Protein AF-M5S8U4-F1 (afdb_monomer)

Foldseek 3Di:
DDDCVDPVNVVVVVVVVCVVVVVVVVVCCVPCVVVVVVVVVLLVLQQQCVQLCVCCVPPVDRSVPDDPVRSVVQCVQKDKFKAFLQQLDTDPPDDPVPDDQVVLFPPPVQKDADDPAPFAQVDGIGGRIFMKMFGDPVPDPATQKIKGWWWGDFPAWIWTWIWIDGLVNFFTQWIATSDDDDDPLFLVCSHPPVQRVQRGGATQADPVQQGQAFEDDACDPPPHSRYTGHGVVRVRSRSSVRRRSRCCSDSNHNVSSSVVSNVVNVVVVCVPDDDDDDDDDDDDDDDDDDDDDDDDDDDDDDDDDDDDDDDDDDDDDDDDDDDDDDDDDDDDDDDDDDDDDDDDDDDDDDDDDDDDDDDYDDDDDDDDDDDDDDDDDDDDDDDDDDDDDDDDDDDDDDDDDDDDDDDDDDDDDDDDDDDDDDDDDDDDDDDDDDD

pLDDT: mean 72.04, std 30.38, range [26.7, 98.88]

Organism: NCBI:txid1265738

Structure (mmCIF, N/CA/C/O backbone):
data_AF-M5S8U4-F1
#
_entry.id   AF-M5S8U4-F1
#
loop_
_atom_site.group_PDB
_atom_site.id
_atom_site.type_symbol
_atom_site.label_atom_id
_atom_site.label_alt_id
_atom_site.label_comp_id
_atom_site.label_asym_id
_atom_site.label_entity_id
_atom_site.label_seq_id
_atom_site.pdbx_PDB_ins_code
_atom_site.Cartn_x
_atom_site.Cartn_y
_atom_site.Cartn_z
_atom_site.occupancy
_atom_site.B_iso_or_equiv
_atom_site.auth_seq_id
_atom_site.auth_comp_id
_atom_site.auth_asym_id
_atom_site.auth_atom_id
_atom_site.pdbx_PDB_model_num
ATOM 1 N N . MET A 1 1 ? 40.043 -2.368 -50.484 1.00 49.97 1 MET A N 1
ATOM 2 C CA . MET A 1 1 ? 38.933 -2.109 -49.537 1.00 49.97 1 MET A CA 1
ATOM 3 C C . MET A 1 1 ? 39.203 -2.935 -48.288 1.00 49.97 1 MET A C 1
ATOM 5 O O . MET A 1 1 ? 39.755 -4.017 -48.445 1.00 49.97 1 MET A O 1
ATOM 9 N N . GLN A 1 2 ? 38.879 -2.462 -47.081 1.00 60.78 2 GLN A N 1
ATOM 10 C CA . GLN A 1 2 ? 38.886 -3.342 -45.900 1.00 60.78 2 GLN A CA 1
ATOM 11 C C . GLN A 1 2 ? 37.719 -4.333 -46.014 1.00 60.78 2 GLN A C 1
ATOM 13 O O . GLN A 1 2 ? 36.612 -3.918 -46.359 1.00 60.78 2 GLN A O 1
ATOM 18 N N . GLN A 1 3 ? 37.951 -5.618 -45.731 1.00 67.06 3 GLN A N 1
ATOM 19 C CA . GLN A 1 3 ? 36.868 -6.597 -45.611 1.00 67.06 3 GLN A CA 1
ATOM 20 C C . GLN A 1 3 ? 36.122 -6.347 -44.298 1.00 67.06 3 GLN A C 1
ATOM 22 O O . GLN A 1 3 ? 36.605 -6.705 -43.221 1.00 67.06 3 GLN A O 1
ATOM 27 N N . ARG A 1 4 ? 34.948 -5.715 -44.404 1.00 68.19 4 ARG A N 1
ATOM 28 C CA . ARG A 1 4 ? 34.024 -5.491 -43.281 1.00 68.19 4 ARG A CA 1
ATOM 29 C C . ARG A 1 4 ? 33.519 -6.807 -42.684 1.00 68.19 4 ARG A C 1
ATOM 31 O O . ARG A 1 4 ? 33.246 -6.870 -41.495 1.00 68.19 4 ARG A O 1
ATOM 38 N N . ASP A 1 5 ? 33.507 -7.864 -43.484 1.00 75.69 5 ASP A N 1
ATOM 39 C CA . ASP A 1 5 ? 33.019 -9.201 -43.128 1.00 75.69 5 ASP A CA 1
ATOM 40 C C . ASP A 1 5 ? 34.119 -10.083 -42.495 1.00 75.69 5 ASP A C 1
ATOM 42 O O . ASP A 1 5 ? 34.003 -11.304 -42.431 1.00 75.69 5 ASP A O 1
ATOM 46 N N . SER A 1 6 ? 35.235 -9.479 -42.063 1.00 86.75 6 SER A N 1
ATOM 47 C CA . SER A 1 6 ? 36.329 -10.192 -41.397 1.00 86.75 6 SER A CA 1
ATOM 48 C C . SER A 1 6 ? 36.105 -10.273 -39.885 1.00 86.75 6 SER A C 1
ATOM 50 O O . SER A 1 6 ? 35.777 -9.276 -39.246 1.00 86.75 6 SER A O 1
ATOM 52 N N . VAL A 1 7 ? 36.362 -11.445 -39.291 1.00 87.19 7 VAL A N 1
ATOM 53 C CA . VAL A 1 7 ? 36.132 -11.719 -37.856 1.00 87.19 7 VAL A CA 1
ATOM 54 C C . VAL A 1 7 ? 36.780 -10.666 -36.946 1.00 87.19 7 VAL A C 1
ATOM 56 O O . VAL A 1 7 ? 36.160 -10.211 -35.990 1.00 87.19 7 VAL A O 1
ATOM 59 N N . PHE A 1 8 ? 37.995 -10.209 -37.268 1.00 86.69 8 PHE A N 1
ATOM 60 C CA . PHE A 1 8 ? 38.674 -9.145 -36.517 1.00 86.69 8 PHE A CA 1
ATOM 61 C C . PHE A 1 8 ? 37.960 -7.786 -36.596 1.00 86.69 8 PHE A C 1
ATOM 63 O O . PHE A 1 8 ? 37.974 -7.043 -35.617 1.00 86.69 8 PHE A O 1
ATOM 70 N N . TYR A 1 9 ? 37.320 -7.455 -37.723 1.00 87.50 9 TYR A N 1
ATOM 71 C CA . TYR A 1 9 ? 36.506 -6.244 -37.842 1.00 87.50 9 TYR A CA 1
ATOM 72 C C . TYR A 1 9 ? 35.208 -6.380 -37.039 1.00 87.50 9 TYR A C 1
ATOM 74 O O . TYR A 1 9 ? 34.876 -5.471 -36.286 1.00 87.50 9 TYR A O 1
ATOM 82 N N . THR A 1 10 ? 34.528 -7.529 -37.112 1.00 89.38 10 THR A N 1
ATOM 83 C CA . THR A 1 10 ? 33.324 -7.815 -36.312 1.00 89.38 10 THR A CA 1
ATOM 84 C C . THR A 1 10 ? 33.608 -7.722 -34.810 1.00 89.38 10 THR A C 1
ATOM 86 O O . THR A 1 10 ? 32.901 -7.014 -34.099 1.00 89.38 10 THR A O 1
ATOM 89 N N . VAL A 1 11 ? 34.684 -8.359 -34.330 1.00 92.62 11 VAL A N 1
ATOM 90 C CA . VAL A 1 11 ? 35.118 -8.293 -32.922 1.00 92.62 11 VAL A CA 1
ATOM 91 C C . VAL A 1 11 ? 35.525 -6.870 -32.527 1.00 92.62 11 VAL A C 1
ATOM 93 O O . VAL A 1 11 ? 35.175 -6.420 -31.440 1.00 92.62 11 VAL A O 1
ATOM 96 N N . GLY A 1 12 ? 36.210 -6.129 -33.405 1.00 93.50 12 GLY A N 1
ATOM 97 C CA . GLY A 1 12 ? 36.572 -4.730 -33.159 1.00 93.50 12 GLY A CA 1
ATOM 98 C C . GLY A 1 12 ? 35.358 -3.801 -33.042 1.00 93.50 12 GLY A C 1
ATOM 99 O O . GLY A 1 12 ? 35.295 -2.989 -32.122 1.00 93.50 12 GLY A O 1
ATOM 100 N N . VAL A 1 13 ? 34.370 -3.948 -33.930 1.00 94.38 13 VAL A N 1
ATOM 101 C CA . VAL A 1 13 ? 33.107 -3.190 -33.882 1.00 94.38 13 VAL A CA 1
ATOM 102 C C . VAL A 1 13 ? 32.302 -3.552 -32.635 1.00 94.38 13 VAL A C 1
ATOM 104 O O . VAL A 1 13 ? 31.840 -2.648 -31.945 1.00 94.38 13 VAL A O 1
ATOM 107 N N . ALA A 1 14 ? 32.194 -4.841 -32.295 1.00 95.12 14 ALA A N 1
ATOM 108 C CA . ALA A 1 14 ? 31.523 -5.289 -31.076 1.00 95.12 14 ALA A CA 1
ATOM 109 C C . ALA A 1 14 ? 32.201 -4.731 -29.812 1.00 95.12 14 ALA A C 1
ATOM 111 O O . ALA A 1 14 ? 31.521 -4.201 -28.940 1.00 95.12 14 ALA A O 1
ATOM 112 N N . ALA A 1 15 ? 33.536 -4.761 -29.731 1.00 96.12 15 ALA A N 1
ATOM 113 C CA . ALA A 1 15 ? 34.275 -4.199 -28.600 1.00 96.12 15 ALA A CA 1
ATOM 114 C C . ALA A 1 15 ? 34.054 -2.681 -28.450 1.00 96.12 15 ALA A C 1
ATOM 116 O O . ALA A 1 15 ? 33.815 -2.205 -27.341 1.00 96.12 15 ALA A O 1
ATOM 117 N N . VAL A 1 16 ? 34.079 -1.923 -29.555 1.00 96.75 16 VAL A N 1
ATOM 118 C CA . VAL A 1 16 ? 33.779 -0.479 -29.538 1.00 96.75 16 VAL A CA 1
ATOM 119 C C . VAL A 1 16 ? 32.330 -0.220 -29.124 1.00 96.75 16 VAL A C 1
ATOM 121 O O . VAL A 1 16 ? 32.095 0.656 -28.293 1.00 96.75 16 VAL A O 1
ATOM 124 N N . LEU A 1 17 ? 31.368 -0.991 -29.640 1.00 96.88 17 LEU A N 1
ATOM 125 C CA . LEU A 1 17 ? 29.956 -0.867 -29.274 1.00 96.88 17 LEU A CA 1
ATOM 126 C C . LEU A 1 17 ? 29.742 -1.146 -27.780 1.00 96.88 17 LEU A C 1
ATOM 128 O O . LEU A 1 17 ? 29.134 -0.329 -27.097 1.00 96.88 17 LEU A O 1
ATOM 132 N N . CYS A 1 18 ? 30.314 -2.227 -27.243 1.00 97.25 18 CYS A N 1
ATOM 133 C CA . CYS A 1 18 ? 30.249 -2.546 -25.816 1.00 97.25 18 CYS A CA 1
ATOM 134 C C . CYS A 1 18 ? 30.839 -1.430 -24.938 1.00 97.25 18 CYS A C 1
ATOM 136 O O . CYS A 1 18 ? 30.247 -1.084 -23.916 1.00 97.25 18 CYS A O 1
ATOM 138 N N . VAL A 1 19 ? 31.967 -0.826 -25.332 1.00 97.44 19 VAL A N 1
ATOM 139 C CA . VAL A 1 19 ? 32.557 0.318 -24.610 1.00 97.44 19 VAL A CA 1
ATOM 140 C C . VAL A 1 19 ? 31.647 1.550 -24.677 1.00 97.44 19 VAL A C 1
ATOM 142 O O . VAL A 1 19 ? 31.388 2.166 -23.647 1.00 97.44 19 VAL A O 1
ATOM 145 N N . VAL A 1 20 ? 31.110 1.899 -25.850 1.00 97.44 20 VAL A N 1
ATOM 146 C CA . VAL A 1 20 ? 30.217 3.062 -26.006 1.00 97.44 20 VAL A CA 1
ATOM 147 C C . VAL A 1 20 ? 28.912 2.876 -25.225 1.00 97.44 20 VAL A C 1
ATOM 149 O O . VAL A 1 20 ? 28.519 3.771 -24.480 1.00 97.44 20 VAL A O 1
ATOM 152 N N . CYS A 1 21 ? 28.265 1.713 -25.334 1.00 96.62 21 CYS A N 1
ATOM 153 C CA . CYS A 1 21 ? 27.017 1.417 -24.632 1.00 96.62 21 CYS A CA 1
ATOM 154 C C . CYS A 1 21 ? 27.208 1.353 -23.111 1.00 96.62 21 CYS A C 1
ATOM 156 O O . CYS A 1 21 ? 26.424 1.959 -22.385 1.00 96.62 21 CYS A O 1
ATOM 158 N N . SER A 1 22 ? 28.256 0.686 -22.612 1.00 96.50 22 SER A N 1
ATOM 159 C CA . SER A 1 22 ? 28.514 0.615 -21.163 1.00 96.50 22 SER A CA 1
ATOM 160 C C . SER A 1 22 ? 28.847 1.982 -20.559 1.00 96.50 22 SER A C 1
ATOM 162 O O . SER A 1 22 ? 28.342 2.302 -19.483 1.00 96.50 22 SER A O 1
ATOM 164 N N . LEU A 1 23 ? 29.611 2.831 -21.259 1.00 96.12 23 LEU A N 1
ATOM 165 C CA . LEU A 1 23 ? 29.862 4.210 -20.829 1.00 96.12 23 LEU A CA 1
ATOM 166 C C . LEU A 1 23 ? 28.584 5.061 -20.842 1.00 96.12 23 LEU A C 1
ATOM 168 O O . LEU A 1 23 ? 28.341 5.787 -19.881 1.00 96.12 23 LEU A O 1
ATOM 172 N N . ALA A 1 24 ? 27.752 4.956 -21.883 1.00 95.38 24 ALA A N 1
ATOM 173 C CA . ALA A 1 24 ? 26.502 5.711 -21.988 1.00 95.38 24 ALA A CA 1
ATOM 174 C C . ALA A 1 24 ? 25.487 5.319 -20.898 1.00 95.38 24 ALA A C 1
ATOM 176 O O . ALA A 1 24 ? 24.953 6.194 -20.214 1.00 95.38 24 ALA A O 1
ATOM 177 N N . VAL A 1 25 ? 25.266 4.015 -20.691 1.00 94.94 25 VAL A N 1
ATOM 178 C CA . VAL A 1 25 ? 24.362 3.491 -19.652 1.00 94.94 25 VAL A CA 1
ATOM 179 C C . VAL A 1 25 ? 24.881 3.835 -18.256 1.00 94.94 25 VAL A C 1
ATOM 181 O O . VAL A 1 25 ? 24.111 4.320 -17.432 1.00 94.94 25 VAL A O 1
ATOM 184 N N . SER A 1 26 ? 26.182 3.663 -17.996 1.00 95.06 26 SER A N 1
ATOM 185 C CA . SER A 1 26 ? 26.789 4.017 -16.706 1.00 95.06 26 SER A CA 1
ATOM 186 C C . SER A 1 26 ? 26.669 5.516 -16.410 1.00 95.06 26 SER A C 1
ATOM 188 O O . SER A 1 26 ? 26.222 5.895 -15.329 1.00 95.06 26 SER A O 1
ATOM 190 N N . PHE A 1 27 ? 26.974 6.385 -17.381 1.00 95.00 27 PHE A N 1
ATOM 191 C CA . PHE A 1 27 ? 26.834 7.833 -17.219 1.00 95.00 27 PHE A CA 1
ATOM 192 C C . PHE A 1 27 ? 25.384 8.245 -16.932 1.00 95.00 27 PHE A C 1
ATOM 194 O O . PHE A 1 27 ? 25.141 8.996 -15.987 1.00 95.00 27 PHE A O 1
ATOM 201 N N . ALA A 1 28 ? 24.415 7.715 -17.686 1.00 93.38 28 ALA A N 1
ATOM 202 C CA . ALA A 1 28 ? 22.998 7.973 -17.442 1.00 93.38 28 ALA A CA 1
ATOM 203 C C . ALA A 1 28 ? 22.566 7.490 -16.045 1.00 93.38 28 ALA A C 1
ATOM 205 O O . ALA A 1 28 ? 21.971 8.254 -15.287 1.00 93.38 28 ALA A O 1
ATOM 206 N N . ALA A 1 29 ? 22.928 6.262 -15.661 1.00 92.12 29 ALA A N 1
ATOM 207 C CA . ALA A 1 29 ? 22.582 5.683 -14.363 1.00 92.12 29 ALA A CA 1
ATOM 208 C C . ALA A 1 29 ? 23.261 6.386 -13.172 1.00 92.12 29 ALA A C 1
ATOM 210 O O . ALA A 1 29 ? 22.718 6.382 -12.070 1.00 92.12 29 ALA A O 1
ATOM 211 N N . VAL A 1 30 ? 24.441 6.990 -13.345 1.00 93.12 30 VAL A N 1
ATOM 212 C CA . VAL A 1 30 ? 25.075 7.834 -12.314 1.00 93.12 30 VAL A CA 1
ATOM 213 C C . VAL A 1 30 ? 24.371 9.188 -12.209 1.00 93.12 30 VAL A C 1
ATOM 215 O O . VAL A 1 30 ? 24.032 9.604 -11.107 1.00 93.12 30 VAL A O 1
ATOM 218 N N . GLN A 1 31 ? 24.118 9.861 -13.334 1.00 93.44 31 GLN A N 1
ATOM 219 C CA . GLN A 1 31 ? 23.605 11.235 -13.332 1.00 93.44 31 GLN A CA 1
ATOM 220 C C . GLN A 1 31 ? 22.108 11.342 -13.006 1.00 93.44 31 GLN A C 1
ATOM 222 O O . GLN A 1 31 ? 21.696 12.339 -12.418 1.00 93.44 31 GLN A O 1
ATOM 227 N N . LEU A 1 32 ? 21.285 10.356 -13.384 1.00 93.75 32 LEU A N 1
ATOM 228 C CA . LEU A 1 32 ? 19.835 10.402 -13.153 1.00 93.75 32 LEU A CA 1
ATOM 229 C C . LEU A 1 32 ? 19.416 9.841 -11.787 1.00 93.75 32 LEU A C 1
ATOM 231 O O . LEU A 1 32 ? 18.319 10.167 -11.337 1.00 93.75 32 LEU A O 1
ATOM 235 N N . ARG A 1 33 ? 20.256 9.038 -11.117 1.00 89.94 33 ARG A N 1
ATOM 236 C CA . ARG A 1 33 ? 19.905 8.361 -9.852 1.00 89.94 33 ARG A CA 1
ATOM 237 C C . ARG A 1 33 ? 19.334 9.300 -8.778 1.00 89.94 33 ARG A C 1
ATOM 239 O O . ARG A 1 33 ? 18.206 9.051 -8.362 1.00 89.94 33 ARG A O 1
ATOM 246 N N . PRO A 1 34 ? 19.977 10.436 -8.434 1.00 93.06 34 PRO A N 1
ATOM 247 C CA . PRO A 1 34 ? 19.440 11.347 -7.417 1.00 93.06 34 PRO A CA 1
ATOM 248 C C . PRO A 1 34 ? 18.064 11.932 -7.775 1.00 93.06 34 PRO A C 1
ATOM 250 O O . PRO A 1 34 ? 17.236 12.156 -6.898 1.00 93.06 34 PRO A O 1
ATOM 253 N N . LEU A 1 35 ? 17.788 12.148 -9.068 1.00 93.00 35 LEU A N 1
ATOM 254 C CA . LEU A 1 35 ? 16.482 12.625 -9.544 1.00 93.00 35 LEU A CA 1
ATOM 255 C C . LEU A 1 35 ? 15.429 11.507 -9.535 1.00 93.00 35 LEU A C 1
ATOM 257 O O . LEU A 1 35 ? 14.253 11.767 -9.294 1.00 93.00 35 LEU A O 1
ATOM 261 N N . GLN A 1 36 ? 15.829 10.259 -9.789 1.00 90.31 36 GLN A N 1
ATOM 262 C CA . GLN A 1 36 ? 14.954 9.091 -9.657 1.00 90.31 36 GLN A CA 1
ATOM 263 C C . GLN A 1 36 ? 14.614 8.821 -8.185 1.00 90.31 36 GLN A C 1
ATOM 265 O O . GLN A 1 36 ? 13.460 8.548 -7.874 1.00 90.31 36 GLN A O 1
ATOM 270 N N . GLU A 1 37 ? 15.585 8.947 -7.283 1.00 90.19 37 GLU A N 1
ATOM 271 C CA . GLU A 1 37 ? 15.419 8.821 -5.830 1.00 90.19 37 GLU A CA 1
ATOM 272 C C . GLU A 1 37 ? 14.505 9.926 -5.268 1.00 90.19 37 GLU A C 1
ATOM 274 O O . GLU A 1 37 ? 13.555 9.624 -4.543 1.00 90.19 37 GLU A O 1
ATOM 279 N N . GLU A 1 38 ? 14.706 11.189 -5.670 1.00 91.75 38 GLU A N 1
ATOM 280 C CA . GLU A 1 38 ? 13.819 12.302 -5.300 1.00 91.75 38 GLU A CA 1
ATOM 281 C C . GLU A 1 38 ? 12.384 12.081 -5.808 1.00 91.75 38 GLU A C 1
ATOM 283 O O . GLU A 1 38 ? 11.429 12.219 -5.043 1.00 91.75 38 GLU A O 1
ATOM 288 N N . ASN A 1 39 ? 12.215 11.686 -7.076 1.00 93.00 39 ASN A N 1
ATOM 289 C CA . ASN A 1 39 ? 10.889 11.439 -7.644 1.00 93.00 39 ASN A CA 1
ATOM 290 C C . ASN A 1 39 ? 10.199 10.221 -7.005 1.00 93.00 39 ASN A C 1
ATOM 292 O O . ASN A 1 39 ? 9.009 10.306 -6.721 1.00 93.00 39 ASN A O 1
ATOM 296 N N . LYS A 1 40 ? 10.926 9.137 -6.689 1.00 91.31 40 LYS A N 1
ATOM 297 C CA . LYS A 1 40 ? 10.401 7.999 -5.907 1.00 91.31 40 LYS A CA 1
ATOM 298 C C . LYS A 1 40 ? 9.953 8.423 -4.504 1.00 91.31 40 LYS A C 1
ATOM 300 O O . LYS A 1 40 ? 8.919 7.955 -4.031 1.00 91.31 40 LYS A O 1
ATOM 305 N N . LYS A 1 41 ? 10.700 9.309 -3.826 1.00 92.38 41 LYS A N 1
ATOM 306 C CA . LYS A 1 41 ? 10.302 9.849 -2.511 1.00 92.38 41 LYS A CA 1
ATOM 307 C C . LYS A 1 41 ? 9.041 10.709 -2.632 1.00 92.38 41 LYS A C 1
ATOM 309 O O . LYS A 1 41 ? 8.105 10.496 -1.868 1.00 92.38 41 LYS A O 1
ATOM 314 N N . LEU A 1 42 ? 8.980 11.609 -3.616 1.00 95.38 42 LEU A N 1
ATOM 315 C CA . LEU A 1 42 ? 7.820 12.473 -3.860 1.00 95.38 42 LEU A CA 1
ATOM 316 C C . LEU A 1 42 ? 6.560 11.677 -4.241 1.00 95.38 42 LEU A C 1
ATOM 318 O O . LEU A 1 42 ? 5.472 11.986 -3.760 1.00 95.38 42 LEU A O 1
ATOM 322 N N . ASP A 1 43 ? 6.697 10.651 -5.080 1.00 94.75 43 ASP A N 1
ATOM 323 C CA . ASP A 1 43 ? 5.587 9.787 -5.487 1.00 94.75 43 ASP A CA 1
ATOM 324 C C . ASP A 1 43 ? 5.055 8.938 -4.321 1.00 94.75 43 ASP A C 1
ATOM 326 O O . ASP A 1 43 ? 3.848 8.910 -4.071 1.00 94.75 43 ASP A O 1
ATOM 330 N N . ARG A 1 44 ? 5.956 8.357 -3.514 1.00 94.50 44 ARG A N 1
ATOM 331 C CA . ARG A 1 44 ? 5.591 7.693 -2.255 1.00 94.50 44 ARG A CA 1
ATOM 332 C C . ARG A 1 44 ? 4.801 8.627 -1.340 1.00 94.50 44 ARG A C 1
ATOM 334 O O . ARG A 1 44 ? 3.741 8.242 -0.853 1.00 94.50 44 ARG A O 1
ATOM 341 N N . GLN A 1 45 ? 5.297 9.847 -1.119 1.00 97.19 45 GLN A N 1
ATOM 342 C CA . GLN A 1 45 ? 4.613 10.838 -0.284 1.00 97.19 45 GLN A CA 1
ATOM 343 C C . GLN A 1 45 ? 3.209 11.135 -0.818 1.00 97.19 45 GLN A C 1
ATOM 345 O O . GLN A 1 45 ? 2.252 11.098 -0.052 1.00 97.19 45 GLN A O 1
ATOM 350 N N . ARG A 1 46 ? 3.062 11.357 -2.130 1.00 97.50 46 ARG A N 1
ATOM 351 C CA . ARG A 1 46 ? 1.761 11.586 -2.777 1.00 97.50 46 ARG A CA 1
ATOM 352 C C . ARG A 1 46 ? 0.785 10.433 -2.553 1.00 97.50 46 ARG A C 1
ATOM 354 O O . ARG A 1 46 ? -0.314 10.671 -2.065 1.00 97.50 46 ARG A O 1
ATOM 361 N N . ASN A 1 47 ? 1.205 9.199 -2.815 1.00 97.38 47 ASN A N 1
ATOM 362 C CA . ASN A 1 47 ? 0.349 8.025 -2.650 1.00 97.38 47 ASN A CA 1
ATOM 363 C C . ASN A 1 47 ? -0.059 7.772 -1.185 1.00 97.38 47 ASN A C 1
ATOM 365 O O . ASN A 1 47 ? -1.193 7.367 -0.930 1.00 97.38 47 ASN A O 1
ATOM 369 N N . ILE A 1 48 ? 0.803 8.083 -0.209 1.00 97.94 48 ILE A N 1
ATOM 370 C CA . ILE A 1 48 ? 0.440 8.056 1.221 1.00 97.94 48 ILE A CA 1
ATOM 371 C C . ILE A 1 48 ? -0.611 9.133 1.543 1.00 97.94 48 ILE A C 1
ATOM 373 O O . ILE A 1 48 ? -1.578 8.849 2.248 1.00 97.94 48 ILE A O 1
ATOM 377 N N . LEU A 1 49 ? -0.455 10.354 1.015 1.00 97.88 49 LEU A N 1
ATOM 378 C CA . LEU A 1 49 ? -1.413 11.449 1.219 1.00 97.88 49 LEU A CA 1
ATOM 379 C C . LEU A 1 49 ? -2.776 11.184 0.561 1.00 97.88 49 LEU A C 1
ATOM 381 O O . LEU A 1 49 ? -3.799 11.557 1.138 1.00 97.88 49 LEU A O 1
ATOM 385 N N . ASP A 1 50 ? -2.793 10.535 -0.606 1.00 97.00 50 ASP A N 1
ATOM 386 C CA . ASP A 1 50 ? -4.016 10.127 -1.304 1.00 97.00 50 ASP A CA 1
ATOM 387 C C . ASP A 1 50 ? -4.735 8.983 -0.574 1.00 97.00 50 ASP A C 1
ATOM 389 O O . ASP A 1 50 ? -5.937 9.088 -0.333 1.00 97.00 50 ASP A O 1
ATOM 393 N N . ALA A 1 51 ? -4.019 7.945 -0.120 1.00 97.44 51 ALA A N 1
ATOM 394 C CA . ALA A 1 51 ? -4.607 6.886 0.709 1.00 97.44 51 ALA A CA 1
ATOM 395 C C . ALA A 1 51 ? -5.190 7.440 2.023 1.00 97.44 51 ALA A C 1
ATOM 397 O O . ALA A 1 51 ? -6.295 7.076 2.422 1.00 97.44 51 ALA A O 1
ATOM 398 N N . ALA A 1 52 ? -4.481 8.376 2.663 1.00 97.56 52 ALA A N 1
ATOM 399 C CA . ALA A 1 52 ? -4.934 9.083 3.860 1.00 97.56 52 ALA A CA 1
ATOM 400 C C . ALA A 1 52 ? -6.098 10.071 3.612 1.00 97.56 52 ALA A C 1
ATOM 402 O O . ALA A 1 52 ? -6.681 10.602 4.564 1.00 97.56 52 ALA A O 1
ATOM 403 N N . GLY A 1 53 ? -6.428 10.365 2.349 1.00 95.94 53 GLY A N 1
ATOM 404 C CA . GLY A 1 53 ? -7.425 11.365 1.961 1.00 95.94 53 GLY A CA 1
ATOM 405 C C . GLY A 1 53 ? -7.043 12.814 2.296 1.00 95.94 53 GLY A C 1
ATOM 406 O O . GLY A 1 53 ? -7.908 13.687 2.274 1.00 95.94 53 GLY A O 1
ATOM 407 N N . LEU A 1 54 ? -5.775 13.094 2.619 1.00 95.75 54 LEU A N 1
ATOM 408 C CA . LEU A 1 54 ? -5.300 14.420 3.046 1.00 95.75 54 LEU A CA 1
ATOM 409 C C . LEU A 1 54 ? -5.278 15.429 1.891 1.00 95.75 54 LEU A C 1
ATOM 411 O O . LEU A 1 54 ? -5.649 16.586 2.066 1.00 95.75 54 LEU A O 1
ATOM 415 N N . SER A 1 55 ? -4.881 14.978 0.704 1.00 95.19 55 SER A N 1
ATOM 416 C CA . SER A 1 55 ? -4.880 15.747 -0.546 1.00 95.19 55 SER A CA 1
ATOM 417 C C . SER A 1 55 ? -6.289 16.232 -0.918 1.00 95.19 55 SER A C 1
ATOM 419 O O . SER A 1 55 ? -6.541 17.434 -1.042 1.00 95.19 55 SER A O 1
ATOM 421 N N . MET A 1 56 ? -7.233 15.292 -0.994 1.00 94.12 56 MET A N 1
ATOM 422 C CA . MET A 1 56 ? -8.648 15.545 -1.259 1.00 94.12 56 MET A CA 1
ATOM 423 C C . MET A 1 56 ? -9.318 16.340 -0.131 1.00 94.12 56 MET A C 1
ATOM 425 O O . MET A 1 56 ? -10.136 17.209 -0.414 1.00 94.12 56 MET A O 1
ATOM 429 N N . GLY A 1 57 ? -8.966 16.079 1.132 1.00 93.19 57 GLY A N 1
ATOM 430 C CA . GLY A 1 57 ? -9.549 16.752 2.294 1.00 93.19 57 GLY A CA 1
ATOM 431 C C . GLY A 1 57 ? -9.137 18.218 2.447 1.00 93.19 57 GLY A C 1
ATOM 432 O O . GLY A 1 57 ? -9.973 19.040 2.811 1.00 93.19 57 GLY A O 1
ATOM 433 N N . GLU A 1 58 ? -7.876 18.558 2.157 1.00 94.44 58 GLU A N 1
ATOM 434 C CA . GLU A 1 58 ? -7.358 19.926 2.312 1.00 94.44 58 GLU A CA 1
ATOM 435 C C . GLU A 1 58 ? -7.521 20.773 1.035 1.00 94.44 58 GLU A C 1
ATOM 437 O O . GLU A 1 58 ? -7.822 21.964 1.112 1.00 94.44 58 GLU A O 1
ATOM 442 N N . PHE A 1 59 ? -7.326 20.172 -0.147 1.00 94.56 59 PHE A N 1
ATOM 443 C CA . PHE A 1 59 ? -7.274 20.895 -1.427 1.00 94.56 59 PHE A CA 1
ATOM 444 C C . PHE A 1 59 ? -8.356 20.493 -2.439 1.00 94.56 59 PHE A C 1
ATOM 446 O O . PHE A 1 59 ? -8.519 21.193 -3.440 1.00 94.56 59 PHE A O 1
ATOM 453 N N . GLY A 1 60 ? -9.090 19.397 -2.215 1.00 94.19 60 GLY A N 1
ATOM 454 C CA . GLY A 1 60 ? -10.103 18.896 -3.154 1.00 94.19 60 GLY A CA 1
ATOM 455 C C . GLY A 1 60 ? -9.534 18.257 -4.427 1.00 94.19 60 GLY A C 1
ATOM 456 O O . GLY A 1 60 ? -10.224 18.240 -5.444 1.00 94.19 60 GLY A O 1
ATOM 457 N N . LYS A 1 61 ? -8.278 17.783 -4.395 1.00 94.19 61 LYS A N 1
ATOM 458 C CA . LYS A 1 61 ? -7.545 17.227 -5.550 1.00 94.19 61 LYS A CA 1
ATOM 459 C C . LYS A 1 61 ? -6.681 16.026 -5.149 1.00 94.19 61 LYS A C 1
ATOM 461 O O . LYS A 1 61 ? -6.251 15.995 -3.995 1.00 94.19 61 LYS A O 1
ATOM 466 N N . PRO A 1 62 ? -6.337 15.109 -6.072 1.00 94.31 62 PRO A N 1
ATOM 467 C CA . PRO A 1 62 ? -5.313 14.095 -5.823 1.00 94.31 62 PRO A CA 1
ATOM 468 C C . PRO A 1 62 ? -3.924 14.723 -5.621 1.00 94.31 62 PRO A C 1
ATOM 470 O O . PRO A 1 62 ? -3.620 15.805 -6.132 1.00 94.31 62 PRO A O 1
ATOM 473 N N . ALA A 1 63 ? -3.041 14.031 -4.902 1.00 95.25 63 ALA A N 1
ATOM 474 C CA . ALA A 1 63 ? -1.716 14.526 -4.538 1.00 95.25 63 ALA A CA 1
ATOM 475 C C . ALA A 1 63 ? -0.778 14.680 -5.751 1.00 95.25 63 ALA A C 1
ATOM 477 O O . ALA A 1 63 ? 0.175 15.466 -5.708 1.00 95.25 63 ALA A O 1
ATOM 478 N N . SER A 1 64 ? -1.072 13.988 -6.855 1.00 94.06 64 SER A N 1
ATOM 479 C CA . SER A 1 64 ? -0.429 14.164 -8.163 1.00 94.06 64 SER A CA 1
ATOM 480 C C . SER A 1 64 ? -0.547 15.595 -8.716 1.00 94.06 64 SER A C 1
ATOM 482 O O . SER A 1 64 ? 0.407 16.082 -9.326 1.00 94.06 64 SER A O 1
ATOM 484 N N . GLU A 1 65 ? -1.652 16.300 -8.442 1.00 95.88 65 GLU A N 1
ATOM 485 C CA . GLU A 1 65 ? -1.880 17.701 -8.840 1.00 95.88 65 GLU A CA 1
ATOM 486 C C . GLU A 1 65 ? -1.258 18.734 -7.883 1.00 95.88 65 GLU A C 1
ATOM 488 O O . GLU A 1 65 ? -1.224 19.927 -8.196 1.00 95.88 65 GLU A O 1
ATOM 493 N N . LEU A 1 66 ? -0.776 18.312 -6.710 1.00 96.75 66 LEU A N 1
ATOM 494 C CA . LEU A 1 66 ? -0.228 19.217 -5.698 1.00 96.75 66 LEU A CA 1
ATOM 495 C C . LEU A 1 66 ? 1.224 19.607 -5.998 1.00 96.75 66 LEU A C 1
ATOM 497 O O . LEU A 1 66 ? 2.022 18.797 -6.488 1.00 96.75 66 LEU A O 1
ATOM 501 N N . SER A 1 67 ? 1.586 20.848 -5.653 1.00 96.81 67 SER A N 1
ATOM 502 C CA . SER A 1 67 ? 2.976 21.311 -5.705 1.00 96.81 67 SER A CA 1
ATOM 503 C C . SER A 1 67 ? 3.856 20.560 -4.696 1.00 96.81 67 SER A C 1
ATOM 505 O O . SER A 1 67 ? 3.364 19.999 -3.715 1.00 96.81 67 SER A O 1
ATOM 507 N N . ARG A 1 68 ? 5.180 20.584 -4.902 1.00 96.00 68 ARG A N 1
ATOM 508 C CA . ARG A 1 68 ? 6.143 19.998 -3.949 1.00 96.00 68 ARG A CA 1
ATOM 509 C C . ARG A 1 68 ? 5.986 20.584 -2.538 1.00 96.00 68 ARG A C 1
ATOM 511 O O . ARG A 1 68 ? 6.045 19.833 -1.571 1.00 96.00 68 ARG A O 1
ATOM 518 N N . ASP A 1 69 ? 5.702 21.881 -2.430 1.00 96.62 69 ASP A N 1
ATOM 519 C CA . ASP A 1 69 ? 5.506 22.565 -1.146 1.00 96.62 69 ASP A CA 1
ATOM 520 C C . ASP A 1 69 ? 4.191 22.149 -0.462 1.00 96.62 69 ASP A C 1
ATOM 522 O O . ASP A 1 69 ? 4.160 21.953 0.749 1.00 96.62 69 ASP A O 1
ATOM 526 N N . GLN A 1 70 ? 3.112 21.946 -1.231 1.00 97.12 70 GLN A N 1
ATOM 527 C CA . GLN A 1 70 ? 1.835 21.438 -0.705 1.00 97.12 70 GLN A CA 1
ATOM 528 C C . GLN A 1 70 ? 1.945 19.981 -0.235 1.00 97.12 70 GLN A C 1
ATOM 530 O O . GLN A 1 70 ? 1.386 19.627 0.802 1.00 97.12 70 GLN A O 1
ATOM 535 N N . VAL A 1 71 ? 2.683 19.140 -0.970 1.00 97.62 71 VAL A N 1
ATOM 536 C CA . VAL A 1 71 ? 2.992 17.768 -0.536 1.00 97.62 71 VAL A CA 1
ATOM 537 C C . VAL A 1 71 ? 3.836 17.793 0.741 1.00 97.62 71 VAL A C 1
ATOM 539 O O . VAL A 1 71 ? 3.557 17.026 1.656 1.00 97.62 71 VAL A O 1
ATOM 542 N N . ALA A 1 72 ? 4.814 18.699 0.852 1.00 96.19 72 ALA A N 1
ATOM 543 C CA . ALA A 1 72 ? 5.635 18.844 2.053 1.00 96.19 72 ALA A CA 1
ATOM 544 C C . ALA A 1 72 ? 4.836 19.325 3.284 1.00 96.19 72 ALA A C 1
ATOM 546 O O . ALA A 1 72 ? 5.032 18.775 4.368 1.00 96.19 72 ALA A O 1
ATOM 547 N N . ASP A 1 73 ? 3.913 20.286 3.135 1.00 95.81 73 ASP A N 1
ATOM 548 C CA . ASP A 1 73 ? 3.026 20.720 4.230 1.00 95.81 73 ASP A CA 1
ATOM 549 C C . ASP A 1 73 ? 2.154 19.566 4.736 1.00 95.81 73 ASP A C 1
ATOM 551 O O . ASP A 1 73 ? 2.153 19.262 5.931 1.00 95.81 73 ASP A O 1
ATOM 555 N N . LEU A 1 74 ? 1.467 18.863 3.831 1.00 96.69 74 LEU A N 1
ATOM 556 C CA . LEU A 1 74 ? 0.626 17.731 4.212 1.00 96.69 74 LEU A CA 1
ATOM 557 C C . LEU A 1 74 ? 1.447 16.579 4.807 1.00 96.69 74 LEU A C 1
ATOM 559 O O . LEU A 1 74 ? 1.022 15.980 5.793 1.00 96.69 74 LEU A O 1
ATOM 563 N N . TYR A 1 75 ? 2.637 16.288 4.271 1.00 96.56 75 TYR A N 1
ATOM 564 C CA . TYR A 1 75 ? 3.498 15.222 4.794 1.00 96.56 75 TYR A CA 1
ATOM 565 C C . TYR A 1 75 ? 4.165 15.586 6.130 1.00 96.56 75 TYR A C 1
ATOM 567 O O . TYR A 1 75 ? 4.553 14.689 6.869 1.00 96.56 75 TYR A O 1
ATOM 575 N N . SER A 1 76 ? 4.220 16.866 6.525 1.00 95.81 76 SER A N 1
ATOM 576 C CA . SER A 1 76 ? 4.631 17.256 7.891 1.00 95.81 76 SER A CA 1
ATOM 577 C C . SER A 1 76 ? 3.696 16.707 8.984 1.00 95.81 76 SER A C 1
ATOM 579 O O . SER A 1 76 ? 4.073 16.623 10.152 1.00 95.81 76 SER A O 1
ATOM 581 N N . ARG A 1 77 ? 2.482 16.294 8.595 1.00 95.31 77 ARG A N 1
ATOM 582 C CA . ARG A 1 77 ? 1.447 15.678 9.440 1.00 95.31 77 ARG A CA 1
ATOM 583 C C . ARG A 1 77 ? 1.609 14.152 9.551 1.00 95.31 77 ARG A C 1
ATOM 585 O O . ARG A 1 77 ? 0.811 13.502 10.229 1.00 95.31 77 ARG A O 1
ATOM 592 N N . VAL A 1 78 ? 2.616 13.588 8.873 1.00 97.25 78 VAL A N 1
ATOM 593 C CA . VAL A 1 78 ? 2.893 12.151 8.753 1.00 97.25 78 VAL A CA 1
ATOM 594 C C . VAL A 1 78 ? 4.201 11.806 9.473 1.00 97.25 78 VAL A C 1
ATOM 596 O O . VAL A 1 78 ? 5.229 12.436 9.243 1.00 97.25 78 VAL A O 1
ATOM 599 N N . SER A 1 79 ? 4.189 10.777 10.326 1.00 96.25 79 SER A N 1
ATOM 600 C CA . SER A 1 79 ? 5.402 10.242 10.968 1.00 96.25 79 SER A CA 1
ATOM 601 C C . SER A 1 79 ? 5.635 8.780 10.593 1.00 96.25 79 SER A C 1
ATOM 603 O O . SER A 1 79 ? 4.728 7.964 10.768 1.00 96.25 79 SER A O 1
ATOM 605 N N . GLU A 1 80 ? 6.844 8.435 10.154 1.00 96.38 80 GLU A N 1
ATOM 606 C CA . GLU A 1 80 ? 7.224 7.062 9.791 1.00 96.38 80 GLU A CA 1
ATOM 607 C C . GLU A 1 80 ? 7.695 6.256 11.025 1.00 96.38 80 GLU A C 1
ATOM 609 O O . GLU A 1 80 ? 8.302 6.809 11.948 1.00 96.38 80 GLU A O 1
ATOM 614 N N . LYS A 1 81 ? 7.441 4.941 11.042 1.00 97.69 81 LYS A N 1
ATOM 615 C CA . LYS A 1 81 ? 7.998 3.974 12.007 1.00 97.69 81 LYS A CA 1
ATOM 616 C C . LYS A 1 81 ? 8.357 2.664 11.312 1.00 97.69 81 LYS A C 1
ATOM 618 O O . LYS A 1 81 ? 7.732 2.292 10.323 1.00 97.69 81 LYS A O 1
ATOM 623 N N . LEU A 1 82 ? 9.325 1.947 11.878 1.00 98.44 82 LEU A N 1
ATOM 624 C CA . LEU A 1 82 ? 9.584 0.547 11.553 1.00 98.44 82 LEU A CA 1
ATOM 625 C C . LEU A 1 82 ? 8.862 -0.354 12.566 1.00 98.44 82 LEU A C 1
ATOM 627 O O . LEU A 1 82 ? 8.831 -0.036 13.756 1.00 98.44 82 LEU A O 1
ATOM 631 N N . VAL A 1 83 ? 8.268 -1.447 12.093 1.00 98.44 83 VAL A N 1
ATOM 632 C CA . VAL A 1 83 ? 7.430 -2.375 12.870 1.00 98.44 83 VAL A CA 1
ATOM 633 C C . VAL A 1 83 ? 7.807 -3.808 12.527 1.00 98.44 83 VAL A C 1
ATOM 635 O O . VAL A 1 83 ? 7.788 -4.184 11.360 1.00 98.44 83 VAL A O 1
ATOM 638 N N . ASP A 1 84 ? 8.127 -4.605 13.539 1.00 98.31 84 ASP A N 1
ATOM 639 C CA . ASP A 1 84 ? 8.344 -6.042 13.412 1.00 98.31 84 ASP A CA 1
ATOM 640 C C . ASP A 1 84 ? 6.999 -6.780 13.248 1.00 98.31 84 ASP A C 1
ATOM 642 O O . ASP A 1 84 ? 6.097 -6.655 14.076 1.00 98.31 84 ASP A O 1
ATOM 646 N N . LEU A 1 85 ? 6.860 -7.539 12.160 1.00 98.25 85 LEU A N 1
ATOM 647 C CA . LEU A 1 85 ? 5.620 -8.211 11.752 1.00 98.25 85 LEU A CA 1
ATOM 648 C C . LEU A 1 85 ? 5.381 -9.568 12.439 1.00 98.25 85 LEU A C 1
ATOM 650 O O . LEU A 1 85 ? 4.359 -10.197 12.185 1.00 98.25 85 LEU A O 1
ATOM 654 N N . GLU A 1 86 ? 6.312 -10.073 13.253 1.00 96.56 86 GLU A N 1
ATOM 655 C CA . GLU A 1 86 ? 6.083 -11.280 14.070 1.00 96.56 86 GLU A CA 1
ATOM 656 C C . GLU A 1 86 ? 5.554 -10.903 15.464 1.00 96.56 86 GLU A C 1
ATOM 658 O O . GLU A 1 86 ? 4.717 -11.598 16.037 1.00 96.56 86 GLU A O 1
ATOM 663 N N . THR A 1 87 ? 6.019 -9.774 16.004 1.00 97.31 87 THR A N 1
ATOM 664 C CA . THR A 1 87 ? 5.766 -9.340 17.387 1.00 97.31 87 THR A CA 1
ATOM 665 C C . THR A 1 87 ? 4.862 -8.112 17.518 1.00 97.31 87 THR A C 1
ATOM 667 O O . THR A 1 87 ? 4.451 -7.781 18.633 1.00 97.31 87 THR A O 1
ATOM 670 N N . GLY A 1 88 ? 4.596 -7.408 16.413 1.00 97.62 88 GLY A N 1
ATOM 671 C CA . GLY A 1 88 ? 3.870 -6.135 16.369 1.00 97.62 88 GLY A CA 1
ATOM 672 C C . GLY A 1 88 ? 4.673 -4.916 16.844 1.00 97.62 88 GLY A C 1
ATOM 673 O O . GLY A 1 88 ? 4.210 -3.784 16.703 1.00 97.62 88 GLY A O 1
ATOM 674 N N . GLN A 1 89 ? 5.872 -5.122 17.401 1.00 98.12 89 GLN A N 1
ATOM 675 C CA . GLN A 1 89 ? 6.617 -4.087 18.117 1.00 98.12 89 GLN A CA 1
ATOM 676 C C . GLN A 1 89 ? 7.299 -3.084 17.183 1.00 98.12 89 GLN A C 1
ATOM 678 O O . GLN A 1 89 ? 7.789 -3.429 16.107 1.00 98.12 89 GLN A O 1
ATOM 683 N N . TYR A 1 90 ? 7.436 -1.838 17.643 1.00 98.00 90 TYR A N 1
ATOM 684 C CA . TYR A 1 90 ? 8.277 -0.849 16.969 1.00 98.00 90 TYR A CA 1
ATOM 685 C C . TYR A 1 90 ? 9.750 -1.282 16.977 1.00 98.00 90 TYR A C 1
ATOM 687 O O . TYR A 1 90 ? 10.357 -1.415 18.041 1.00 98.00 90 TYR A O 1
ATOM 695 N N . ASN A 1 91 ? 10.347 -1.436 15.796 1.00 97.12 91 ASN A N 1
ATOM 696 C CA . ASN A 1 91 ? 11.776 -1.696 15.666 1.00 97.12 91 ASN A CA 1
ATOM 697 C C . ASN A 1 91 ? 12.561 -0.383 15.852 1.00 97.12 91 ASN A C 1
ATOM 699 O O . ASN A 1 91 ? 12.274 0.625 15.203 1.00 97.12 91 ASN A O 1
ATOM 703 N N . THR A 1 92 ? 13.555 -0.399 16.745 1.00 94.69 92 THR A N 1
ATOM 704 C CA . THR A 1 92 ? 14.455 0.738 17.020 1.00 94.69 92 THR A CA 1
ATOM 705 C C . THR A 1 92 ? 15.933 0.403 16.795 1.00 94.6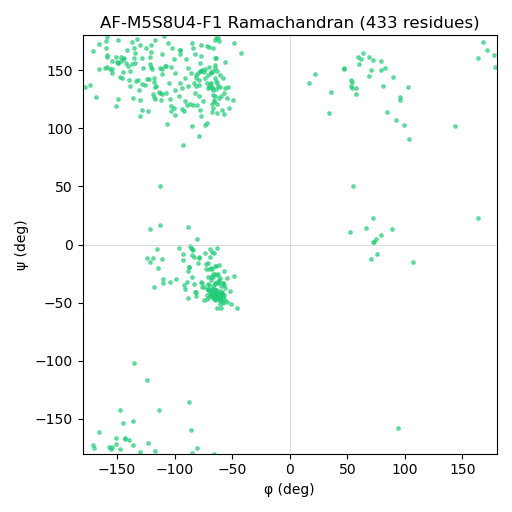9 92 THR A C 1
ATOM 707 O O . THR A 1 92 ? 16.802 1.132 17.267 1.00 94.69 92 THR A O 1
ATOM 710 N N . GLU A 1 93 ? 16.224 -0.720 16.137 1.00 94.50 93 GLU A N 1
ATOM 711 C CA . GLU A 1 93 ? 17.584 -1.187 15.837 1.00 94.50 93 GLU A CA 1
ATOM 712 C C . GLU A 1 93 ? 18.002 -0.837 14.399 1.00 94.50 93 GLU A C 1
ATOM 714 O O . GLU A 1 93 ? 19.181 -0.600 14.137 1.00 94.50 93 GLU A O 1
ATOM 719 N N . LEU A 1 94 ? 17.033 -0.763 13.480 1.00 94.88 94 LEU A N 1
ATOM 720 C CA . LEU A 1 94 ? 17.225 -0.395 12.077 1.00 94.88 94 LEU A CA 1
ATOM 721 C C . LEU A 1 94 ? 17.078 1.121 11.845 1.00 94.88 94 LEU A C 1
ATOM 723 O O . LEU A 1 94 ? 16.219 1.781 12.430 1.00 94.88 94 LEU A O 1
ATOM 727 N N . ASP A 1 95 ? 17.892 1.667 10.937 1.00 94.31 95 ASP A N 1
ATOM 728 C CA . ASP A 1 95 ? 17.825 3.070 10.510 1.00 94.31 95 ASP A CA 1
ATOM 729 C C . ASP A 1 95 ? 16.763 3.257 9.410 1.00 94.31 95 ASP A C 1
ATOM 731 O O . ASP A 1 95 ? 16.852 2.688 8.320 1.00 94.31 95 ASP A O 1
ATOM 735 N N . ILE A 1 96 ? 15.760 4.093 9.687 1.00 92.94 96 ILE A N 1
ATOM 736 C CA . ILE A 1 96 ? 14.611 4.339 8.806 1.00 92.94 96 ILE A CA 1
ATOM 737 C C . ILE A 1 96 ? 14.945 5.135 7.530 1.00 92.94 96 ILE A C 1
ATOM 739 O O . ILE A 1 96 ? 14.160 5.116 6.585 1.00 92.94 96 ILE A O 1
ATOM 743 N N . GLU A 1 97 ? 16.093 5.805 7.436 1.00 90.62 97 GLU A N 1
ATOM 744 C CA . GLU A 1 97 ? 16.551 6.429 6.182 1.00 90.62 97 GLU A CA 1
ATOM 745 C C . GLU A 1 97 ? 17.466 5.491 5.371 1.00 90.62 97 GLU A C 1
ATOM 747 O O . GLU A 1 97 ? 17.805 5.819 4.236 1.00 90.62 97 GLU A O 1
ATOM 752 N N . GLN A 1 98 ? 17.875 4.333 5.912 1.00 91.38 98 GLN A N 1
ATOM 753 C CA . GLN A 1 98 ? 18.748 3.357 5.230 1.00 91.38 98 GLN A CA 1
ATOM 754 C C . GLN A 1 98 ? 18.075 2.005 4.935 1.00 91.38 98 GLN A C 1
ATOM 756 O O . GLN A 1 98 ? 18.540 1.276 4.065 1.00 91.38 98 GLN A O 1
ATOM 761 N N . TYR A 1 99 ? 16.994 1.659 5.638 1.00 94.31 99 TYR A N 1
ATOM 762 C CA . TYR A 1 99 ? 16.295 0.381 5.492 1.00 94.31 99 TYR A CA 1
ATOM 763 C C . TYR A 1 99 ? 15.123 0.452 4.496 1.00 94.31 99 TYR A C 1
ATOM 765 O O . TYR A 1 99 ? 14.134 1.147 4.748 1.00 94.31 99 TYR A O 1
ATOM 773 N N . ASP A 1 100 ? 15.191 -0.296 3.390 1.00 94.25 100 ASP A N 1
ATOM 774 C CA . ASP A 1 100 ? 14.054 -0.519 2.483 1.00 94.25 100 ASP A CA 1
ATOM 775 C C . ASP A 1 100 ? 13.449 -1.925 2.706 1.00 94.25 100 ASP A C 1
ATOM 777 O O . ASP A 1 100 ? 14.115 -2.922 2.408 1.00 94.25 100 ASP A O 1
ATOM 781 N N . PRO A 1 101 ? 12.189 -2.033 3.182 1.00 94.88 101 PRO A N 1
ATOM 782 C CA . PRO A 1 101 ? 11.483 -3.309 3.299 1.00 94.88 101 PRO A CA 1
ATOM 783 C C . PRO A 1 101 ? 11.423 -4.115 1.993 1.00 94.88 101 PRO A C 1
ATOM 785 O O . PRO A 1 101 ? 11.410 -5.340 2.045 1.00 94.88 101 PRO A O 1
ATOM 788 N N . ARG A 1 102 ? 11.439 -3.471 0.814 1.00 93.62 102 ARG A N 1
ATOM 789 C CA . ARG A 1 102 ? 11.451 -4.189 -0.472 1.00 93.62 102 ARG A CA 1
ATOM 790 C C . ARG A 1 102 ? 12.761 -4.937 -0.702 1.00 93.62 102 ARG A C 1
ATOM 792 O O . ARG A 1 102 ? 12.729 -6.090 -1.116 1.00 93.62 102 ARG A O 1
ATOM 799 N N . GLU A 1 103 ? 13.901 -4.315 -0.399 1.00 94.88 103 GLU A N 1
ATOM 800 C CA . GLU A 1 103 ? 15.214 -4.971 -0.507 1.00 94.88 103 GLU A CA 1
ATOM 801 C C . GLU A 1 103 ? 15.413 -6.052 0.570 1.00 94.88 103 GLU A C 1
ATOM 803 O O . GLU A 1 103 ? 16.231 -6.954 0.398 1.00 94.88 103 GLU A O 1
ATOM 808 N N . ALA A 1 104 ? 14.665 -5.991 1.676 1.00 96.25 104 ALA A N 1
ATOM 809 C CA . ALA A 1 104 ? 14.694 -7.009 2.723 1.00 96.25 104 ALA A CA 1
ATOM 810 C C . ALA A 1 104 ? 14.102 -8.360 2.278 1.00 96.25 104 ALA A C 1
ATOM 812 O O . ALA A 1 104 ? 14.556 -9.401 2.753 1.00 96.25 104 ALA A O 1
ATOM 813 N N . ILE A 1 105 ? 13.127 -8.366 1.356 1.00 96.19 105 ILE A N 1
ATOM 814 C CA . ILE A 1 105 ? 12.424 -9.577 0.881 1.00 96.19 105 ILE A CA 1
ATOM 815 C C . ILE A 1 105 ? 13.393 -10.598 0.253 1.00 96.19 105 ILE A C 1
ATOM 817 O O . ILE A 1 105 ? 13.226 -11.804 0.452 1.00 96.19 105 ILE A O 1
ATOM 821 N N . ASP A 1 106 ? 14.430 -10.126 -0.446 1.00 94.50 106 ASP A N 1
ATOM 822 C CA . ASP A 1 106 ? 15.436 -10.964 -1.117 1.00 94.50 106 ASP A CA 1
ATOM 823 C C . ASP A 1 106 ? 16.513 -11.537 -0.169 1.00 94.50 106 ASP A C 1
ATOM 825 O O . ASP A 1 106 ? 17.291 -12.412 -0.563 1.00 94.50 106 ASP A O 1
ATOM 829 N N . LYS A 1 107 ? 16.578 -11.074 1.087 1.00 96.25 107 LYS A N 1
ATOM 830 C CA . LYS A 1 107 ? 17.602 -11.466 2.072 1.00 96.25 107 LYS A CA 1
ATOM 831 C C . LYS A 1 107 ? 17.020 -12.448 3.084 1.00 96.25 107 LYS A C 1
ATOM 833 O O . LYS A 1 107 ? 16.023 -12.147 3.740 1.00 96.25 107 LYS A O 1
ATOM 838 N N . ASP A 1 108 ? 17.631 -13.620 3.253 1.00 94.56 108 ASP A N 1
ATOM 839 C CA . ASP A 1 108 ? 17.049 -14.692 4.081 1.00 94.56 108 ASP A CA 1
ATOM 840 C C . ASP A 1 108 ? 16.972 -14.352 5.586 1.00 94.56 108 ASP A C 1
ATOM 842 O O . ASP A 1 108 ? 16.101 -14.840 6.307 1.00 94.56 108 ASP A O 1
ATOM 846 N N . ASP A 1 109 ? 17.847 -13.465 6.059 1.00 95.75 109 ASP A N 1
ATOM 847 C CA . ASP A 1 109 ? 17.906 -12.975 7.433 1.00 95.75 109 ASP A CA 1
ATOM 848 C C . ASP A 1 109 ? 16.956 -11.799 7.718 1.00 95.75 109 ASP A C 1
ATOM 850 O O . ASP A 1 109 ? 16.451 -11.712 8.838 1.00 95.75 109 ASP A O 1
ATOM 854 N N . GLU A 1 110 ? 16.602 -10.971 6.730 1.00 96.69 110 GLU A N 1
ATOM 855 C CA . GLU A 1 110 ? 15.656 -9.846 6.893 1.00 96.69 110 GLU A CA 1
ATOM 856 C C . GLU A 1 110 ? 14.196 -10.176 6.494 1.00 96.69 110 GLU A C 1
ATOM 858 O O . GLU A 1 110 ? 13.300 -9.349 6.680 1.00 96.69 110 GLU A O 1
ATOM 863 N N . SER A 1 111 ? 13.919 -11.388 5.997 1.00 97.62 111 SER A N 1
ATOM 864 C CA . SER A 1 111 ? 12.593 -11.819 5.509 1.00 97.62 111 SER A CA 1
ATOM 865 C C . SER A 1 111 ? 12.174 -13.207 6.008 1.00 97.62 111 SER A C 1
ATOM 867 O O . SER A 1 111 ? 12.999 -13.992 6.477 1.00 97.62 111 SER A O 1
ATOM 869 N N . VAL A 1 112 ? 10.889 -13.541 5.876 1.00 97.31 112 VAL A N 1
ATOM 870 C CA . VAL A 1 112 ? 10.323 -14.875 6.138 1.00 97.31 112 VAL A CA 1
ATOM 871 C C . VAL A 1 112 ? 9.680 -15.460 4.882 1.00 97.31 112 VAL A C 1
ATOM 873 O O . VAL A 1 112 ? 9.191 -14.732 4.019 1.00 97.31 112 VAL A O 1
ATOM 876 N N . ARG A 1 113 ? 9.674 -16.791 4.779 1.00 97.12 113 ARG A N 1
ATOM 877 C CA . ARG A 1 113 ? 8.966 -17.527 3.724 1.00 97.12 113 ARG A CA 1
ATOM 878 C C . ARG A 1 113 ? 7.474 -17.608 4.052 1.00 97.12 113 ARG A C 1
ATOM 880 O O . ARG A 1 113 ? 7.121 -17.895 5.191 1.00 97.12 113 ARG A O 1
ATOM 887 N N . ILE A 1 114 ? 6.619 -17.395 3.055 1.00 96.50 114 ILE A N 1
ATOM 888 C CA . ILE A 1 114 ? 5.166 -17.550 3.197 1.00 96.50 114 ILE A CA 1
ATOM 889 C C . ILE A 1 114 ? 4.820 -19.026 2.939 1.00 96.50 114 ILE A C 1
ATOM 891 O O . ILE A 1 114 ? 5.127 -19.557 1.870 1.00 96.50 114 ILE A O 1
ATOM 895 N N . GLU A 1 115 ? 4.216 -19.711 3.917 1.00 94.31 115 GLU A N 1
ATOM 896 C CA . GLU A 1 115 ? 3.938 -21.154 3.849 1.00 94.31 115 GLU A CA 1
ATOM 897 C C . GLU A 1 115 ? 2.484 -21.488 4.211 1.00 94.31 115 GLU A C 1
ATOM 899 O O . GLU A 1 115 ? 2.095 -21.443 5.373 1.00 94.31 115 GLU A O 1
ATOM 904 N N . ASN A 1 116 ? 1.703 -21.924 3.216 1.00 94.19 116 ASN A N 1
ATOM 905 C CA . ASN A 1 116 ? 0.280 -22.285 3.350 1.00 94.19 116 ASN A CA 1
ATOM 906 C C . ASN A 1 116 ? -0.605 -21.164 3.959 1.00 94.19 116 ASN A C 1
ATOM 908 O O . ASN A 1 116 ? -1.356 -21.443 4.898 1.00 94.19 116 ASN A O 1
ATOM 912 N N . PRO A 1 117 ? -0.531 -19.918 3.448 1.00 95.88 117 PRO A N 1
ATOM 913 C CA . PRO A 1 117 ? -1.223 -18.776 4.043 1.00 95.88 117 PRO A CA 1
ATOM 914 C C . PRO A 1 117 ? -2.751 -18.920 3.972 1.00 95.88 117 PRO A C 1
ATOM 916 O O . PRO A 1 117 ? -3.284 -19.516 3.030 1.00 95.88 117 PRO A O 1
ATOM 919 N N . LYS A 1 118 ? -3.479 -18.315 4.923 1.00 96.44 118 LYS A N 1
ATOM 920 C CA . LYS A 1 118 ? -4.960 -18.275 4.914 1.00 96.44 118 LYS A CA 1
ATOM 921 C C . LYS A 1 118 ? -5.492 -17.516 3.692 1.00 96.44 118 LYS A C 1
ATOM 923 O O . LYS A 1 118 ? -6.550 -17.856 3.160 1.00 96.44 118 LYS A O 1
ATOM 928 N N . TYR A 1 119 ? -4.748 -16.507 3.243 1.00 97.62 119 TYR A N 1
ATOM 929 C CA . TYR A 1 119 ? -5.062 -15.673 2.087 1.00 97.62 119 TYR A CA 1
ATOM 930 C C . TYR A 1 119 ? -3.842 -15.641 1.153 1.00 97.62 119 TYR A C 1
ATOM 932 O O . TYR A 1 119 ? -2.775 -15.178 1.542 1.00 97.62 119 TYR A O 1
ATOM 940 N N . ASP A 1 120 ? -3.974 -16.170 -0.066 1.00 97.12 120 ASP A N 1
ATOM 941 C CA . ASP A 1 120 ? -2.835 -16.348 -0.979 1.00 97.12 120 ASP A CA 1
ATOM 942 C C . ASP A 1 120 ? -2.339 -15.013 -1.555 1.00 97.12 120 ASP A C 1
ATOM 944 O O . ASP A 1 120 ? -2.962 -14.441 -2.453 1.00 97.12 120 ASP A O 1
ATOM 948 N N . LEU A 1 121 ? -1.199 -14.539 -1.045 1.00 96.31 121 LEU A N 1
ATOM 949 C CA . LEU A 1 121 ? -0.528 -13.319 -1.495 1.00 96.31 121 LEU A CA 1
ATOM 950 C C . LEU A 1 121 ? 0.055 -13.436 -2.915 1.00 96.31 121 LEU A C 1
ATOM 952 O O . LEU A 1 121 ? 0.343 -12.419 -3.545 1.00 96.31 121 LEU A O 1
ATOM 956 N N . GLY A 1 122 ? 0.272 -14.661 -3.409 1.00 96.50 122 GLY A N 1
ATOM 957 C CA . GLY A 1 122 ? 0.955 -14.955 -4.671 1.00 96.50 122 GLY A CA 1
ATOM 958 C C . GLY A 1 122 ? 2.475 -14.728 -4.664 1.00 96.50 122 GLY A C 1
ATOM 959 O O . GLY A 1 122 ? 3.116 -14.940 -5.699 1.00 96.50 122 GLY A O 1
ATOM 960 N N . GLU A 1 123 ? 3.043 -14.338 -3.518 1.00 96.06 123 GLU A N 1
ATOM 961 C CA . GLU A 1 123 ? 4.473 -14.096 -3.289 1.00 96.06 123 GLU A CA 1
ATOM 962 C C . GLU A 1 123 ? 5.108 -15.198 -2.423 1.00 96.06 123 GLU A C 1
ATOM 964 O O . GLU A 1 123 ? 4.435 -15.851 -1.629 1.00 96.06 123 GLU A O 1
ATOM 969 N N . GLN A 1 124 ? 6.421 -15.422 -2.564 1.00 96.31 124 GLN A N 1
ATOM 970 C CA . GLN A 1 124 ? 7.119 -16.505 -1.842 1.00 96.31 124 GLN A CA 1
ATOM 971 C C . GLN A 1 124 ? 7.647 -16.102 -0.458 1.00 96.31 124 GLN A C 1
ATOM 973 O O . GLN A 1 124 ? 7.918 -16.970 0.379 1.00 96.31 124 GLN A O 1
ATOM 978 N N . ARG A 1 125 ? 7.863 -14.804 -0.236 1.00 97.50 125 ARG A N 1
ATOM 979 C CA . ARG A 1 125 ? 8.471 -14.234 0.971 1.00 97.50 125 ARG A CA 1
ATOM 980 C C . ARG A 1 125 ? 7.836 -12.883 1.297 1.00 97.50 125 ARG A C 1
ATOM 982 O O . ARG A 1 125 ? 7.297 -12.223 0.409 1.00 97.50 125 ARG A O 1
ATOM 989 N N . ARG A 1 126 ? 7.968 -12.464 2.554 1.00 97.56 126 ARG A N 1
ATOM 990 C CA . ARG A 1 126 ? 7.746 -11.082 3.001 1.00 97.56 126 ARG A CA 1
ATOM 991 C C . ARG A 1 126 ? 8.847 -10.622 3.941 1.00 97.56 126 ARG A C 1
ATOM 993 O O . ARG A 1 126 ? 9.534 -11.451 4.537 1.00 97.56 126 ARG A O 1
ATOM 1000 N N . GLU A 1 127 ? 9.000 -9.319 4.100 1.00 98.12 127 GLU A N 1
ATOM 1001 C CA . GLU A 1 127 ? 9.877 -8.717 5.097 1.00 98.12 127 GLU A CA 1
ATOM 1002 C C . GLU A 1 127 ? 9.546 -9.188 6.530 1.00 98.12 127 GLU A C 1
ATOM 1004 O O . GLU A 1 127 ? 8.432 -9.631 6.838 1.00 98.12 127 GLU A O 1
ATOM 1009 N N . LYS A 1 128 ? 10.529 -9.087 7.432 1.00 98.31 128 LYS A N 1
ATOM 1010 C CA . LYS A 1 128 ? 10.302 -9.170 8.885 1.00 98.31 128 LYS A CA 1
ATOM 1011 C C . LYS A 1 128 ? 9.860 -7.835 9.469 1.00 98.31 128 LYS A C 1
ATOM 1013 O O . LYS A 1 128 ? 9.064 -7.827 10.400 1.00 98.31 128 LYS A O 1
ATOM 1018 N N . VAL A 1 129 ? 10.360 -6.724 8.925 1.00 98.50 129 VAL A N 1
ATOM 1019 C CA . VAL A 1 129 ? 10.123 -5.378 9.454 1.00 98.50 129 VAL A CA 1
ATOM 1020 C C . VAL A 1 129 ? 9.501 -4.495 8.375 1.00 98.50 129 VAL A C 1
ATOM 1022 O O . VAL A 1 129 ? 10.141 -4.179 7.381 1.00 98.50 129 VAL A O 1
ATOM 1025 N N . ALA A 1 130 ? 8.262 -4.061 8.579 1.00 98.31 130 ALA A N 1
ATOM 1026 C CA . ALA A 1 130 ? 7.570 -3.141 7.682 1.00 98.31 130 ALA A CA 1
ATOM 1027 C C . ALA A 1 130 ? 7.812 -1.672 8.069 1.00 98.31 130 ALA A C 1
ATOM 1029 O O . ALA A 1 130 ? 8.131 -1.351 9.216 1.00 98.31 130 ALA A O 1
ATOM 1030 N N . ARG A 1 131 ? 7.602 -0.755 7.115 1.00 98.00 131 ARG A N 1
ATOM 1031 C CA . ARG A 1 131 ? 7.632 0.704 7.328 1.00 98.00 131 ARG A CA 1
ATOM 1032 C C . ARG A 1 131 ? 6.209 1.267 7.295 1.00 98.00 131 ARG A C 1
ATOM 1034 O O . ARG A 1 131 ? 5.646 1.434 6.217 1.00 98.00 131 ARG A O 1
ATOM 1041 N N . VAL A 1 132 ? 5.647 1.588 8.456 1.00 98.44 132 VAL A N 1
ATOM 1042 C CA . VAL A 1 132 ? 4.285 2.138 8.601 1.00 98.44 132 VAL A CA 1
ATOM 1043 C C . VAL A 1 132 ? 4.307 3.654 8.811 1.00 98.44 132 VAL A C 1
ATOM 1045 O O . VAL A 1 132 ? 5.314 4.224 9.238 1.00 98.44 132 VAL A O 1
ATOM 1048 N N . TYR A 1 133 ? 3.180 4.313 8.542 1.00 98.50 133 TYR A N 1
ATOM 1049 C CA . TYR A 1 133 ? 3.048 5.768 8.633 1.00 98.50 133 TYR A CA 1
ATOM 1050 C C . TYR A 1 133 ? 1.844 6.145 9.496 1.00 98.50 133 TYR A C 1
ATOM 1052 O O . TYR A 1 133 ? 0.771 5.569 9.353 1.00 98.50 133 TYR A O 1
ATOM 1060 N N . PHE A 1 134 ? 1.991 7.148 10.357 1.00 98.25 134 PHE A N 1
ATOM 1061 C CA . PHE A 1 134 ? 0.904 7.655 11.198 1.00 98.25 134 PHE A CA 1
ATOM 1062 C C . PHE A 1 134 ? 0.528 9.072 10.804 1.00 98.25 134 PHE A C 1
ATOM 1064 O O . PHE A 1 134 ? 1.399 9.938 10.736 1.00 98.25 134 PHE A O 1
ATOM 1071 N N . VAL A 1 135 ? -0.768 9.317 10.622 1.00 97.81 135 VAL A N 1
ATOM 1072 C CA . VAL A 1 135 ? -1.317 10.654 10.376 1.00 97.81 135 VAL A CA 1
ATOM 1073 C C . VAL A 1 135 ? -1.813 11.242 11.690 1.00 97.81 135 VAL A C 1
ATOM 1075 O O . VAL A 1 135 ? -2.624 10.632 12.396 1.00 97.81 135 VAL A O 1
ATOM 1078 N N . ARG A 1 136 ? -1.365 12.459 11.993 1.00 95.62 136 ARG A N 1
ATOM 1079 C CA . ARG A 1 136 ? -1.850 13.287 13.105 1.00 95.62 136 ARG A CA 1
ATOM 1080 C C . ARG A 1 136 ? -2.410 14.604 12.569 1.00 95.62 136 ARG A C 1
ATOM 1082 O O . ARG A 1 136 ? -2.284 14.915 11.386 1.00 95.62 136 ARG A O 1
ATOM 1089 N N . LYS A 1 137 ? -3.046 15.395 13.430 1.00 90.50 137 LYS A N 1
ATOM 1090 C CA . LYS A 1 137 ? -3.327 16.807 13.124 1.00 90.50 137 LYS A CA 1
ATOM 1091 C C . LYS A 1 137 ? -2.146 17.676 13.574 1.00 90.50 137 LYS A C 1
ATOM 1093 O O . LYS A 1 137 ? -1.480 17.308 14.541 1.00 90.50 137 LYS A O 1
ATOM 1098 N N . PRO A 1 138 ? -1.901 18.838 12.941 1.00 87.62 138 PRO A N 1
ATOM 1099 C CA . PRO A 1 138 ? -0.891 19.783 13.413 1.00 87.62 138 PRO A CA 1
ATOM 1100 C C . PRO A 1 138 ? -1.102 20.137 14.895 1.00 87.62 138 PRO A C 1
ATOM 1102 O O . PRO A 1 138 ? -2.140 20.683 15.262 1.00 87.62 138 PRO A O 1
ATOM 1105 N N . GLY A 1 139 ? -0.123 19.808 15.743 1.00 85.44 139 GLY A N 1
ATOM 1106 C CA . GLY A 1 139 ? -0.175 20.064 17.188 1.00 85.44 139 GLY A CA 1
ATOM 1107 C C . GLY A 1 139 ? -1.007 19.080 18.027 1.00 85.44 139 GLY A C 1
ATOM 1108 O O . GLY A 1 139 ? -1.197 19.340 19.212 1.00 85.44 139 GLY A O 1
ATOM 1109 N N . GLU A 1 140 ? -1.491 17.967 17.464 1.00 89.06 140 GLU A N 1
ATOM 1110 C CA . GLU A 1 140 ? -2.088 16.864 18.234 1.00 89.06 140 GLU A CA 1
ATOM 1111 C C . GLU A 1 140 ? -1.152 15.645 18.257 1.00 89.06 140 GLU A C 1
ATOM 1113 O O . GLU A 1 140 ? -0.759 15.157 17.202 1.00 89.06 140 GLU A O 1
ATOM 1118 N N . GLU A 1 141 ? -0.881 15.074 19.436 1.00 87.69 141 GLU A N 1
ATOM 1119 C CA . GLU A 1 141 ? -0.193 13.772 19.555 1.00 87.69 141 GLU A CA 1
ATOM 1120 C C . GLU A 1 141 ? -1.087 12.586 19.153 1.00 87.69 141 GLU A C 1
ATOM 1122 O O . GLU A 1 141 ? -0.594 11.508 18.813 1.00 87.69 141 GLU A O 1
ATOM 1127 N N . LYS A 1 142 ? -2.414 12.780 19.169 1.00 93.12 142 LYS A N 1
ATOM 1128 C CA . LYS A 1 142 ? -3.391 11.719 18.920 1.00 93.12 142 LYS A CA 1
ATOM 1129 C C . LYS A 1 142 ? -3.311 11.201 17.486 1.00 93.12 142 LYS A C 1
ATOM 1131 O O . LYS A 1 142 ? -3.548 11.944 16.529 1.00 93.12 142 LYS A O 1
ATOM 1136 N N . ILE A 1 143 ? -3.076 9.898 17.350 1.00 95.56 143 ILE A N 1
ATOM 1137 C CA . ILE A 1 143 ? -3.121 9.198 16.063 1.00 95.56 143 ILE A CA 1
ATOM 1138 C C . ILE A 1 143 ? -4.540 9.304 15.486 1.00 95.56 143 ILE A C 1
ATOM 1140 O O . ILE A 1 143 ? -5.528 8.987 16.148 1.00 95.56 143 ILE A O 1
ATOM 1144 N N . ARG A 1 144 ? -4.651 9.790 14.245 1.00 95.50 144 ARG A N 1
ATOM 1145 C CA . ARG A 1 144 ? -5.927 9.926 13.521 1.00 95.50 144 ARG A CA 1
ATOM 1146 C C . ARG A 1 144 ? -6.116 8.845 12.467 1.00 95.50 144 ARG A C 1
ATOM 1148 O O . ARG A 1 144 ? -7.250 8.440 12.218 1.00 95.50 144 ARG A O 1
ATOM 1155 N N . GLN A 1 145 ? -5.018 8.393 11.867 1.00 97.75 145 GLN A N 1
ATOM 1156 C CA . GLN A 1 145 ? -4.981 7.288 10.915 1.00 97.75 145 GLN A CA 1
ATOM 1157 C C . GLN A 1 145 ? -3.631 6.566 11.000 1.00 97.75 145 GLN A C 1
ATOM 1159 O O . GLN A 1 145 ? -2.624 7.179 11.370 1.00 97.75 145 GLN A O 1
ATOM 1164 N N . VAL A 1 146 ? -3.603 5.308 10.570 1.00 98.69 146 VAL A N 1
ATOM 1165 C CA . VAL A 1 146 ? -2.379 4.581 10.211 1.00 98.69 146 VAL A CA 1
ATOM 1166 C C . VAL A 1 146 ? -2.445 4.203 8.732 1.00 98.69 146 VAL A C 1
ATOM 1168 O O . VAL A 1 146 ? -3.508 3.846 8.227 1.00 98.69 146 VAL A O 1
ATOM 1171 N N . VAL A 1 147 ? -1.324 4.312 8.025 1.00 98.81 147 VAL A N 1
ATOM 1172 C CA . VAL A 1 147 ? -1.183 3.927 6.620 1.00 98.81 147 VAL A CA 1
ATOM 1173 C C . VAL A 1 147 ? -0.164 2.798 6.531 1.00 98.81 147 VAL A C 1
ATOM 1175 O O . VAL A 1 147 ? 0.962 2.911 7.022 1.00 98.81 147 VAL A O 1
ATOM 1178 N N . LEU A 1 148 ? -0.592 1.703 5.916 1.00 98.81 148 LEU A N 1
ATOM 1179 C CA . LEU A 1 148 ? 0.122 0.440 5.820 1.00 98.81 148 LEU A CA 1
ATOM 1180 C C . LEU A 1 148 ? 0.543 0.223 4.358 1.00 98.81 148 LEU A C 1
ATOM 1182 O O . LEU A 1 148 ? -0.333 0.233 3.487 1.00 98.81 148 LEU A O 1
ATOM 1186 N N . PRO A 1 149 ? 1.837 0.019 4.045 1.00 98.56 149 PRO A N 1
ATOM 1187 C CA . PRO A 1 149 ? 2.222 -0.586 2.776 1.00 98.56 149 PRO A CA 1
ATOM 1188 C C . PRO A 1 149 ? 1.549 -1.950 2.638 1.00 98.56 149 PRO A C 1
ATOM 1190 O O . PRO A 1 149 ? 1.635 -2.775 3.546 1.00 98.56 149 PRO A O 1
ATOM 1193 N N . VAL A 1 150 ? 0.904 -2.195 1.504 1.00 98.75 150 VAL A N 1
ATOM 1194 C CA . VAL A 1 150 ? 0.314 -3.496 1.173 1.00 98.75 150 VAL A CA 1
ATOM 1195 C C . VAL A 1 150 ? 0.732 -3.892 -0.233 1.00 98.75 150 VAL A C 1
ATOM 1197 O O . VAL A 1 150 ? 0.811 -3.047 -1.127 1.00 98.75 150 VAL A O 1
ATOM 1200 N N . TYR A 1 151 ? 1.014 -5.173 -0.443 1.00 98.69 151 TYR A N 1
ATOM 1201 C CA . TYR A 1 151 ? 1.356 -5.691 -1.764 1.00 98.69 151 TYR A CA 1
ATOM 1202 C C . TYR A 1 151 ? 0.922 -7.140 -1.959 1.00 98.69 151 TYR A C 1
ATOM 1204 O O . TYR A 1 151 ? 0.760 -7.873 -0.990 1.00 98.69 151 TYR A O 1
ATOM 1212 N N . GLY A 1 152 ? 0.724 -7.560 -3.203 1.00 98.50 152 GLY A N 1
ATOM 1213 C CA . GLY A 1 152 ? 0.350 -8.935 -3.534 1.00 98.50 152 GLY A CA 1
ATOM 1214 C C . GLY A 1 152 ? -0.028 -9.093 -5.000 1.00 98.50 152 GLY A C 1
ATOM 1215 O O . GLY A 1 152 ? -0.176 -8.111 -5.728 1.00 98.50 152 GLY A O 1
ATOM 1216 N N . LYS A 1 153 ? -0.140 -10.334 -5.460 1.00 98.31 153 LYS A N 1
ATOM 1217 C CA . LYS A 1 153 ? -0.179 -10.656 -6.886 1.00 98.31 153 LYS A CA 1
ATOM 1218 C C . LYS A 1 153 ? -1.559 -10.488 -7.525 1.00 98.31 153 LYS A C 1
ATOM 1220 O O . LYS A 1 153 ? -2.555 -11.015 -7.035 1.00 98.31 153 LYS A O 1
ATOM 1225 N N . GLY A 1 154 ? -1.590 -9.786 -8.655 1.00 97.12 154 GLY A N 1
ATOM 1226 C CA . GLY A 1 154 ? -2.724 -9.691 -9.571 1.00 97.12 154 GLY A CA 1
ATOM 1227 C C . GLY A 1 154 ? -2.712 -10.821 -10.599 1.00 97.12 154 GLY A C 1
ATOM 1228 O O . GLY A 1 154 ? -2.474 -11.982 -10.265 1.00 97.12 154 GLY A O 1
ATOM 1229 N N . LEU A 1 155 ? -2.961 -10.489 -11.867 1.00 97.25 155 LEU A N 1
ATOM 1230 C CA . LEU A 1 155 ? -2.814 -11.426 -12.984 1.00 97.25 155 LEU A CA 1
ATOM 1231 C C . LEU A 1 155 ? -1.390 -11.421 -13.566 1.00 97.25 155 LEU A C 1
ATOM 1233 O O . LEU A 1 155 ? -0.825 -12.485 -13.817 1.00 97.25 155 LEU A O 1
ATOM 1237 N N . TRP A 1 156 ? -0.822 -10.236 -13.788 1.00 96.81 156 TRP A N 1
ATOM 1238 C CA . TRP A 1 156 ? 0.434 -10.031 -14.513 1.00 96.81 156 TRP A CA 1
ATOM 1239 C C . TRP A 1 156 ? 1.582 -9.581 -13.610 1.00 96.81 156 TRP A C 1
ATOM 1241 O O . TRP A 1 156 ? 2.724 -9.967 -13.860 1.00 96.81 156 TRP A O 1
ATOM 1251 N N . SER A 1 157 ? 1.304 -8.809 -12.556 1.00 98.06 157 SER A N 1
ATOM 1252 C CA . SER A 1 157 ? 2.326 -8.338 -11.612 1.00 98.06 157 SER A CA 1
ATOM 1253 C C . SER A 1 157 ? 1.898 -8.470 -10.153 1.00 98.06 157 SER A C 1
ATOM 1255 O O . SER A 1 157 ? 0.724 -8.657 -9.834 1.00 98.06 157 SER A O 1
ATOM 1257 N N . THR A 1 158 ? 2.852 -8.282 -9.246 1.00 98.06 158 THR A N 1
ATOM 1258 C CA . THR A 1 158 ? 2.571 -7.752 -7.908 1.00 98.06 158 THR A CA 1
ATOM 1259 C C . THR A 1 158 ? 1.954 -6.357 -8.055 1.00 98.06 158 THR A C 1
ATOM 1261 O O . THR A 1 158 ? 2.420 -5.557 -8.870 1.00 98.06 158 THR A O 1
ATOM 1264 N N . LEU A 1 159 ? 0.896 -6.061 -7.307 1.00 98.56 159 LEU A N 1
ATOM 1265 C CA . LEU A 1 159 ? 0.430 -4.700 -7.063 1.00 98.56 159 LEU A CA 1
ATOM 1266 C C . LEU A 1 159 ? 1.064 -4.223 -5.758 1.00 98.56 159 LEU A C 1
ATOM 1268 O O . LEU A 1 159 ? 1.017 -4.954 -4.771 1.00 98.56 159 LEU A O 1
ATOM 1272 N N . TYR A 1 160 ? 1.591 -3.001 -5.726 1.00 98.50 160 TYR A N 1
ATOM 1273 C CA . TYR A 1 160 ? 2.044 -2.343 -4.498 1.00 98.50 160 TYR A CA 1
ATOM 1274 C C . TYR A 1 160 ? 1.214 -1.094 -4.227 1.00 98.50 160 TYR A C 1
ATOM 1276 O O . TYR A 1 160 ? 0.940 -0.305 -5.134 1.00 98.50 160 TYR A O 1
ATOM 1284 N N . GLY A 1 161 ? 0.819 -0.909 -2.971 1.00 98.19 161 GLY A N 1
ATOM 1285 C CA . GLY A 1 161 ? -0.124 0.121 -2.571 1.00 98.19 161 GLY A CA 1
ATOM 1286 C C . GLY A 1 161 ? -0.031 0.528 -1.107 1.00 98.19 161 GLY A C 1
ATOM 1287 O O . GLY A 1 161 ? 0.853 0.094 -0.367 1.00 98.19 161 GLY A O 1
ATOM 1288 N N . TYR A 1 162 ? -0.974 1.377 -0.711 1.00 98.69 162 TYR A N 1
ATOM 1289 C CA . TYR A 1 162 ? -1.162 1.845 0.655 1.00 98.69 162 TYR A CA 1
ATOM 1290 C C . TYR A 1 162 ? -2.621 1.679 1.068 1.00 98.69 162 TYR A C 1
ATOM 1292 O O . TYR A 1 162 ? -3.518 2.217 0.415 1.00 98.69 162 TYR A O 1
ATOM 1300 N N . LEU A 1 163 ? -2.837 0.960 2.169 1.00 98.88 163 LEU A N 1
ATOM 1301 C CA . LEU A 1 163 ? -4.118 0.843 2.857 1.00 98.88 163 LEU A CA 1
ATOM 1302 C C . LEU A 1 163 ? -4.100 1.783 4.066 1.00 98.88 163 LEU A C 1
ATOM 1304 O O . LEU A 1 163 ? -3.281 1.617 4.969 1.00 98.88 163 LEU A O 1
ATOM 1308 N N . ALA A 1 164 ? -4.989 2.772 4.088 1.00 98.75 164 ALA A N 1
ATOM 1309 C CA . ALA A 1 164 ? -5.146 3.677 5.220 1.00 98.75 164 ALA A CA 1
ATOM 1310 C C . ALA A 1 164 ? -6.339 3.257 6.084 1.00 98.75 164 ALA A C 1
ATOM 1312 O O . ALA A 1 164 ? -7.435 3.034 5.567 1.00 98.75 164 ALA A O 1
ATOM 1313 N N . LEU A 1 165 ? -6.145 3.207 7.402 1.00 98.81 165 LEU A N 1
ATOM 1314 C CA . LEU A 1 165 ? -7.169 2.919 8.408 1.00 98.81 165 LEU A CA 1
ATOM 1315 C C . LEU A 1 165 ? -7.329 4.120 9.341 1.00 98.81 165 LEU A C 1
ATOM 1317 O O . LEU A 1 165 ? -6.349 4.777 9.694 1.00 98.81 165 LEU A O 1
ATOM 1321 N N . LYS A 1 166 ? -8.560 4.409 9.767 1.00 98.38 166 LYS A N 1
ATOM 1322 C CA . LYS A 1 166 ? -8.841 5.435 10.786 1.00 98.38 166 LYS A CA 1
ATOM 1323 C C . LYS A 1 166 ? -8.386 4.955 12.170 1.00 98.38 166 LYS A C 1
ATOM 1325 O O . LYS A 1 166 ? -8.055 3.790 12.356 1.00 98.38 166 LYS A O 1
ATOM 1330 N N . SER A 1 167 ? -8.404 5.841 13.165 1.00 96.81 167 SER A N 1
ATOM 1331 C CA . SER A 1 167 ? -8.018 5.517 14.550 1.00 96.81 167 SER A CA 1
ATOM 1332 C C . SER A 1 167 ? -8.903 4.476 15.257 1.00 96.81 167 SER A C 1
ATOM 1334 O O . SER A 1 167 ? -8.607 4.135 16.392 1.00 96.81 167 SER A O 1
ATOM 1336 N N . ASP A 1 168 ? -9.980 3.985 14.632 1.00 97.00 168 ASP A N 1
ATOM 1337 C CA . ASP A 1 168 ? -10.731 2.815 15.114 1.00 97.00 168 ASP A CA 1
ATOM 1338 C C . ASP A 1 168 ? -10.124 1.480 14.640 1.00 97.00 168 ASP A C 1
ATOM 1340 O O . ASP A 1 168 ? -10.652 0.432 14.987 1.00 97.00 168 ASP A O 1
ATOM 1344 N N . LEU A 1 169 ? -9.075 1.521 13.801 1.00 98.06 169 LEU A N 1
ATOM 1345 C CA . LEU A 1 169 ? -8.392 0.398 13.128 1.00 98.06 169 LEU A CA 1
ATOM 1346 C C . LEU A 1 169 ? -9.315 -0.553 12.344 1.00 98.06 169 LEU A C 1
ATOM 1348 O O . LEU A 1 169 ? -8.897 -1.601 11.858 1.00 98.06 169 LEU A O 1
ATOM 1352 N N . GLN A 1 170 ? -10.569 -0.147 12.171 1.00 97.81 170 GLN A N 1
ATOM 1353 C CA . GLN A 1 170 ? -11.653 -0.930 11.598 1.00 97.81 170 GLN A CA 1
ATOM 1354 C C . GLN A 1 170 ? -12.178 -0.279 10.324 1.00 97.81 170 GLN A C 1
ATOM 1356 O O . GLN A 1 170 ? -12.534 -0.982 9.386 1.00 97.81 170 GLN A O 1
ATOM 1361 N N . THR A 1 171 ? -12.237 1.054 10.268 1.00 98.69 171 THR A N 1
ATOM 1362 C CA . THR A 1 171 ? -12.710 1.795 9.097 1.00 98.69 171 THR A CA 1
ATOM 1363 C C . THR A 1 171 ? -11.564 2.096 8.141 1.00 98.69 171 THR A C 1
ATOM 1365 O O . THR A 1 171 ? -10.644 2.847 8.474 1.00 98.69 171 THR A O 1
ATOM 1368 N N . ILE A 1 172 ? -11.679 1.604 6.911 1.00 98.81 172 ILE A N 1
ATOM 1369 C CA . ILE A 1 172 ? -10.813 1.974 5.796 1.00 98.81 172 ILE A CA 1
ATOM 1370 C C . ILE A 1 172 ? -11.032 3.462 5.478 1.00 98.81 172 ILE A C 1
ATOM 1372 O O . ILE A 1 172 ? -12.156 3.944 5.319 1.00 98.81 172 ILE A O 1
ATOM 1376 N N . GLN A 1 173 ? -9.941 4.219 5.434 1.00 98.44 173 GLN A N 1
ATOM 1377 C CA . GLN A 1 173 ? -9.904 5.609 4.988 1.00 98.44 173 GLN A CA 1
ATOM 1378 C C . GLN A 1 173 ? -9.659 5.700 3.477 1.00 98.44 173 GLN A C 1
ATOM 1380 O O . GLN A 1 173 ? -10.190 6.604 2.836 1.00 98.44 173 GLN A O 1
ATOM 1385 N N . GLY A 1 174 ? -8.904 4.761 2.911 1.00 98.19 174 GLY A N 1
ATOM 1386 C CA . GLY A 1 174 ? -8.644 4.691 1.481 1.00 98.19 174 GLY A CA 1
ATOM 1387 C C . GLY A 1 174 ? -7.690 3.556 1.123 1.00 98.19 174 GLY A C 1
ATOM 1388 O O . GLY A 1 174 ? -6.975 3.029 1.9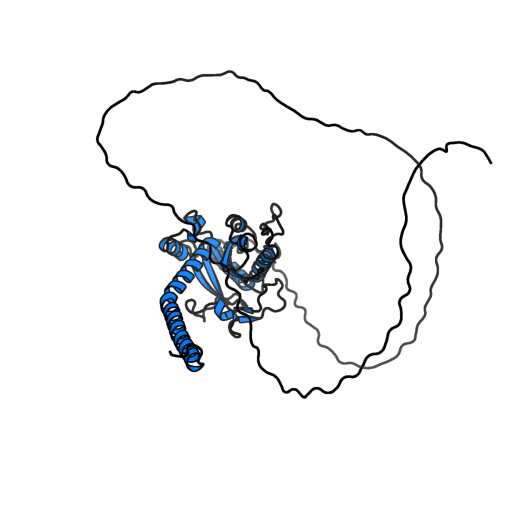77 1.00 98.19 174 GLY A O 1
ATOM 1389 N N . LEU A 1 175 ? -7.687 3.206 -0.160 1.00 98.50 175 LEU A N 1
ATOM 1390 C CA . LEU A 1 175 ? -6.734 2.298 -0.784 1.00 98.50 175 LEU A CA 1
ATOM 1391 C C . LEU A 1 175 ? -6.214 2.969 -2.060 1.00 98.50 175 LEU A C 1
ATOM 1393 O O . LEU A 1 175 ? -7.005 3.464 -2.864 1.00 98.50 175 LEU A O 1
ATOM 1397 N N . THR A 1 176 ? -4.900 2.964 -2.265 1.00 97.06 176 THR A N 1
ATOM 1398 C CA . THR A 1 176 ? -4.302 3.279 -3.570 1.00 97.06 176 THR A CA 1
ATOM 1399 C C . THR A 1 176 ? -3.216 2.276 -3.915 1.00 97.06 176 THR A C 1
ATOM 1401 O O . THR A 1 176 ? -2.602 1.697 -3.021 1.00 97.06 176 THR A O 1
ATOM 1404 N N . PHE A 1 177 ? -2.948 2.124 -5.205 1.00 97.50 177 PHE A N 1
ATOM 1405 C CA . PHE A 1 177 ? -1.774 1.446 -5.736 1.00 97.50 177 PHE A CA 1
ATOM 1406 C C . PHE A 1 177 ? -0.864 2.481 -6.399 1.00 97.50 177 PHE A C 1
ATOM 1408 O O . PHE A 1 177 ? -1.353 3.486 -6.909 1.00 97.50 177 PHE A O 1
ATOM 1415 N N . TYR A 1 178 ? 0.447 2.252 -6.332 1.00 95.19 178 TYR A N 1
ATOM 1416 C CA . TYR A 1 178 ? 1.481 3.126 -6.902 1.00 95.19 178 TYR A CA 1
ATOM 1417 C C . TYR A 1 178 ? 2.406 2.394 -7.885 1.00 95.19 178 TYR A C 1
ATOM 1419 O O . TYR A 1 178 ? 3.178 3.025 -8.602 1.00 95.19 178 TYR A O 1
ATOM 1427 N N . GLU A 1 179 ? 2.336 1.060 -7.940 1.00 96.94 179 GLU A N 1
ATOM 1428 C CA . GLU A 1 179 ? 3.105 0.246 -8.880 1.00 96.94 179 GLU A CA 1
ATOM 1429 C C . GLU A 1 179 ? 2.347 -1.046 -9.216 1.00 96.94 179 GLU A C 1
ATOM 1431 O O . GLU A 1 179 ? 2.066 -1.855 -8.329 1.00 96.94 179 GLU A O 1
ATOM 1436 N N . HIS A 1 180 ? 2.021 -1.240 -10.498 1.00 97.81 180 HIS A N 1
ATOM 1437 C CA . HIS A 1 180 ? 1.523 -2.497 -11.063 1.00 97.81 180 HIS A CA 1
ATOM 1438 C C . HIS A 1 180 ? 1.733 -2.551 -12.588 1.00 97.81 180 HIS A C 1
ATOM 1440 O O . HIS A 1 180 ? 1.856 -1.524 -13.253 1.00 97.81 180 HIS A O 1
ATOM 1446 N N . GLY A 1 181 ? 1.686 -3.755 -13.159 1.00 97.88 181 GLY A N 1
ATOM 1447 C CA . GLY A 1 181 ? 1.704 -4.047 -14.598 1.00 97.88 181 GLY A CA 1
ATOM 1448 C C . GLY A 1 181 ? 0.390 -4.633 -15.131 1.00 97.88 181 GLY A C 1
ATOM 1449 O O . GLY A 1 181 ? 0.377 -5.229 -16.207 1.00 97.88 181 GLY A O 1
ATOM 1450 N N . GLU A 1 182 ? -0.708 -4.510 -14.381 1.00 98.44 182 GLU A N 1
ATOM 1451 C CA . GLU A 1 182 ? -2.025 -5.002 -14.792 1.00 98.44 182 GLU A CA 1
ATOM 1452 C C . GLU A 1 182 ? -2.546 -4.281 -16.054 1.00 98.44 182 GLU A C 1
ATOM 1454 O O . GLU A 1 182 ? -2.254 -3.110 -16.295 1.00 98.44 182 GLU A O 1
ATOM 1459 N N . THR A 1 183 ? -3.344 -4.971 -16.878 1.00 97.62 183 THR A N 1
ATOM 1460 C CA . THR A 1 183 ? -3.798 -4.448 -18.180 1.00 97.62 183 THR A CA 1
ATOM 1461 C C . THR A 1 183 ? -4.720 -3.223 -18.020 1.00 97.62 183 THR A C 1
ATOM 1463 O O . THR A 1 183 ? -5.758 -3.357 -17.361 1.00 97.62 183 THR A O 1
ATOM 1466 N N . PRO A 1 184 ? -4.414 -2.059 -18.634 1.00 97.25 184 PRO A N 1
ATOM 1467 C CA . PRO A 1 184 ? -5.283 -0.876 -18.607 1.00 97.25 184 PRO A CA 1
ATOM 1468 C C . PRO A 1 184 ? -6.684 -1.160 -19.166 1.00 97.25 184 PRO A C 1
ATOM 1470 O O . PRO A 1 184 ? -6.820 -1.935 -20.113 1.00 97.25 184 PRO A O 1
ATOM 1473 N N . GLY A 1 185 ? -7.728 -0.556 -18.585 1.00 95.12 185 GLY A N 1
ATOM 1474 C CA . GLY A 1 185 ? -9.125 -0.844 -18.940 1.00 95.12 185 GLY A CA 1
ATOM 1475 C C . GLY A 1 185 ? -9.651 -2.201 -18.445 1.00 95.12 185 GLY A C 1
ATOM 1476 O O . GLY A 1 185 ? -10.782 -2.564 -18.759 1.00 95.12 185 GLY A O 1
ATOM 1477 N N . LEU A 1 186 ? -8.834 -2.963 -17.706 1.00 97.06 186 LEU A N 1
ATOM 1478 C CA . LEU A 1 186 ? -9.186 -4.233 -17.066 1.00 97.06 186 LEU A CA 1
ATOM 1479 C C . LEU A 1 186 ? -8.646 -4.252 -15.625 1.00 97.06 186 LEU A C 1
ATOM 1481 O O . LEU A 1 186 ? -9.225 -3.635 -14.738 1.00 97.06 186 LEU A O 1
ATOM 1485 N N . GLY A 1 187 ? -7.527 -4.938 -15.368 1.00 97.12 187 GLY A N 1
ATOM 1486 C CA . GLY A 1 187 ? -6.924 -4.995 -14.031 1.00 97.12 187 GLY A CA 1
ATOM 1487 C C . GLY A 1 187 ? -6.334 -3.655 -13.584 1.00 97.12 187 GLY A C 1
ATOM 1488 O O . GLY A 1 187 ? -6.345 -3.352 -12.398 1.00 97.12 187 GLY A O 1
ATOM 1489 N N . GLY A 1 188 ? -5.905 -2.817 -14.533 1.00 97.69 188 GLY A N 1
ATOM 1490 C CA . GLY A 1 188 ? -5.465 -1.444 -14.276 1.00 97.69 188 GLY A CA 1
ATOM 1491 C C . GLY A 1 188 ? -6.577 -0.506 -13.789 1.00 97.69 188 GLY A C 1
ATOM 1492 O O . GLY A 1 188 ? -6.277 0.600 -13.359 1.00 97.69 188 GLY A O 1
ATOM 1493 N N . GLU A 1 189 ? -7.847 -0.929 -13.778 1.00 98.06 189 GLU A N 1
ATOM 1494 C CA . GLU A 1 189 ? -8.934 -0.140 -13.177 1.00 98.06 189 GLU A CA 1
ATOM 1495 C C . GLU A 1 189 ? -8.847 -0.061 -11.638 1.00 98.06 189 GLU A C 1
ATOM 1497 O O . GLU A 1 189 ? -9.589 0.710 -11.034 1.00 98.06 189 GLU A O 1
ATOM 1502 N N . VAL A 1 190 ? -7.890 -0.747 -10.990 1.00 97.88 190 VAL A N 1
ATOM 1503 C CA . VAL A 1 190 ? -7.488 -0.407 -9.607 1.00 97.88 190 VAL A CA 1
ATOM 1504 C C . VAL A 1 190 ? -7.018 1.046 -9.466 1.00 97.88 190 VAL A C 1
ATOM 1506 O O . VAL A 1 190 ? -7.067 1.607 -8.370 1.00 97.88 190 VAL A O 1
ATOM 1509 N N . ASP A 1 191 ? -6.577 1.667 -10.565 1.00 96.50 191 ASP A N 1
ATOM 1510 C CA . ASP A 1 191 ? -6.155 3.064 -10.605 1.00 96.50 191 ASP A CA 1
ATOM 1511 C C . ASP A 1 191 ? -7.328 4.048 -10.816 1.00 96.50 191 ASP A C 1
ATOM 1513 O O . ASP A 1 191 ? -7.168 5.259 -10.657 1.00 96.50 191 ASP A O 1
ATOM 1517 N N . ASN A 1 192 ? -8.533 3.547 -11.116 1.00 96.69 192 ASN A N 1
ATOM 1518 C CA . ASN A 1 192 ? -9.708 4.361 -11.421 1.00 96.69 192 ASN A CA 1
ATOM 1519 C C . ASN A 1 192 ? -10.192 5.142 -10.175 1.00 96.69 192 ASN A C 1
ATOM 1521 O O . ASN A 1 192 ? -10.582 4.521 -9.180 1.00 96.69 192 ASN A O 1
ATOM 1525 N N . PRO A 1 193 ? -10.248 6.492 -10.204 1.00 94.94 193 PRO A N 1
ATOM 1526 C CA . PRO A 1 193 ? -10.678 7.292 -9.055 1.00 94.94 193 PRO A CA 1
ATOM 1527 C C . PRO A 1 193 ? -12.087 6.957 -8.548 1.00 94.94 193 PRO A C 1
ATOM 1529 O O . PRO A 1 193 ? -12.325 7.010 -7.344 1.00 94.94 193 PRO A O 1
ATOM 1532 N N . SER A 1 194 ? -13.012 6.573 -9.435 1.00 96.31 194 SER A N 1
ATOM 1533 C CA . SER A 1 194 ? -14.375 6.177 -9.062 1.00 96.31 194 SER A CA 1
ATOM 1534 C C . SER A 1 194 ? -14.424 4.833 -8.334 1.00 96.31 194 SER A C 1
ATOM 1536 O O . SER A 1 194 ? -15.314 4.634 -7.513 1.00 96.31 194 SER A O 1
ATOM 1538 N N . TRP A 1 195 ? -13.465 3.938 -8.591 1.00 98.00 195 TRP A N 1
ATOM 1539 C CA . TRP A 1 195 ? -13.311 2.685 -7.850 1.00 98.00 195 TRP A CA 1
ATOM 1540 C C . TRP A 1 195 ? -12.572 2.908 -6.523 1.00 98.00 195 TRP A C 1
ATOM 1542 O O . TRP A 1 195 ? -13.044 2.469 -5.474 1.00 98.00 195 TRP A O 1
ATOM 1552 N N . LYS A 1 196 ? -11.479 3.693 -6.516 1.00 97.06 196 LYS A N 1
ATOM 1553 C CA . LYS A 1 196 ? -10.782 4.073 -5.268 1.00 97.06 196 LYS A CA 1
ATOM 1554 C C . LYS A 1 196 ? -11.721 4.773 -4.274 1.00 97.06 196 LYS A C 1
ATOM 1556 O O . LYS A 1 196 ? -11.624 4.537 -3.072 1.00 97.06 196 LYS A O 1
ATOM 1561 N N . ALA A 1 197 ? -12.675 5.567 -4.769 1.00 96.50 197 ALA A N 1
ATOM 1562 C CA . ALA A 1 197 ? -13.690 6.255 -3.968 1.00 96.50 197 ALA A CA 1
ATOM 1563 C C . ALA A 1 197 ? -14.726 5.339 -3.276 1.00 96.50 197 ALA A C 1
ATOM 1565 O O . ALA A 1 197 ? -15.513 5.845 -2.479 1.00 96.50 197 ALA A O 1
ATOM 1566 N N . GLN A 1 198 ? -14.733 4.023 -3.529 1.00 97.81 198 GLN A N 1
ATOM 1567 C CA . GLN A 1 198 ? -15.635 3.072 -2.858 1.00 97.81 198 GLN A CA 1
ATOM 1568 C C . GLN A 1 198 ? -15.084 2.525 -1.530 1.00 97.81 198 GLN A C 1
ATOM 1570 O O . GLN A 1 198 ? -15.846 2.019 -0.708 1.00 97.81 198 GLN A O 1
ATOM 1575 N N . TRP A 1 199 ? -13.769 2.626 -1.310 1.00 98.31 199 TRP A N 1
ATOM 1576 C CA . TRP A 1 199 ? -13.086 2.149 -0.100 1.00 98.31 199 TRP A CA 1
ATOM 1577 C C . TRP A 1 199 ? -13.286 3.011 1.166 1.00 98.31 199 TRP A C 1
ATOM 1579 O O . TRP A 1 199 ? -13.365 2.433 2.254 1.00 98.31 199 TRP A O 1
ATOM 1589 N N . PRO A 1 200 ? -13.357 4.360 1.106 1.00 98.06 200 PRO A N 1
ATOM 1590 C CA . PRO A 1 200 ? -13.508 5.193 2.298 1.00 98.06 200 PRO A CA 1
ATOM 1591 C C . PRO A 1 200 ? -14.833 4.931 3.029 1.00 98.06 200 PRO A C 1
ATOM 1593 O O . PRO A 1 200 ? -15.906 5.283 2.550 1.00 98.06 200 PRO A O 1
ATOM 1596 N N . GLY A 1 201 ? -14.756 4.371 4.237 1.00 97.81 201 GLY A N 1
ATOM 1597 C CA . GLY A 1 201 ? -15.919 4.013 5.058 1.00 97.81 201 GLY A CA 1
ATOM 1598 C C . GLY A 1 201 ? -16.199 2.514 5.158 1.00 97.81 201 GLY A C 1
ATOM 1599 O O . GLY A 1 201 ? -16.902 2.117 6.086 1.00 97.81 201 GLY A O 1
ATOM 1600 N N . GLN A 1 202 ? -15.605 1.695 4.285 1.00 98.44 202 GLN A N 1
ATOM 1601 C CA . GLN A 1 202 ? -15.659 0.233 4.385 1.00 98.44 202 GLN A CA 1
ATOM 1602 C C . GLN A 1 202 ? -14.963 -0.258 5.664 1.00 98.44 202 GLN A C 1
ATOM 1604 O O . GLN A 1 202 ? -14.146 0.449 6.264 1.00 98.44 202 GLN A O 1
ATOM 1609 N N . LYS A 1 203 ? -15.276 -1.480 6.086 1.00 98.56 203 LYS A N 1
ATOM 1610 C CA . LYS A 1 203 ? -14.722 -2.146 7.263 1.00 98.56 203 LYS A CA 1
ATOM 1611 C C . LYS A 1 203 ? -13.707 -3.213 6.871 1.00 98.56 203 LYS A C 1
ATOM 1613 O O . LYS A 1 203 ? -13.915 -3.955 5.915 1.00 98.56 203 LYS A O 1
ATOM 1618 N N . LEU A 1 204 ? -12.611 -3.290 7.624 1.00 98.62 204 LEU A N 1
ATOM 1619 C CA . LEU A 1 204 ? -11.542 -4.257 7.376 1.00 98.62 204 LEU A CA 1
ATOM 1620 C C . LEU A 1 204 ? -11.859 -5.650 7.948 1.00 98.62 204 LEU A C 1
ATOM 1622 O O . LEU A 1 204 ? -11.610 -6.651 7.273 1.00 98.62 204 LEU A O 1
ATOM 1626 N N . PHE A 1 205 ? -12.446 -5.709 9.148 1.00 98.56 205 PHE A N 1
ATOM 1627 C CA . PHE A 1 205 ? -12.707 -6.946 9.891 1.00 98.56 205 PHE A CA 1
ATOM 1628 C C . PHE A 1 205 ? -14.194 -7.144 10.214 1.00 98.56 205 PHE A C 1
ATOM 1630 O O . PHE A 1 205 ? -14.953 -6.177 10.312 1.00 98.56 205 PHE A O 1
ATOM 1637 N N . ASP A 1 206 ? -14.603 -8.397 10.409 1.00 97.50 206 ASP A N 1
ATOM 1638 C CA . ASP A 1 206 ? -15.946 -8.760 10.873 1.00 97.50 206 ASP A CA 1
ATOM 1639 C C . ASP A 1 206 ? -16.125 -8.623 12.407 1.00 97.50 206 ASP A C 1
ATOM 1641 O O . ASP A 1 206 ? -15.236 -8.170 13.129 1.00 97.50 206 ASP A O 1
ATOM 1645 N N . GLU A 1 207 ? -17.285 -9.033 12.938 1.00 95.88 207 GLU A N 1
ATOM 1646 C CA . GLU A 1 207 ? -17.567 -9.002 14.387 1.00 95.88 207 GLU A CA 1
ATOM 1647 C C . GLU A 1 207 ? -16.656 -9.919 15.234 1.00 95.88 207 GLU A C 1
ATOM 1649 O O . GLU A 1 207 ? -16.557 -9.728 16.454 1.00 95.88 207 GLU A O 1
ATOM 1654 N N . ASN A 1 208 ? -15.999 -10.900 14.604 1.00 95.38 208 ASN A N 1
ATOM 1655 C CA . ASN A 1 208 ? -15.077 -11.849 15.227 1.00 95.38 208 ASN A CA 1
ATOM 1656 C C . ASN A 1 208 ? -13.612 -11.378 15.178 1.00 95.38 208 ASN A C 1
ATOM 1658 O O . ASN A 1 208 ? -12.781 -11.946 15.888 1.00 95.38 208 ASN A O 1
ATOM 1662 N N . GLY A 1 209 ? -13.302 -10.352 14.377 1.00 94.94 209 GLY A N 1
ATOM 1663 C CA . GLY A 1 209 ? -11.938 -9.897 14.101 1.00 94.94 209 GLY A CA 1
ATOM 1664 C C . GLY A 1 209 ? -11.273 -10.601 12.912 1.00 94.94 209 GLY A C 1
ATOM 1665 O O . GLY A 1 209 ? -10.066 -10.477 12.738 1.00 94.94 209 GLY A O 1
ATOM 1666 N N . GLU A 1 210 ? -12.017 -11.336 12.079 1.00 97.25 210 GLU A N 1
ATOM 1667 C CA . GLU A 1 210 ? -11.464 -11.929 10.858 1.00 97.25 210 GLU A CA 1
ATOM 1668 C C . GLU A 1 210 ? -11.419 -10.894 9.714 1.00 97.25 210 GLU A C 1
ATOM 1670 O O . GLU A 1 210 ? -12.409 -10.188 9.496 1.00 97.25 210 GLU A O 1
ATOM 1675 N N . PRO A 1 211 ? -10.321 -10.805 8.933 1.00 98.25 211 PRO A N 1
ATOM 1676 C CA . PRO A 1 211 ? -10.258 -9.944 7.754 1.00 98.25 211 PRO A CA 1
ATOM 1677 C C . PRO A 1 211 ? -11.335 -10.286 6.718 1.00 98.25 211 PRO A C 1
ATOM 1679 O O . PRO A 1 211 ? -11.325 -11.368 6.119 1.00 98.25 211 PRO A O 1
ATOM 1682 N N . MET A 1 212 ? -12.241 -9.333 6.491 1.00 98.19 212 MET A N 1
ATOM 1683 C CA . MET A 1 212 ? -13.460 -9.514 5.701 1.00 98.19 212 MET A CA 1
ATOM 1684 C C . MET A 1 212 ? -13.563 -8.560 4.504 1.00 98.19 212 MET A C 1
ATOM 1686 O O . MET A 1 212 ? -14.313 -8.860 3.580 1.00 98.19 212 MET A O 1
ATOM 1690 N N . ALA A 1 213 ? -12.772 -7.484 4.436 1.00 98.56 213 ALA A N 1
ATOM 1691 C CA . ALA A 1 213 ? -12.747 -6.596 3.267 1.00 98.56 213 ALA A CA 1
ATOM 1692 C C . ALA A 1 213 ? -12.485 -7.351 1.943 1.00 98.56 213 ALA A C 1
ATOM 1694 O O . ALA A 1 213 ? -11.598 -8.205 1.885 1.00 98.56 213 ALA A O 1
ATOM 1695 N N . GLU A 1 214 ? -13.237 -7.045 0.882 1.00 98.38 214 GLU A N 1
ATOM 1696 C CA . GLU A 1 214 ? -13.111 -7.683 -0.435 1.00 98.38 214 GLU A CA 1
ATOM 1697 C C . GLU A 1 214 ? -13.502 -6.799 -1.626 1.00 98.38 214 GLU A C 1
ATOM 1699 O O . GLU A 1 214 ? -14.228 -5.812 -1.519 1.00 98.38 214 GLU A O 1
ATOM 1704 N N . VAL A 1 215 ? -13.028 -7.221 -2.798 1.00 98.56 215 VAL A N 1
ATOM 1705 C CA . VAL A 1 215 ? -13.465 -6.747 -4.110 1.00 98.56 215 VAL A CA 1
ATOM 1706 C C . VAL A 1 215 ? -14.449 -7.777 -4.659 1.00 98.56 215 VAL A C 1
ATOM 1708 O O . VAL A 1 215 ? -14.069 -8.913 -4.956 1.00 98.56 215 VAL A O 1
ATOM 1711 N N . TYR A 1 216 ? -15.721 -7.401 -4.751 1.00 97.81 216 TYR A N 1
ATOM 1712 C CA . TYR A 1 216 ? -16.811 -8.317 -5.071 1.00 97.81 216 TYR A CA 1
ATOM 1713 C C . TYR A 1 216 ? -16.771 -8.794 -6.534 1.00 97.81 216 TYR A C 1
ATOM 1715 O O . TYR A 1 216 ? -16.020 -8.288 -7.368 1.00 97.81 216 TYR A O 1
ATOM 1723 N N . LYS A 1 217 ? -17.589 -9.792 -6.895 1.00 95.88 217 LYS A N 1
ATOM 1724 C CA . LYS A 1 217 ? -17.699 -10.248 -8.291 1.00 95.88 217 LYS A CA 1
ATOM 1725 C C . LYS A 1 217 ? -18.835 -9.521 -9.019 1.00 95.88 217 LYS A C 1
ATOM 1727 O O . LYS A 1 217 ? -19.936 -10.052 -9.147 1.00 95.88 217 LYS A O 1
ATOM 1732 N N . GLY A 1 218 ? -18.524 -8.346 -9.558 1.00 95.62 218 GLY A N 1
ATOM 1733 C CA . GLY A 1 218 ? -19.515 -7.410 -10.102 1.00 95.62 218 GLY A CA 1
ATOM 1734 C C . GLY A 1 218 ? -19.913 -6.379 -9.041 1.00 95.62 218 GLY A C 1
ATOM 1735 O O . GLY A 1 218 ? -19.126 -6.177 -8.117 1.00 95.62 218 GLY A O 1
ATOM 1736 N N . PRO A 1 219 ? -21.088 -5.735 -9.151 1.00 97.25 219 PRO A N 1
ATOM 1737 C CA . PRO A 1 219 ? -21.529 -4.743 -8.174 1.00 97.25 219 PRO A CA 1
ATOM 1738 C C . PRO A 1 219 ? -21.573 -5.311 -6.751 1.00 97.25 219 PRO A C 1
ATOM 1740 O O . PRO A 1 219 ? -22.072 -6.423 -6.552 1.00 97.25 219 PRO A O 1
ATOM 1743 N N . ALA A 1 220 ? -21.060 -4.564 -5.776 1.00 97.25 220 ALA A N 1
ATOM 1744 C CA . ALA A 1 220 ? -21.148 -4.937 -4.369 1.00 97.25 220 ALA A CA 1
ATOM 1745 C C . ALA A 1 220 ? -22.621 -4.940 -3.894 1.00 97.25 220 ALA A C 1
ATOM 1747 O O . ALA A 1 220 ? -23.402 -4.088 -4.323 1.00 97.25 220 ALA A O 1
ATOM 1748 N N . PRO A 1 221 ? -23.039 -5.867 -3.008 1.00 96.31 221 PRO A N 1
ATOM 1749 C CA . PRO A 1 221 ? -24.399 -5.858 -2.470 1.00 96.31 221 PRO A CA 1
ATOM 1750 C C . PRO A 1 221 ? -24.678 -4.603 -1.631 1.00 96.31 221 PRO A C 1
ATOM 1752 O O . PRO A 1 221 ? -23.881 -4.263 -0.753 1.00 96.31 221 PRO A O 1
ATOM 1755 N N . ASP A 1 222 ? -25.828 -3.958 -1.855 1.00 94.00 222 ASP A N 1
ATOM 1756 C CA . ASP A 1 222 ? -26.240 -2.744 -1.138 1.00 94.00 222 ASP A CA 1
ATOM 1757 C C . ASP A 1 222 ? -26.113 -2.896 0.386 1.00 94.00 222 ASP A C 1
ATOM 1759 O O . ASP A 1 222 ? -26.690 -3.797 1.000 1.00 94.00 222 ASP A O 1
ATOM 1763 N N . GLY A 1 223 ? -25.364 -1.985 1.011 1.00 93.06 223 GLY A N 1
ATOM 1764 C CA . GLY A 1 223 ? -25.176 -1.956 2.461 1.00 93.06 223 GLY A CA 1
ATOM 1765 C C . GLY A 1 223 ? -24.233 -3.023 3.031 1.00 93.06 223 GLY A C 1
ATOM 1766 O O . GLY A 1 223 ? -24.096 -3.077 4.252 1.00 93.06 223 GLY A O 1
ATOM 1767 N N . ASN A 1 224 ? -23.562 -3.839 2.207 1.00 96.38 224 ASN A N 1
ATOM 1768 C CA . ASN A 1 224 ? -22.454 -4.681 2.666 1.00 96.38 224 ASN A CA 1
ATOM 1769 C C . ASN A 1 224 ? -21.265 -3.783 3.073 1.00 96.38 224 ASN A C 1
ATOM 1771 O O . ASN A 1 224 ? -20.678 -3.150 2.198 1.00 96.38 224 ASN A O 1
ATOM 1775 N N . PRO A 1 225 ? -20.873 -3.722 4.362 1.00 97.50 225 PRO A N 1
ATOM 1776 C CA . PRO A 1 225 ? -19.831 -2.810 4.827 1.00 97.50 225 PRO A CA 1
ATOM 1777 C C . PRO A 1 225 ? -18.412 -3.330 4.558 1.00 97.50 225 PRO A C 1
ATOM 1779 O O . PRO A 1 225 ? -17.460 -2.730 5.043 1.00 97.50 225 PRO A O 1
ATOM 1782 N N . TYR A 1 226 ? -18.259 -4.461 3.864 1.00 98.38 226 TYR A N 1
ATOM 1783 C CA . TYR A 1 226 ? -16.973 -5.113 3.606 1.00 98.38 226 TYR A CA 1
ATOM 1784 C C . TYR A 1 226 ? -16.589 -5.143 2.121 1.00 98.38 226 TYR A C 1
ATOM 1786 O O . TYR A 1 226 ? -15.517 -5.645 1.795 1.00 98.38 226 TYR A O 1
ATOM 1794 N N . ALA A 1 227 ? -17.441 -4.666 1.210 1.00 98.00 227 ALA A N 1
ATOM 1795 C CA . ALA A 1 227 ? -17.287 -4.920 -0.221 1.00 98.00 227 ALA A CA 1
ATOM 1796 C C . ALA A 1 227 ? -17.263 -3.646 -1.072 1.00 98.00 227 ALA A C 1
ATOM 1798 O O . ALA A 1 227 ? -18.102 -2.759 -0.915 1.00 98.00 227 ALA A O 1
ATOM 1799 N N . VAL A 1 228 ? -16.343 -3.620 -2.038 1.00 98.50 228 VAL A N 1
ATOM 1800 C CA . VAL A 1 228 ? -16.359 -2.701 -3.189 1.00 98.50 228 VAL A CA 1
ATOM 1801 C C . VAL A 1 228 ? -16.649 -3.463 -4.484 1.00 98.50 228 VAL A C 1
ATOM 1803 O O . VAL A 1 228 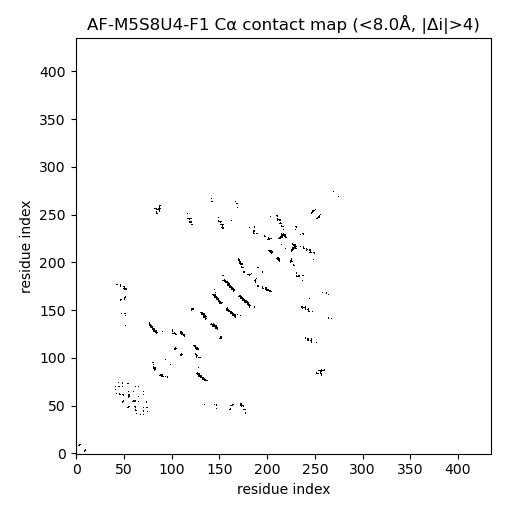? -16.530 -4.691 -4.530 1.00 98.50 228 VAL A O 1
ATOM 1806 N N . ASP A 1 229 ? -17.009 -2.749 -5.546 1.00 98.50 229 ASP A N 1
ATOM 1807 C CA . ASP A 1 229 ? -17.322 -3.320 -6.854 1.00 98.50 229 ASP A CA 1
ATOM 1808 C C . ASP A 1 229 ? -16.142 -4.079 -7.475 1.00 98.50 229 ASP A C 1
ATOM 1810 O O . ASP A 1 229 ? -14.973 -3.694 -7.379 1.00 98.50 229 ASP A O 1
ATOM 1814 N N . GLY A 1 230 ? -16.479 -5.142 -8.203 1.00 98.19 230 GLY A N 1
ATOM 1815 C CA . GLY A 1 230 ? -15.552 -5.912 -9.020 1.00 98.19 230 GLY A CA 1
ATOM 1816 C C . GLY A 1 230 ? -15.037 -5.165 -10.242 1.00 98.19 230 GLY A C 1
ATOM 1817 O O . GLY A 1 230 ? -15.808 -4.575 -10.999 1.00 98.19 230 GLY A O 1
ATOM 1818 N N . LEU A 1 231 ? -13.737 -5.301 -10.509 1.00 97.94 231 LEU A N 1
ATOM 1819 C CA . LEU A 1 231 ? -13.121 -4.791 -11.732 1.00 97.94 231 LEU A CA 1
ATOM 1820 C C . LEU A 1 231 ? -13.662 -5.571 -12.939 1.00 97.94 231 LEU A C 1
ATOM 1822 O O . LEU A 1 231 ? -13.477 -6.792 -13.049 1.00 97.94 231 LEU A O 1
ATOM 1826 N N . SER A 1 232 ? -14.349 -4.875 -13.847 1.00 96.38 232 SER A N 1
ATOM 1827 C CA . SER A 1 232 ? -15.020 -5.503 -14.990 1.00 96.38 232 SER A CA 1
ATOM 1828 C C . SER A 1 232 ? -14.020 -6.251 -15.877 1.00 96.38 232 SER A C 1
ATOM 1830 O O . SER A 1 232 ? -12.971 -5.730 -16.242 1.00 96.38 232 SER A O 1
ATOM 1832 N N . GLY A 1 233 ? -14.305 -7.522 -16.174 1.00 96.75 233 GLY A N 1
ATOM 1833 C CA . GLY A 1 233 ? -13.397 -8.415 -16.907 1.00 96.75 233 GLY A CA 1
ATOM 1834 C C . GLY A 1 233 ? -12.135 -8.869 -16.146 1.00 96.75 233 GLY A C 1
ATOM 1835 O O . GLY A 1 233 ? -11.500 -9.833 -16.566 1.00 96.75 233 GLY A O 1
ATOM 1836 N N . ALA A 1 234 ? -11.794 -8.267 -15.001 1.00 97.94 234 ALA A N 1
ATOM 1837 C CA . ALA A 1 234 ? -10.533 -8.474 -14.282 1.00 97.94 234 ALA A CA 1
ATOM 1838 C C . ALA A 1 234 ? -10.717 -9.180 -12.922 1.00 97.94 234 ALA A C 1
ATOM 1840 O O . ALA A 1 234 ? -10.217 -8.760 -11.875 1.00 97.94 234 ALA A O 1
ATOM 1841 N N . THR A 1 235 ? -11.437 -10.308 -12.931 1.00 98.06 235 THR A N 1
ATOM 1842 C CA . THR A 1 235 ? -11.759 -11.072 -11.706 1.00 98.06 235 THR A CA 1
ATOM 1843 C C . THR A 1 235 ? -10.513 -11.636 -11.002 1.00 98.06 235 THR A C 1
ATOM 1845 O O . THR A 1 235 ? -10.537 -11.840 -9.791 1.00 98.06 235 THR A O 1
ATOM 1848 N N . ILE A 1 236 ? -9.416 -11.884 -11.730 1.00 98.00 236 ILE A N 1
ATOM 1849 C CA . ILE A 1 236 ? -8.157 -12.365 -11.133 1.00 98.00 236 ILE A CA 1
ATOM 1850 C C . ILE A 1 236 ? -7.483 -11.238 -10.341 1.00 98.00 236 ILE A C 1
ATOM 1852 O O . ILE A 1 236 ? -7.172 -11.440 -9.172 1.00 98.00 236 ILE A O 1
ATOM 1856 N N . THR A 1 237 ? -7.373 -10.036 -10.914 1.00 98.50 237 THR A N 1
ATOM 1857 C CA . THR A 1 237 ? -6.875 -8.836 -10.223 1.00 98.50 237 THR A CA 1
ATOM 1858 C C . THR A 1 237 ? -7.727 -8.495 -8.997 1.00 98.50 237 THR A C 1
ATOM 1860 O O . THR A 1 237 ? -7.189 -8.272 -7.918 1.00 98.50 237 THR A O 1
ATOM 1863 N N . SER A 1 238 ? -9.058 -8.569 -9.120 1.00 98.62 238 SER A N 1
ATOM 1864 C CA . SER A 1 238 ? -9.999 -8.379 -7.997 1.00 98.62 238 SER A CA 1
ATOM 1865 C C . SER A 1 238 ? -9.759 -9.380 -6.852 1.00 98.62 238 SER A C 1
ATOM 1867 O O . SER A 1 238 ? -9.776 -9.011 -5.675 1.00 98.62 238 SER A O 1
ATOM 1869 N N . ARG A 1 239 ? -9.472 -10.651 -7.177 1.00 98.62 239 ARG A N 1
ATOM 1870 C CA . ARG A 1 239 ? -9.088 -11.659 -6.176 1.00 98.62 239 ARG A CA 1
ATOM 1871 C C . ARG A 1 239 ? -7.724 -11.353 -5.556 1.00 98.62 239 ARG A C 1
ATOM 1873 O O . ARG A 1 239 ? -7.602 -11.475 -4.346 1.00 98.62 239 ARG A O 1
ATOM 1880 N N . GLY A 1 240 ? -6.742 -10.923 -6.347 1.00 98.56 240 GLY A N 1
ATOM 1881 C CA . GLY A 1 240 ? -5.430 -10.491 -5.855 1.00 98.56 240 GLY A CA 1
ATOM 1882 C C . GLY A 1 240 ? -5.537 -9.370 -4.820 1.00 98.56 240 GLY A C 1
ATOM 1883 O O . GLY A 1 240 ? -4.997 -9.487 -3.723 1.00 98.56 240 GLY A O 1
ATOM 1884 N N . VAL A 1 241 ? -6.331 -8.335 -5.115 1.00 98.75 241 VAL A N 1
ATOM 1885 C CA . VAL A 1 241 ? -6.622 -7.237 -4.176 1.00 98.75 241 VAL A CA 1
ATOM 1886 C C . VAL A 1 241 ? -7.342 -7.737 -2.916 1.00 98.75 241 VAL A C 1
ATOM 1888 O O . VAL A 1 241 ? -6.969 -7.366 -1.807 1.00 98.75 241 VAL A O 1
ATOM 1891 N N . THR A 1 242 ? -8.333 -8.621 -3.058 1.00 98.81 242 THR A N 1
ATOM 1892 C CA . THR A 1 242 ? -9.028 -9.223 -1.904 1.00 98.81 242 THR A CA 1
ATOM 1893 C C . THR A 1 242 ? -8.071 -10.023 -1.018 1.00 98.81 242 THR A C 1
ATOM 1895 O O . THR A 1 242 ? -8.075 -9.871 0.203 1.00 98.81 242 THR A O 1
ATOM 1898 N N . ASN A 1 243 ? -7.224 -10.858 -1.624 1.00 98.75 243 ASN A N 1
ATOM 1899 C CA . ASN A 1 243 ? -6.258 -11.678 -0.907 1.00 98.75 243 ASN A CA 1
ATOM 1900 C C . ASN A 1 243 ? -5.205 -10.821 -0.203 1.00 98.75 243 ASN A C 1
ATOM 1902 O O . ASN A 1 243 ? -4.943 -11.064 0.970 1.00 98.75 243 ASN A O 1
ATOM 1906 N N . LEU A 1 244 ? -4.624 -9.817 -0.875 1.00 98.44 244 LEU A N 1
ATOM 1907 C CA . LEU A 1 244 ? -3.564 -9.002 -0.277 1.00 98.44 244 LEU A CA 1
ATOM 1908 C C . LEU A 1 244 ? -4.088 -8.175 0.902 1.00 98.44 244 LEU A C 1
ATOM 1910 O O . LEU A 1 244 ? -3.447 -8.152 1.947 1.00 98.44 244 LEU A O 1
ATOM 1914 N N . ILE A 1 245 ? -5.280 -7.576 0.797 1.00 98.56 245 ILE A N 1
ATOM 1915 C CA . ILE A 1 245 ? -5.876 -6.821 1.911 1.00 98.56 245 ILE A CA 1
ATOM 1916 C C . ILE A 1 245 ? -6.126 -7.744 3.109 1.00 98.56 245 ILE A C 1
ATOM 1918 O O . ILE A 1 245 ? -5.757 -7.405 4.233 1.00 98.56 245 ILE A O 1
ATOM 1922 N N . ARG A 1 246 ? -6.697 -8.934 2.878 1.00 98.75 246 ARG A N 1
ATOM 1923 C CA . ARG A 1 246 ? -6.982 -9.897 3.951 1.00 98.75 246 ARG A CA 1
ATOM 1924 C C . ARG A 1 246 ? -5.718 -10.528 4.548 1.00 98.75 246 ARG A C 1
ATOM 1926 O O . ARG A 1 246 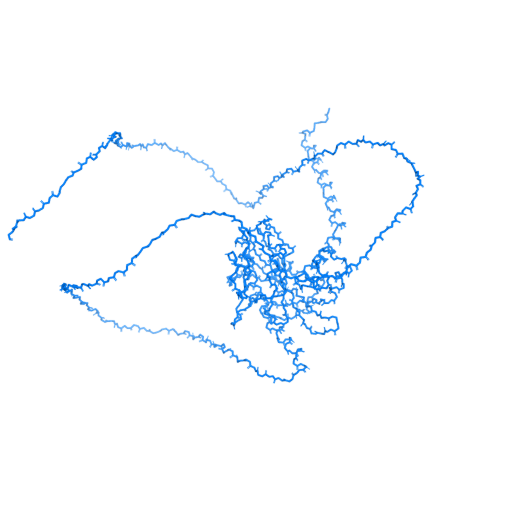? -5.676 -10.731 5.756 1.00 98.75 246 ARG A O 1
ATOM 1933 N N . TYR A 1 247 ? -4.680 -10.772 3.745 1.00 98.75 247 TYR A N 1
ATOM 1934 C CA . TYR A 1 247 ? -3.371 -11.234 4.218 1.00 98.75 247 TYR A CA 1
ATOM 1935 C C . TYR A 1 247 ? -2.713 -10.192 5.125 1.00 98.75 247 TYR A C 1
ATOM 1937 O O . TYR A 1 247 ? -2.409 -10.487 6.280 1.00 98.75 247 TYR A O 1
ATOM 1945 N N . TRP A 1 248 ? -2.564 -8.954 4.641 1.00 98.75 248 TRP A N 1
ATOM 1946 C CA . TRP A 1 248 ? -1.922 -7.878 5.397 1.00 98.75 248 TRP A CA 1
ATOM 1947 C C . TRP A 1 248 ? -2.698 -7.482 6.655 1.00 98.75 248 TRP A C 1
ATOM 1949 O O . TRP A 1 248 ? -2.085 -7.032 7.614 1.00 98.75 248 TRP A O 1
ATOM 1959 N N . ALA A 1 249 ? -4.011 -7.698 6.704 1.00 98.56 249 ALA A N 1
ATOM 1960 C CA . ALA A 1 249 ? -4.810 -7.503 7.911 1.00 98.56 249 ALA A CA 1
ATOM 1961 C C . ALA A 1 249 ? -4.730 -8.661 8.930 1.00 98.56 249 ALA A C 1
ATOM 1963 O O . ALA A 1 249 ? -5.148 -8.485 10.069 1.00 98.56 249 ALA A O 1
ATOM 1964 N N . SER A 1 250 ? -4.236 -9.841 8.545 1.00 98.12 250 SER A N 1
ATOM 1965 C CA . SER A 1 250 ? -4.238 -11.044 9.395 1.00 98.12 250 SER A CA 1
ATOM 1966 C C . SER A 1 250 ? -3.043 -11.136 10.357 1.00 98.12 250 SER A C 1
ATOM 1968 O O . SER A 1 250 ? -2.080 -10.376 10.242 1.00 98.12 250 SER A O 1
ATOM 1970 N N . ASP A 1 251 ? -3.069 -12.140 11.244 1.00 96.50 251 ASP A N 1
ATOM 1971 C CA . ASP A 1 251 ? -1.935 -12.618 12.056 1.00 96.50 251 ASP A CA 1
ATOM 1972 C C . ASP A 1 251 ? -0.648 -12.852 11.234 1.00 96.50 251 ASP A C 1
ATOM 1974 O O . ASP A 1 251 ? 0.450 -12.763 11.776 1.00 96.50 251 ASP A O 1
ATOM 1978 N N . GLU A 1 252 ? -0.758 -13.150 9.932 1.00 95.81 252 GLU A N 1
ATOM 1979 C CA . GLU A 1 252 ? 0.400 -13.327 9.044 1.00 95.81 252 GLU A CA 1
ATOM 1980 C C . GLU A 1 252 ? 1.015 -11.998 8.569 1.00 95.81 252 GLU A C 1
ATOM 1982 O O . GLU A 1 252 ? 2.112 -12.019 8.012 1.00 95.81 252 GLU A O 1
ATOM 1987 N N . GLY A 1 253 ? 0.341 -10.863 8.777 1.00 97.62 253 GLY A N 1
ATOM 1988 C CA . GLY A 1 253 ? 0.735 -9.520 8.342 1.00 97.62 253 GLY A CA 1
ATOM 1989 C C . GLY A 1 253 ? 0.808 -8.523 9.504 1.00 97.62 253 GLY A C 1
ATOM 1990 O O . GLY A 1 253 ? 1.631 -8.663 10.402 1.00 97.62 253 GLY A O 1
ATOM 1991 N N . TYR A 1 254 ? -0.033 -7.485 9.478 1.00 98.75 254 TYR A N 1
ATOM 1992 C CA . TYR A 1 254 ? -0.061 -6.418 10.487 1.00 98.75 254 TYR A CA 1
ATOM 1993 C C . TYR A 1 254 ? -0.912 -6.734 11.726 1.00 98.75 254 TYR A C 1
ATOM 1995 O O . TYR A 1 254 ? -0.924 -5.909 12.636 1.00 98.75 254 TYR A O 1
ATOM 2003 N N . GLY A 1 255 ? -1.605 -7.878 11.808 1.00 98.19 255 GLY A N 1
ATOM 2004 C CA . GLY A 1 255 ? -2.485 -8.225 12.938 1.00 98.19 255 GLY A CA 1
ATOM 2005 C C . GLY A 1 255 ? -1.873 -7.952 14.326 1.00 98.19 255 GLY A C 1
ATOM 2006 O O . GLY A 1 255 ? -2.434 -7.149 15.074 1.00 98.19 255 GLY A O 1
ATOM 2007 N N . PRO A 1 256 ? -0.671 -8.480 14.648 1.00 98.38 256 PRO A N 1
ATOM 2008 C CA . PRO A 1 256 ? -0.015 -8.240 15.940 1.00 98.38 256 PRO A CA 1
ATOM 2009 C C . PRO A 1 256 ? 0.305 -6.761 16.220 1.00 98.38 256 PRO A C 1
ATOM 2011 O O . PRO A 1 256 ? 0.306 -6.325 17.371 1.00 98.38 256 PRO A O 1
ATOM 2014 N N . PHE A 1 257 ? 0.569 -5.976 15.172 1.00 98.69 257 PHE A N 1
ATOM 2015 C CA . PHE A 1 257 ? 0.799 -4.534 15.272 1.00 98.69 257 PHE A CA 1
ATOM 2016 C C . PHE A 1 257 ? -0.509 -3.755 15.469 1.00 98.69 257 PHE A C 1
ATOM 2018 O O . PHE A 1 257 ? -0.526 -2.779 16.217 1.00 98.69 257 PHE A O 1
ATOM 2025 N N . LEU A 1 258 ? -1.610 -4.182 14.846 1.00 98.50 258 LEU A N 1
ATOM 2026 C CA . LEU A 1 258 ? -2.918 -3.547 15.010 1.00 98.50 258 LEU A CA 1
ATOM 2027 C C . LEU A 1 258 ? -3.478 -3.767 16.427 1.00 98.50 258 LEU A C 1
ATOM 2029 O O . LEU A 1 258 ? -3.941 -2.800 17.026 1.00 98.50 258 LEU A O 1
ATOM 2033 N N . ASP A 1 259 ? -3.322 -4.960 17.012 1.00 97.50 259 ASP A N 1
ATOM 2034 C CA . ASP A 1 259 ? -3.640 -5.235 18.430 1.00 97.50 259 ASP A CA 1
ATOM 2035 C C . ASP A 1 259 ? -2.855 -4.309 19.390 1.00 97.50 259 ASP A C 1
ATOM 2037 O O . ASP A 1 259 ? -3.388 -3.744 20.357 1.00 97.50 259 ASP A O 1
ATOM 2041 N N . GLN A 1 260 ? -1.559 -4.119 19.116 1.00 97.06 260 GLN A N 1
ATOM 2042 C CA . GLN A 1 260 ? -0.706 -3.200 19.871 1.00 97.06 260 GLN A CA 1
ATOM 2043 C C . GLN A 1 260 ? -1.135 -1.739 19.695 1.00 97.06 260 GLN A C 1
ATOM 2045 O O . GLN A 1 260 ? -1.167 -0.980 20.667 1.00 97.06 260 GLN A O 1
ATOM 2050 N N . LEU A 1 261 ? -1.473 -1.340 18.471 1.00 97.56 261 LEU A N 1
ATOM 2051 C CA . LEU A 1 261 ? -1.871 0.021 18.146 1.00 97.56 261 LEU A CA 1
ATOM 2052 C C . LEU A 1 261 ? -3.259 0.371 18.705 1.00 97.56 261 LEU A C 1
ATOM 2054 O O . LEU A 1 261 ? -3.446 1.502 19.148 1.00 97.56 261 LEU A O 1
ATOM 2058 N N . GLU A 1 262 ? -4.202 -0.577 18.770 1.00 96.56 262 GLU A N 1
ATOM 2059 C CA . GLU A 1 262 ? -5.482 -0.389 19.473 1.00 96.56 262 GLU A CA 1
ATOM 2060 C C . GLU A 1 262 ? -5.215 -0.050 20.945 1.00 96.56 262 GLU A C 1
ATOM 2062 O O . GLU A 1 262 ? -5.762 0.914 21.481 1.00 96.56 262 GLU A O 1
ATOM 2067 N N . THR A 1 263 ? -4.289 -0.781 21.575 1.00 95.69 263 THR A N 1
ATOM 2068 C CA . THR A 1 263 ? -3.876 -0.542 22.964 1.00 95.69 263 THR A CA 1
ATOM 2069 C C . THR A 1 263 ? -3.198 0.827 23.143 1.00 95.69 263 THR A C 1
ATOM 2071 O O . THR A 1 263 ? -3.459 1.511 24.135 1.00 95.69 263 THR A O 1
ATOM 2074 N N . GLU A 1 264 ? -2.364 1.268 22.192 1.00 94.19 264 GLU A N 1
ATOM 2075 C CA . GLU A 1 264 ? -1.732 2.598 22.219 1.00 94.19 264 GLU A CA 1
ATOM 2076 C C . GLU A 1 264 ? -2.766 3.729 22.063 1.00 94.19 264 GLU A C 1
ATOM 2078 O O . GLU A 1 264 ? -2.755 4.693 22.831 1.00 94.19 264 GLU A O 1
ATOM 2083 N N . ILE A 1 265 ? -3.697 3.604 21.112 1.00 93.94 265 ILE A N 1
ATOM 2084 C CA . ILE A 1 265 ? -4.748 4.601 20.865 1.00 93.94 265 ILE A CA 1
ATOM 2085 C C . ILE A 1 265 ? -5.716 4.669 22.054 1.00 93.94 265 ILE A C 1
ATOM 2087 O O . ILE A 1 265 ? -6.041 5.765 22.515 1.00 93.94 265 ILE A O 1
ATOM 2091 N N . ALA A 1 266 ? -6.115 3.526 22.619 1.00 91.56 266 ALA A N 1
ATOM 2092 C CA . ALA A 1 266 ? -6.954 3.475 23.814 1.00 91.56 266 ALA A CA 1
ATOM 2093 C C . ALA A 1 266 ? -6.276 4.120 25.038 1.00 91.56 266 ALA A C 1
ATOM 2095 O O . ALA A 1 266 ? -6.953 4.744 25.857 1.00 91.56 266 ALA A O 1
ATOM 2096 N N . ALA A 1 267 ? -4.945 4.036 25.159 1.00 89.12 267 ALA A N 1
ATOM 2097 C CA . ALA A 1 267 ? -4.197 4.760 26.187 1.00 89.12 267 ALA A CA 1
ATOM 2098 C C . ALA A 1 267 ? -4.208 6.284 25.948 1.00 89.12 267 ALA A C 1
ATOM 2100 O O . ALA A 1 267 ? -4.472 7.037 26.884 1.00 89.12 267 ALA A O 1
ATOM 2101 N N . GLN A 1 268 ? -4.013 6.737 24.701 1.00 83.31 268 GLN A N 1
ATOM 2102 C CA . GLN A 1 268 ? -4.108 8.160 24.321 1.00 83.31 268 GLN A CA 1
ATOM 2103 C C . GLN A 1 268 ? -5.508 8.754 24.577 1.00 83.31 268 GLN A C 1
ATOM 2105 O O . GLN A 1 268 ? -5.637 9.953 24.822 1.00 83.31 268 GLN A O 1
ATOM 2110 N N . GLU A 1 269 ? -6.569 7.942 24.528 1.00 77.62 269 GLU A N 1
ATOM 2111 C CA . GLU A 1 269 ? -7.925 8.356 24.915 1.00 77.62 269 GLU A CA 1
ATOM 2112 C C . GLU A 1 269 ? -8.149 8.294 26.437 1.00 77.62 269 GLU A C 1
ATOM 2114 O O . GLU A 1 269 ? -8.727 9.217 27.016 1.00 77.62 269 GLU A O 1
ATOM 2119 N N . GLY A 1 270 ? -7.637 7.256 27.104 1.00 60.22 270 GLY A N 1
ATOM 2120 C CA . GLY A 1 270 ? -7.764 7.040 28.550 1.00 60.22 270 GLY A CA 1
ATOM 2121 C C . GLY A 1 270 ? -7.064 8.080 29.435 1.00 60.22 270 GLY A C 1
ATOM 2122 O O . GLY A 1 270 ? -7.428 8.223 30.601 1.00 60.22 270 GLY A O 1
ATOM 2123 N N . GLU A 1 271 ? -6.116 8.854 28.900 1.00 54.19 271 GLU A N 1
ATOM 2124 C CA . GLU A 1 271 ? -5.574 10.040 29.586 1.00 54.19 271 GLU A CA 1
ATOM 2125 C C . GLU A 1 271 ? -6.547 11.240 29.602 1.00 54.19 271 GLU A C 1
ATOM 2127 O O . GLU A 1 271 ? -6.285 12.227 30.292 1.00 54.19 271 GLU A O 1
ATOM 2132 N N . THR A 1 272 ? -7.685 11.169 28.892 1.00 48.72 272 THR A N 1
ATOM 2133 C CA . THR A 1 272 ? -8.684 12.257 28.836 1.00 48.72 272 THR A CA 1
ATOM 2134 C C . THR A 1 272 ? -10.008 11.978 29.556 1.00 48.72 272 THR A C 1
ATOM 2136 O O . THR A 1 272 ? -10.580 12.928 30.090 1.00 48.72 272 THR A O 1
ATOM 2139 N N . GLU A 1 273 ? -10.479 10.726 29.667 1.00 39.66 273 GLU A N 1
ATOM 2140 C CA . GLU A 1 273 ? -11.707 10.388 30.416 1.00 39.66 273 GLU A CA 1
ATOM 2141 C C . GLU A 1 273 ? -11.602 9.102 31.262 1.00 39.66 273 GLU A C 1
ATOM 2143 O O . GLU A 1 273 ? -10.891 8.152 30.940 1.00 39.66 273 GLU A O 1
ATOM 2148 N N . ALA A 1 274 ? -12.341 9.073 32.379 1.00 33.00 274 ALA A N 1
ATOM 2149 C CA . ALA A 1 274 ? -12.375 7.950 33.320 1.00 33.00 274 ALA A CA 1
ATOM 2150 C C . ALA A 1 274 ? -13.256 6.780 32.807 1.00 33.00 274 ALA A C 1
ATOM 2152 O O . ALA A 1 274 ? -14.243 7.009 32.110 1.00 33.00 274 ALA A O 1
ATOM 2153 N N . PRO A 1 275 ? -12.942 5.515 33.155 1.00 44.22 275 PRO A N 1
ATOM 2154 C CA . PRO A 1 275 ? -13.311 4.366 32.325 1.00 44.22 275 PRO A CA 1
ATOM 2155 C C . PRO A 1 275 ? -14.770 3.901 32.445 1.00 44.22 275 PRO A C 1
ATOM 2157 O O . PRO A 1 275 ? -15.314 3.758 33.542 1.00 44.22 275 PRO A O 1
ATOM 2160 N N . VAL A 1 276 ? -15.344 3.503 31.304 1.00 36.75 276 VAL A N 1
ATOM 2161 C CA . VAL A 1 276 ? -16.637 2.809 31.194 1.00 36.75 276 VAL A CA 1
ATOM 2162 C C . VAL A 1 276 ? -16.443 1.417 30.568 1.00 36.75 276 VAL A C 1
ATOM 2164 O O . VAL A 1 276 ? -15.843 1.290 29.513 1.00 36.75 276 VAL A O 1
ATOM 2167 N N . ALA A 1 277 ? -16.961 0.389 31.254 1.00 37.56 277 ALA A N 1
ATOM 2168 C CA . ALA A 1 277 ? -17.250 -0.993 30.817 1.00 37.56 277 ALA A CA 1
ATOM 2169 C C . ALA A 1 277 ? -16.337 -1.697 29.769 1.00 37.56 277 ALA A C 1
ATOM 2171 O O . ALA A 1 277 ? -16.397 -1.436 28.573 1.00 37.56 277 ALA A O 1
ATOM 2172 N N . LYS A 1 278 ? -15.622 -2.750 30.202 1.00 37.31 278 LYS A N 1
ATOM 2173 C CA . LYS A 1 278 ? -14.898 -3.690 29.315 1.00 37.31 278 LYS A CA 1
ATOM 2174 C C . LYS A 1 278 ? -15.830 -4.657 28.555 1.00 37.31 278 LYS A C 1
ATOM 2176 O O . LYS A 1 278 ? -16.748 -5.216 29.157 1.00 37.31 278 LYS A O 1
ATOM 2181 N N . LYS A 1 279 ? -15.495 -4.972 27.294 1.00 35.06 279 LYS A N 1
ATOM 2182 C CA . LYS A 1 279 ? -15.946 -6.180 26.556 1.00 35.06 279 LYS A CA 1
ATOM 2183 C C . LYS A 1 279 ? -15.240 -7.434 27.146 1.00 35.06 279 LYS A C 1
ATOM 2185 O O . LYS A 1 279 ? -14.111 -7.299 27.620 1.00 35.06 279 LYS A O 1
ATOM 2190 N N . PRO A 1 280 ? -15.871 -8.627 27.206 1.00 39.66 280 PRO A N 1
ATOM 2191 C CA . PRO A 1 280 ? -15.299 -9.794 27.895 1.00 39.66 280 PRO A CA 1
ATOM 2192 C C . PRO A 1 280 ? -14.226 -10.547 27.085 1.00 39.66 280 PRO A C 1
ATOM 2194 O O . PRO A 1 280 ? 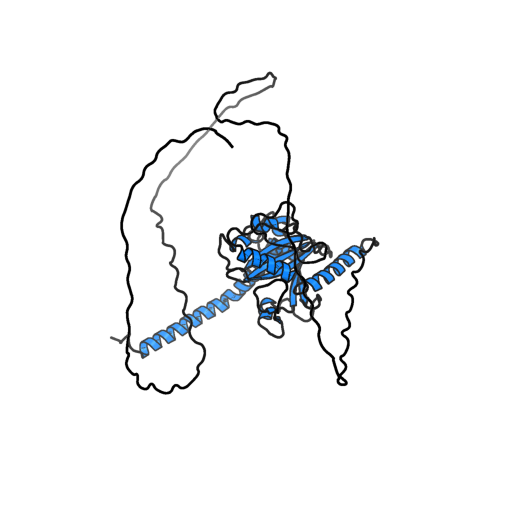-14.320 -10.663 25.867 1.00 39.66 280 PRO A O 1
ATOM 2197 N N . GLU A 1 281 ? -13.245 -11.125 27.786 1.00 35.53 281 GLU A N 1
ATOM 2198 C CA . GLU A 1 281 ? -12.137 -11.903 27.207 1.00 35.53 281 GLU A CA 1
ATOM 2199 C C . GLU A 1 281 ? -12.577 -13.275 26.656 1.00 35.53 281 GLU A C 1
ATOM 2201 O O . GLU A 1 281 ? -13.246 -14.058 27.341 1.00 35.53 281 GLU A O 1
ATOM 2206 N N . ALA A 1 282 ? -12.108 -13.624 25.453 1.00 35.28 282 ALA A N 1
ATOM 2207 C CA . ALA A 1 282 ? -12.260 -14.961 24.882 1.00 35.28 282 ALA A CA 1
ATOM 2208 C C . ALA A 1 282 ? -11.200 -15.934 25.441 1.00 35.28 282 ALA A C 1
ATOM 2210 O O . ALA A 1 282 ? -9.993 -15.746 25.281 1.00 35.28 282 ALA A O 1
ATOM 2211 N N . LYS A 1 283 ? -11.638 -17.020 26.089 1.00 32.16 283 LYS A N 1
ATOM 2212 C CA . LYS A 1 283 ? -10.740 -17.990 26.741 1.00 32.16 283 LYS A CA 1
ATOM 2213 C C . LYS A 1 283 ? -10.101 -18.967 25.743 1.00 32.16 283 LYS A C 1
ATOM 2215 O O . LYS A 1 283 ? -10.654 -20.041 25.491 1.00 32.16 283 LYS A O 1
ATOM 2220 N N . LYS A 1 284 ? -8.894 -18.656 25.248 1.00 33.69 284 LYS A N 1
ATOM 2221 C CA . LYS A 1 284 ? -8.039 -19.626 24.529 1.00 33.69 284 LYS A CA 1
ATOM 2222 C C . LYS A 1 284 ? -7.771 -20.845 25.435 1.00 33.69 284 LYS A C 1
ATOM 2224 O O . LYS A 1 284 ? -7.113 -20.737 26.468 1.00 33.69 284 LYS A O 1
ATOM 2229 N N . THR A 1 285 ? -8.313 -22.011 25.072 1.00 29.47 285 THR A N 1
ATOM 2230 C CA . THR A 1 285 ? -8.203 -23.251 25.864 1.00 29.47 285 THR A CA 1
ATOM 2231 C C . THR A 1 285 ? -6.986 -24.060 25.418 1.00 29.47 285 THR A C 1
ATOM 2233 O O . THR A 1 285 ? -6.935 -24.545 24.290 1.00 29.47 285 THR A O 1
ATOM 2236 N N . VAL A 1 286 ? -6.000 -24.225 26.304 1.00 31.42 286 VAL A N 1
ATOM 2237 C CA . VAL A 1 286 ? -4.741 -24.926 25.995 1.00 31.42 286 VAL A CA 1
ATOM 2238 C C . VAL A 1 286 ? -4.945 -26.446 25.986 1.00 31.42 286 VAL A C 1
ATOM 2240 O O . VAL A 1 286 ? -5.123 -27.068 27.033 1.00 31.42 286 VAL A O 1
ATOM 2243 N N . VAL A 1 287 ? -4.868 -27.063 24.803 1.00 31.66 287 VAL A N 1
ATOM 2244 C CA . VAL A 1 287 ? -4.947 -28.525 24.639 1.00 31.66 287 VAL A CA 1
ATOM 2245 C C . VAL A 1 287 ? -3.569 -29.162 24.847 1.00 31.66 287 VAL A C 1
ATOM 2247 O O . VAL A 1 287 ? -2.716 -29.165 23.959 1.00 31.66 287 VAL A O 1
ATOM 2250 N N . VAL A 1 288 ? -3.348 -29.744 26.027 1.00 31.89 288 VAL A N 1
ATOM 2251 C CA . VAL A 1 288 ? -2.116 -30.482 26.348 1.00 31.89 288 VAL A CA 1
ATOM 2252 C C . VAL A 1 288 ? -2.150 -31.878 25.712 1.00 31.89 288 VAL A C 1
ATOM 2254 O O . VAL A 1 288 ? -2.961 -32.723 26.093 1.00 31.89 288 VAL A O 1
ATOM 2257 N N . LYS A 1 289 ? -1.240 -32.153 24.767 1.00 29.59 289 LYS A N 1
ATOM 2258 C CA . LYS A 1 289 ? -1.074 -33.491 24.165 1.00 29.59 289 LYS A CA 1
ATOM 2259 C C . LYS A 1 289 ? -0.544 -34.503 25.206 1.00 29.59 289 LYS A C 1
ATOM 2261 O O . LYS A 1 289 ? 0.491 -34.234 25.820 1.00 29.59 289 LYS A O 1
ATOM 2266 N N . PRO A 1 290 ? -1.174 -35.681 25.388 1.00 33.72 290 PRO A N 1
ATOM 2267 C CA . PRO A 1 290 ? -0.650 -36.727 26.264 1.00 33.72 290 PRO A CA 1
ATOM 2268 C C . PRO A 1 290 ? 0.548 -37.466 25.638 1.00 33.72 290 PRO A C 1
ATOM 2270 O O . PRO A 1 290 ? 0.641 -37.640 24.424 1.00 33.72 290 PRO A O 1
ATOM 2273 N N . LYS A 1 291 ? 1.468 -37.931 26.491 1.00 30.16 291 LYS A N 1
ATOM 2274 C CA . LYS A 1 291 ? 2.694 -38.658 26.113 1.00 30.16 291 LYS A CA 1
ATOM 2275 C C . LYS A 1 291 ? 2.407 -40.162 25.899 1.00 30.16 291 LYS A C 1
ATOM 2277 O O . LYS A 1 291 ? 1.675 -40.734 26.707 1.00 30.16 291 LYS A O 1
ATOM 2282 N N . PRO A 1 292 ? 2.984 -40.829 24.878 1.00 33.16 292 PRO A N 1
ATOM 2283 C CA . PRO A 1 292 ? 2.707 -42.241 24.600 1.00 33.16 292 PRO A CA 1
ATOM 2284 C C . PRO A 1 292 ? 3.300 -43.201 25.647 1.00 33.16 292 PRO A C 1
ATOM 2286 O O . PRO A 1 292 ? 4.341 -42.927 26.250 1.00 33.16 292 PRO A O 1
ATOM 2289 N N . LYS A 1 293 ? 2.661 -44.369 25.797 1.00 29.80 293 LYS A N 1
ATOM 2290 C CA . LYS A 1 293 ? 3.199 -45.569 26.464 1.00 29.80 293 LYS A CA 1
ATOM 2291 C C . LYS A 1 293 ? 3.458 -46.674 25.432 1.00 29.80 293 LYS A C 1
ATOM 2293 O O . LYS A 1 293 ? 2.768 -46.743 24.420 1.00 29.80 293 LYS A O 1
ATOM 2298 N N . GLN A 1 294 ? 4.437 -47.531 25.715 1.00 28.55 294 GLN A N 1
ATOM 2299 C CA . GLN A 1 294 ? 4.747 -48.748 24.952 1.00 28.55 294 GLN A CA 1
ATOM 2300 C C . GLN A 1 294 ? 4.069 -50.002 25.567 1.00 28.55 294 GLN A C 1
ATOM 2302 O O . GLN A 1 294 ? 3.497 -49.879 26.653 1.00 28.55 294 GLN A O 1
ATOM 2307 N N . PRO A 1 295 ? 4.026 -51.152 24.856 1.00 40.75 295 PRO A N 1
ATOM 2308 C CA . PRO A 1 295 ? 2.946 -52.140 24.995 1.00 40.75 295 PRO A CA 1
ATOM 2309 C C . PRO A 1 295 ? 3.276 -53.396 25.827 1.00 40.75 295 PRO A C 1
ATOM 2311 O O . PRO A 1 295 ? 4.437 -53.710 26.070 1.00 40.75 295 PRO A O 1
ATOM 2314 N N . GLU A 1 296 ? 2.227 -54.168 26.137 1.00 31.67 296 GLU A N 1
ATOM 2315 C CA . GLU A 1 296 ? 2.268 -55.588 26.536 1.00 31.67 296 GLU A CA 1
ATOM 2316 C C . GLU A 1 296 ? 1.346 -56.426 25.609 1.00 31.67 296 GLU A C 1
ATOM 2318 O O . GLU A 1 296 ? 0.622 -55.867 24.780 1.00 31.67 296 GLU A O 1
ATOM 2323 N N . GLU A 1 297 ? 1.419 -57.763 25.661 1.00 30.80 297 GLU A N 1
ATOM 2324 C CA . GLU A 1 297 ? 0.982 -58.654 24.564 1.00 30.80 297 GLU A CA 1
ATOM 2325 C C . GLU A 1 297 ? -0.385 -59.378 24.726 1.00 30.80 297 GLU A C 1
ATOM 2327 O O . GLU A 1 297 ? -0.813 -59.676 25.833 1.00 30.80 297 GLU A O 1
ATOM 2332 N N . LYS A 1 298 ? -1.010 -59.697 23.566 1.00 29.02 298 LYS A N 1
ATOM 2333 C CA . LYS A 1 298 ? -1.730 -60.939 23.120 1.00 29.02 298 LYS A CA 1
ATOM 2334 C C . LYS A 1 298 ? -2.278 -61.917 24.196 1.00 29.02 298 LYS A C 1
ATOM 2336 O O . LYS A 1 298 ? -1.577 -62.240 25.140 1.00 29.02 298 LYS A O 1
ATOM 2341 N N . LYS A 1 299 ? -3.404 -62.643 24.051 1.00 27.88 299 LYS A N 1
ATOM 2342 C CA . LYS A 1 299 ? -4.404 -62.993 22.988 1.00 27.88 299 LYS A CA 1
ATOM 2343 C C . LYS A 1 299 ? -5.590 -63.735 23.716 1.00 27.88 299 LYS A C 1
ATOM 2345 O O . LYS A 1 299 ? -5.463 -63.880 24.931 1.00 27.88 299 LYS A O 1
ATOM 2350 N N . PRO A 1 300 ? -6.638 -64.345 23.089 1.00 39.16 300 PRO A N 1
ATOM 2351 C CA . PRO A 1 300 ? -7.157 -64.311 21.707 1.00 39.16 300 PRO A CA 1
ATOM 2352 C C . PRO A 1 300 ? -8.688 -64.046 21.576 1.00 39.16 300 PRO A C 1
ATOM 2354 O O . PRO A 1 300 ? -9.408 -63.925 22.561 1.00 39.16 300 PRO A O 1
ATOM 2357 N N . GLU A 1 301 ? -9.186 -64.035 20.335 1.00 31.73 301 GLU A N 1
ATOM 2358 C CA . GLU A 1 301 ? -10.614 -64.007 19.950 1.00 31.73 301 GLU A CA 1
ATOM 2359 C C . GLU A 1 301 ? -11.285 -65.403 19.967 1.00 31.73 301 GLU A C 1
ATOM 2361 O O . GLU A 1 301 ? -10.600 -66.424 19.834 1.00 31.73 301 GLU A O 1
ATOM 2366 N N . PRO A 1 302 ? -12.631 -65.445 19.960 1.00 31.88 302 PRO A N 1
ATOM 2367 C CA . PRO A 1 302 ? -13.406 -66.343 19.092 1.00 31.88 302 PRO A CA 1
ATOM 2368 C C . PRO A 1 302 ? -14.292 -65.573 18.077 1.00 31.88 302 PRO A C 1
ATOM 2370 O O . PRO A 1 302 ? -14.307 -64.345 18.055 1.00 31.88 302 PRO A O 1
ATOM 2373 N N . LYS A 1 303 ? -14.987 -66.294 17.182 1.00 28.64 303 LYS A N 1
ATOM 2374 C CA . LYS A 1 303 ? -15.506 -65.780 15.894 1.00 28.64 303 LYS A CA 1
ATOM 2375 C C . LYS A 1 303 ? -17.033 -65.590 15.808 1.00 28.64 303 LYS A C 1
ATOM 2377 O O . LYS A 1 303 ? -17.765 -66.353 16.418 1.00 28.64 303 LYS A O 1
ATOM 2382 N N . GLN A 1 304 ? -17.423 -64.659 14.923 1.00 28.88 304 GLN A N 1
ATOM 2383 C CA . GLN A 1 304 ? -18.535 -64.676 13.939 1.00 28.88 304 GLN A CA 1
ATOM 2384 C C . GLN A 1 304 ? -19.874 -65.367 14.270 1.00 28.88 304 GLN A C 1
ATOM 2386 O O . GLN A 1 304 ? -19.914 -66.579 14.445 1.00 28.88 304 GLN A O 1
ATOM 2391 N N . GLU A 1 305 ? -20.973 -64.643 14.022 1.00 27.70 305 GLU A N 1
ATOM 2392 C CA . GLU A 1 305 ? -22.150 -65.186 13.317 1.00 27.70 305 GLU A CA 1
ATOM 2393 C C . GLU A 1 305 ? -22.823 -64.075 12.473 1.00 27.70 305 GLU A C 1
ATOM 2395 O O . GLU A 1 305 ? -22.537 -62.893 12.677 1.00 27.70 305 GLU A O 1
ATOM 2400 N N . VAL A 1 306 ? -23.645 -64.444 11.483 1.00 28.67 306 VAL A N 1
ATOM 2401 C CA . VAL A 1 306 ? -24.320 -63.548 10.518 1.00 28.67 306 VAL A CA 1
ATOM 2402 C C . VAL A 1 306 ? -25.754 -64.041 10.317 1.00 28.67 306 VAL A C 1
ATOM 2404 O O . VAL A 1 306 ? -25.946 -65.243 10.154 1.00 28.67 306 VAL A O 1
ATOM 2407 N N . VAL A 1 307 ? -26.745 -63.141 10.296 1.00 30.06 307 VAL A N 1
ATOM 2408 C CA . VAL A 1 307 ? -28.145 -63.464 9.959 1.00 30.06 307 VAL A CA 1
ATOM 2409 C C . VAL A 1 307 ? -28.750 -62.359 9.084 1.00 30.06 307 VAL A C 1
ATOM 2411 O O . VAL A 1 307 ? -28.485 -61.177 9.294 1.00 30.06 307 VAL A O 1
ATOM 2414 N N . GLU A 1 308 ? -29.561 -62.776 8.117 1.00 28.86 308 GLU A N 1
ATOM 2415 C CA . GLU A 1 308 ? -30.183 -62.015 7.027 1.00 28.86 308 GLU A CA 1
ATOM 2416 C C . GLU A 1 308 ? -31.671 -62.419 6.951 1.00 28.86 308 GLU A C 1
ATOM 2418 O O . GLU A 1 308 ? -31.975 -63.594 7.169 1.00 28.86 308 GLU A O 1
ATOM 2423 N N . VAL A 1 309 ? -32.601 -61.482 6.700 1.00 30.19 309 VAL A N 1
ATOM 2424 C CA . VAL A 1 309 ? -34.054 -61.752 6.558 1.00 30.19 309 VAL A CA 1
ATOM 2425 C C . VAL A 1 309 ? -34.693 -60.775 5.549 1.00 30.19 309 VAL A C 1
ATOM 2427 O O . VAL A 1 309 ? -34.295 -59.613 5.485 1.00 30.19 309 VAL A O 1
ATOM 2430 N N . GLU A 1 310 ? -35.666 -61.266 4.773 1.00 29.59 310 GLU A N 1
ATOM 2431 C CA . GLU A 1 310 ? -36.276 -60.653 3.573 1.00 29.59 310 GLU A CA 1
ATOM 2432 C C . GLU A 1 310 ? -37.440 -59.647 3.805 1.00 29.59 310 GLU A C 1
ATOM 2434 O O . GLU A 1 310 ? -37.859 -59.371 4.931 1.00 29.59 310 GLU A O 1
ATOM 2439 N N . GLU A 1 311 ? -37.967 -59.118 2.687 1.00 31.69 311 GLU A N 1
ATOM 2440 C CA . GLU A 1 311 ? -39.164 -58.262 2.531 1.00 31.69 311 GLU A CA 1
ATOM 2441 C C . GLU A 1 311 ? -40.502 -58.955 2.913 1.00 31.69 311 GLU A C 1
ATOM 2443 O O . GLU A 1 311 ? -40.539 -60.155 3.198 1.00 31.69 311 GLU A O 1
ATOM 2448 N N . PRO A 1 312 ? -41.646 -58.228 2.890 1.00 35.19 312 PRO A N 1
ATOM 2449 C CA . PRO A 1 312 ? -42.536 -58.349 1.716 1.00 35.19 312 PRO A CA 1
ATOM 2450 C C . PRO A 1 312 ? -43.243 -57.030 1.278 1.00 35.19 312 PRO A C 1
ATOM 2452 O O . PRO A 1 312 ? -42.854 -55.934 1.671 1.00 35.19 312 PRO A O 1
ATOM 2455 N N . LYS A 1 313 ? -44.265 -57.136 0.406 1.00 26.70 313 LYS A N 1
ATOM 2456 C CA . LYS A 1 313 ? -44.670 -56.139 -0.616 1.00 26.70 313 LYS A CA 1
ATOM 2457 C C . LYS A 1 313 ? -46.205 -55.913 -0.717 1.00 26.70 313 LYS A C 1
ATOM 2459 O O . LYS A 1 313 ? -46.949 -56.866 -0.505 1.00 26.70 313 LYS A O 1
ATOM 2464 N N . ALA A 1 314 ? -46.622 -54.726 -1.205 1.00 29.06 314 ALA A N 1
ATOM 2465 C CA . ALA A 1 314 ? -47.980 -54.331 -1.687 1.00 29.06 314 ALA A CA 1
ATOM 2466 C C . ALA A 1 314 ? -49.089 -54.135 -0.601 1.00 29.06 314 ALA A C 1
ATOM 2468 O O . ALA A 1 314 ? -48.935 -54.631 0.508 1.00 29.06 314 ALA A O 1
ATOM 2469 N N . GLU A 1 315 ? -50.204 -53.398 -0.799 1.00 29.05 315 GLU A N 1
ATOM 2470 C CA . GLU A 1 315 ? -50.725 -52.627 -1.960 1.00 29.05 315 GLU A CA 1
ATOM 2471 C C . GLU A 1 315 ? -51.615 -51.408 -1.534 1.00 29.05 315 GLU A C 1
ATOM 2473 O O . GLU A 1 315 ? -51.666 -51.048 -0.360 1.00 29.05 315 GLU A O 1
ATOM 2478 N N . GLU A 1 316 ? -52.271 -50.767 -2.512 1.00 30.97 316 GLU A N 1
ATOM 2479 C CA . GLU A 1 316 ? -53.055 -49.503 -2.533 1.00 30.97 316 GLU A CA 1
ATOM 2480 C C . GLU A 1 316 ? -54.391 -49.494 -1.716 1.00 30.97 316 GLU A C 1
ATOM 2482 O O . GLU A 1 316 ? -54.823 -50.576 -1.304 1.00 30.97 316 GLU A O 1
ATOM 2487 N N . PRO A 1 317 ? -55.091 -48.338 -1.468 1.00 36.41 317 PRO A N 1
ATOM 2488 C CA . PRO A 1 317 ? -55.945 -47.715 -2.518 1.00 36.41 317 PRO A CA 1
ATOM 2489 C C . PRO A 1 317 ? -56.346 -46.199 -2.443 1.00 36.41 317 PRO A C 1
ATOM 2491 O O . PRO A 1 317 ? -56.668 -45.668 -1.382 1.00 36.41 317 PRO A O 1
ATOM 2494 N N . LYS A 1 318 ? -56.590 -45.620 -3.638 1.00 27.30 318 LYS A N 1
ATOM 2495 C CA . LYS A 1 318 ? -57.637 -44.613 -4.013 1.00 27.30 318 LYS A CA 1
ATOM 2496 C C . LYS A 1 318 ? -57.622 -43.148 -3.496 1.00 27.30 318 LYS A C 1
ATOM 2498 O O . LYS A 1 318 ? -56.972 -42.784 -2.525 1.00 27.30 318 LYS A O 1
ATOM 2503 N N . ALA A 1 319 ? -58.375 -42.306 -4.223 1.00 31.62 319 ALA A N 1
ATOM 2504 C CA . ALA A 1 319 ? -58.526 -40.844 -4.112 1.00 31.62 319 ALA A CA 1
ATOM 2505 C C . ALA A 1 319 ? -60.019 -40.425 -4.134 1.00 31.62 319 ALA A C 1
ATOM 2507 O O . ALA A 1 319 ? -60.850 -41.304 -4.340 1.00 31.62 319 ALA A O 1
ATOM 2508 N N . ASP A 1 320 ? -60.336 -39.123 -3.977 1.00 30.34 320 ASP A N 1
ATOM 2509 C CA . ASP A 1 320 ? -61.532 -38.463 -4.562 1.00 30.34 320 ASP A CA 1
ATOM 2510 C C . ASP A 1 320 ? -61.505 -36.902 -4.477 1.00 30.34 320 ASP A C 1
ATOM 2512 O O . ASP A 1 320 ? -61.368 -36.335 -3.396 1.00 30.34 320 ASP A O 1
ATOM 2516 N N . ASP A 1 321 ? -61.696 -36.266 -5.646 1.00 29.06 321 ASP A N 1
ATOM 2517 C CA . ASP A 1 321 ? -62.488 -35.049 -5.986 1.00 29.06 321 ASP A CA 1
ATOM 2518 C C . ASP A 1 321 ? -62.241 -33.590 -5.461 1.00 29.06 321 ASP A C 1
ATOM 2520 O O . ASP A 1 321 ? -61.594 -33.327 -4.451 1.00 29.06 321 ASP A O 1
ATOM 2524 N N . ALA A 1 322 ? -62.893 -32.654 -6.187 1.00 29.02 322 ALA A N 1
ATOM 2525 C CA . ALA A 1 322 ? -63.260 -31.243 -5.929 1.00 29.02 322 ALA A CA 1
ATOM 2526 C C . ALA A 1 322 ? -62.415 -30.061 -6.506 1.00 29.02 322 ALA A C 1
ATOM 2528 O O . ALA A 1 322 ? -61.403 -29.628 -5.961 1.00 29.02 322 ALA A O 1
ATOM 2529 N N . GLU A 1 323 ? -62.979 -29.465 -7.572 1.00 29.94 323 GLU A N 1
ATOM 2530 C CA . GLU A 1 323 ? -62.790 -28.125 -8.191 1.00 29.94 323 GLU A CA 1
ATOM 2531 C C . GLU A 1 323 ? -62.819 -26.901 -7.202 1.00 29.94 323 GLU A C 1
ATOM 2533 O O . GLU A 1 323 ? -63.152 -27.060 -6.033 1.00 29.94 323 GLU A O 1
ATOM 2538 N N . MET A 1 324 ? -62.546 -25.619 -7.556 1.00 31.30 324 MET A N 1
ATOM 2539 C CA . MET A 1 324 ? -63.077 -24.866 -8.718 1.00 31.30 324 MET A CA 1
ATOM 2540 C C . MET A 1 324 ? -62.467 -23.444 -8.968 1.00 31.30 324 MET A C 1
ATOM 2542 O O . MET A 1 324 ? -62.454 -22.640 -8.043 1.00 31.30 324 MET A O 1
ATOM 2546 N N . LYS A 1 325 ? -62.178 -23.095 -10.250 1.00 29.94 325 LYS A N 1
ATOM 2547 C CA . LYS A 1 325 ? -62.185 -21.739 -10.919 1.00 29.94 325 LYS A CA 1
ATOM 2548 C C . LYS A 1 325 ? -61.265 -20.585 -10.420 1.00 29.94 325 LYS A C 1
ATOM 2550 O O . LYS A 1 325 ? -60.928 -20.517 -9.251 1.00 29.94 325 LYS A O 1
ATOM 2555 N N . ALA A 1 326 ? -60.878 -19.583 -11.237 1.00 30.86 326 ALA A N 1
ATOM 2556 C CA . ALA A 1 326 ? -60.971 -19.356 -12.701 1.00 30.86 326 ALA A CA 1
ATOM 2557 C C . ALA A 1 326 ? -59.936 -18.305 -13.207 1.00 30.86 326 ALA A C 1
ATOM 2559 O O . ALA A 1 326 ? -59.413 -17.514 -12.427 1.00 30.86 326 ALA A O 1
ATOM 2560 N N . GLU A 1 327 ? -59.697 -18.295 -14.526 1.00 30.14 327 GLU A N 1
ATOM 2561 C CA . GLU A 1 327 ? -58.921 -17.316 -15.330 1.00 30.14 327 GLU A CA 1
ATOM 2562 C C . GLU A 1 327 ? -59.808 -16.086 -15.761 1.00 30.14 327 GLU A C 1
ATOM 2564 O O . GLU A 1 327 ? -60.877 -15.951 -15.156 1.00 30.14 327 GLU A O 1
ATOM 2569 N N . PRO A 1 328 ? -59.532 -15.230 -16.804 1.00 48.28 328 PRO A N 1
ATOM 2570 C CA . PRO A 1 328 ? -58.367 -15.116 -17.723 1.00 48.28 328 PRO A CA 1
ATOM 2571 C C . PRO A 1 328 ? -57.870 -13.707 -18.210 1.00 48.28 328 PRO A C 1
ATOM 2573 O O . PRO A 1 328 ? -58.618 -12.742 -18.276 1.00 48.28 328 PRO A O 1
ATOM 2576 N N . LYS A 1 329 ? -56.601 -13.691 -18.679 1.00 29.41 329 LYS A N 1
ATOM 2577 C CA . LYS A 1 329 ? -56.014 -13.121 -19.939 1.00 29.41 329 LYS A CA 1
ATOM 2578 C C . LYS A 1 329 ? -56.171 -11.647 -20.420 1.00 29.41 329 LYS A C 1
ATOM 2580 O O . LYS A 1 329 ? -57.282 -11.191 -20.630 1.00 29.41 329 LYS A O 1
ATOM 2585 N N . GLN A 1 330 ? -55.008 -11.092 -20.845 1.00 28.67 330 GLN A N 1
ATOM 2586 C CA . GLN A 1 330 ? -54.682 -10.355 -22.115 1.00 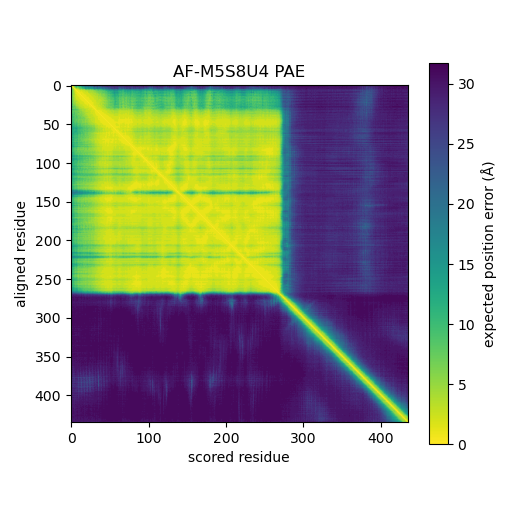28.67 330 GLN A CA 1
ATOM 2587 C C . GLN A 1 330 ? -55.435 -9.012 -22.421 1.00 28.67 330 GLN A C 1
ATOM 2589 O O . GLN A 1 330 ? -56.459 -8.738 -21.815 1.00 28.67 330 GLN A O 1
ATOM 2594 N N . GLU A 1 331 ? -54.990 -8.070 -23.282 1.00 31.02 331 GLU A N 1
ATOM 2595 C CA . GLU A 1 331 ? -53.873 -7.999 -24.262 1.00 31.02 331 GLU A CA 1
ATOM 2596 C C . GLU A 1 331 ? -53.325 -6.542 -24.490 1.00 31.02 331 GLU A C 1
ATOM 2598 O O . GLU A 1 331 ? -53.601 -5.646 -23.698 1.00 31.02 331 GLU A O 1
ATOM 2603 N N . GLU A 1 332 ? -52.519 -6.338 -25.547 1.00 31.22 332 GLU A N 1
ATOM 2604 C CA . GLU A 1 332 ? -51.619 -5.215 -25.927 1.00 31.22 332 GLU A CA 1
ATOM 2605 C C . GLU A 1 332 ? -52.160 -3.768 -26.191 1.00 31.22 332 GLU A C 1
ATOM 2607 O O . GLU A 1 332 ? -53.353 -3.526 -26.338 1.00 31.22 332 GLU A O 1
ATOM 2612 N N . ALA A 1 333 ? -51.185 -2.853 -26.419 1.00 29.39 333 ALA A N 1
ATOM 2613 C CA . ALA A 1 333 ? -51.131 -1.806 -27.477 1.00 29.39 333 ALA A CA 1
ATOM 2614 C C . ALA A 1 333 ? -51.418 -0.301 -27.171 1.00 29.39 333 ALA A C 1
ATOM 2616 O O . ALA A 1 333 ? -52.516 0.203 -27.361 1.00 29.39 333 ALA A O 1
ATOM 2617 N N . ALA A 1 334 ? -50.332 0.420 -26.837 1.00 28.64 334 ALA A N 1
ATOM 2618 C CA . ALA A 1 334 ? -49.760 1.613 -27.515 1.00 28.64 334 ALA A CA 1
ATOM 2619 C C . ALA A 1 334 ? -50.549 2.917 -27.883 1.00 28.64 334 ALA A C 1
ATOM 2621 O O . ALA A 1 334 ? -51.604 2.890 -28.503 1.00 28.64 334 ALA A O 1
ATOM 2622 N N . ALA A 1 335 ? -49.822 4.043 -27.703 1.00 30.31 335 ALA A N 1
ATOM 2623 C CA . ALA A 1 335 ? -49.761 5.282 -28.526 1.00 30.31 335 ALA A CA 1
ATOM 2624 C C . ALA A 1 335 ? -50.675 6.529 -28.264 1.00 30.31 335 ALA A C 1
ATOM 2626 O O . ALA A 1 335 ? -51.818 6.591 -28.696 1.00 30.31 335 ALA A O 1
ATOM 2627 N N . GLU A 1 336 ? -50.024 7.582 -27.725 1.00 30.16 336 GLU A N 1
ATOM 2628 C CA . GLU A 1 336 ? -49.870 8.949 -28.311 1.00 30.16 336 GLU A CA 1
ATOM 2629 C C . GLU A 1 336 ? -50.806 10.161 -27.970 1.00 30.16 336 GLU A C 1
ATOM 2631 O O . GLU A 1 336 ? -52.018 10.135 -28.144 1.00 30.16 336 GLU A O 1
ATOM 2636 N N . GLU A 1 337 ? -50.125 11.261 -27.576 1.00 31.42 337 GLU A N 1
ATOM 2637 C CA . GLU A 1 337 ? -50.404 12.727 -27.609 1.00 31.42 337 GLU A CA 1
ATOM 2638 C C . GLU A 1 337 ? -51.447 13.524 -26.758 1.00 31.42 337 GLU A C 1
ATOM 2640 O O . GLU A 1 337 ? -52.547 13.094 -26.431 1.00 31.42 337 GLU A O 1
ATOM 2645 N N . ALA A 1 338 ? -51.033 14.795 -26.537 1.00 29.42 338 ALA A N 1
ATOM 2646 C CA . ALA A 1 338 ? -51.763 16.056 -26.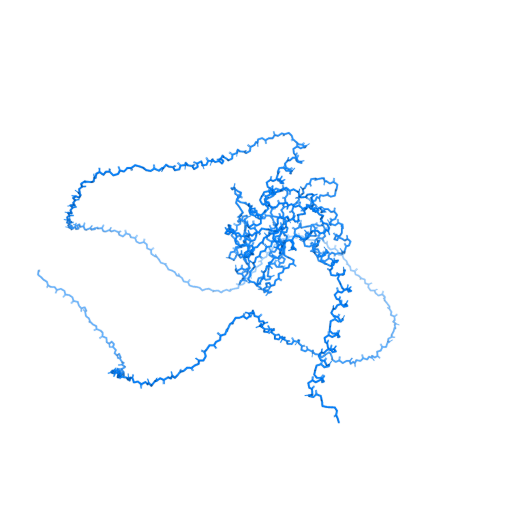261 1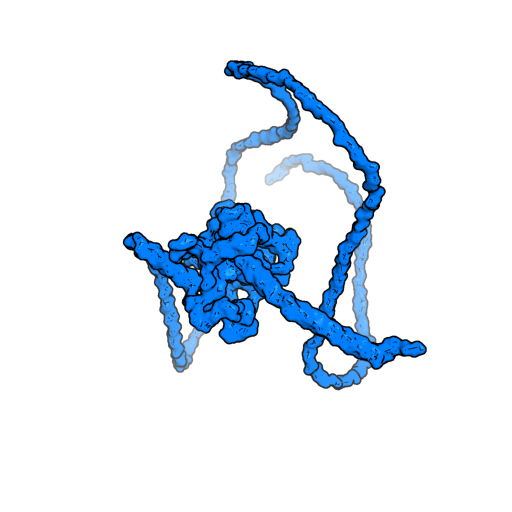.00 29.42 338 ALA A CA 1
ATOM 2647 C C . ALA A 1 338 ? -52.225 16.463 -24.828 1.00 29.42 338 ALA A C 1
ATOM 2649 O O . ALA A 1 338 ? -53.179 15.931 -24.266 1.00 29.42 338 ALA A O 1
ATOM 2650 N N . GLU A 1 339 ? -51.637 17.560 -24.309 1.00 35.19 339 GLU A N 1
ATOM 2651 C CA . GLU A 1 339 ? -52.220 18.447 -23.268 1.00 35.19 339 GLU A CA 1
ATOM 2652 C C . GLU A 1 339 ? -53.175 19.504 -23.889 1.00 35.19 339 GLU A C 1
ATOM 2654 O O . GLU A 1 339 ? -53.133 19.695 -25.111 1.00 35.19 339 GLU A O 1
ATOM 2659 N N . PRO A 1 340 ? -53.989 20.266 -23.105 1.00 43.19 340 PRO A N 1
ATOM 2660 C CA . PRO A 1 340 ? -53.493 21.573 -22.594 1.00 43.19 340 PRO A CA 1
ATOM 2661 C C . PRO A 1 340 ? -54.152 22.165 -21.299 1.00 43.19 340 PRO A C 1
ATOM 2663 O O . PRO A 1 340 ? -55.348 22.009 -21.097 1.00 43.19 340 PRO A O 1
ATOM 2666 N N . LYS A 1 341 ? -53.376 22.962 -20.523 1.00 31.92 341 LYS A N 1
ATOM 2667 C CA . LYS A 1 341 ? -53.647 24.334 -19.947 1.00 31.92 341 LYS A CA 1
ATOM 2668 C C . LYS A 1 341 ? -54.987 24.678 -19.218 1.00 31.92 341 LYS A C 1
ATOM 2670 O O . LYS A 1 341 ? -56.042 24.193 -19.589 1.00 31.92 341 LYS A O 1
ATOM 2675 N N . SER A 1 342 ? -55.082 25.623 -18.259 1.00 30.55 342 SER A N 1
ATOM 2676 C CA . SER A 1 342 ? -54.123 26.516 -17.547 1.00 30.55 342 SER A CA 1
ATOM 2677 C C . SER A 1 342 ? -54.789 27.238 -16.336 1.00 30.55 342 SER A C 1
ATOM 2679 O O . SER A 1 342 ? -55.955 26.999 -16.031 1.00 30.55 342 SER A O 1
ATOM 2681 N N . ASP A 1 343 ? -54.025 28.135 -15.698 1.00 34.72 343 ASP A N 1
ATOM 2682 C CA . ASP A 1 343 ? -54.232 28.989 -14.503 1.00 34.72 343 ASP A CA 1
ATOM 2683 C C . ASP A 1 343 ? -55.372 30.041 -14.592 1.00 34.72 343 ASP A C 1
ATOM 2685 O O . ASP A 1 343 ? -56.047 30.134 -15.623 1.00 34.72 343 ASP A O 1
ATOM 2689 N N . PRO A 1 344 ? -55.643 30.819 -13.512 1.00 47.34 344 PRO A N 1
ATOM 2690 C CA . PRO A 1 344 ? -54.953 32.108 -13.201 1.00 47.34 344 PRO A CA 1
ATOM 2691 C C . PRO A 1 344 ? -54.583 32.266 -11.696 1.00 47.34 344 PRO A C 1
ATOM 2693 O O . PRO A 1 344 ? -55.041 31.461 -10.889 1.00 47.34 344 PRO A O 1
ATOM 2696 N N . ALA A 1 345 ? -53.869 33.277 -11.161 1.00 31.39 345 ALA A N 1
ATOM 2697 C CA . ALA A 1 345 ? -52.955 34.377 -11.586 1.00 31.39 345 ALA A CA 1
ATOM 2698 C C . ALA A 1 345 ? -52.262 34.892 -10.265 1.00 31.39 345 ALA A C 1
ATOM 2700 O O . ALA A 1 345 ? -52.307 34.147 -9.287 1.00 31.39 345 ALA A O 1
ATOM 2701 N N . GLU A 1 346 ? -51.621 36.053 -10.016 1.00 32.50 346 GLU A N 1
ATOM 2702 C CA . GLU A 1 346 ? -51.225 37.348 -10.649 1.00 32.50 346 GLU A CA 1
ATOM 2703 C C . GLU A 1 346 ? -50.148 37.972 -9.680 1.00 32.50 346 GLU A C 1
ATOM 2705 O O . GLU A 1 346 ? -49.943 37.408 -8.605 1.00 32.50 346 GLU A O 1
ATOM 2710 N N . GLU A 1 347 ? -49.375 39.060 -9.854 1.00 31.36 347 GLU A N 1
ATOM 2711 C CA . GLU A 1 347 ? -49.231 40.182 -10.813 1.00 31.36 347 GLU A CA 1
ATOM 2712 C C . GLU A 1 347 ? -47.708 40.586 -10.898 1.00 31.36 347 GLU A C 1
ATOM 2714 O O . GLU A 1 347 ? -46.854 39.701 -10.839 1.00 31.36 347 GLU A O 1
ATOM 2719 N N . ALA A 1 348 ? -47.325 41.876 -11.015 1.00 32.22 348 ALA A N 1
ATOM 2720 C CA . ALA A 1 348 ? -45.933 42.404 -10.953 1.00 32.22 348 ALA A CA 1
ATOM 2721 C C . ALA A 1 348 ? -45.886 43.809 -10.259 1.00 32.22 348 ALA A C 1
ATOM 2723 O O . ALA A 1 348 ? -46.739 43.970 -9.382 1.00 32.22 348 ALA A O 1
ATOM 2724 N N . PRO A 1 349 ? -44.940 44.788 -10.468 1.00 45.16 349 PRO A N 1
ATOM 2725 C CA . PRO A 1 349 ? -44.349 45.355 -11.727 1.00 45.16 349 PRO A CA 1
ATOM 2726 C C . PRO A 1 349 ? -42.778 45.378 -11.773 1.00 45.16 349 PRO A C 1
ATOM 2728 O O . PRO A 1 349 ? -42.148 45.134 -10.750 1.00 45.16 349 PRO A O 1
ATOM 2731 N N . GLU A 1 350 ? -42.031 45.481 -12.900 1.00 34.59 350 GLU A N 1
ATOM 2732 C CA . GLU A 1 350 ? -41.793 46.559 -13.928 1.00 34.59 350 GLU A CA 1
ATOM 2733 C C . GLU A 1 350 ? -40.987 47.811 -13.444 1.00 34.59 350 GLU A C 1
ATOM 2735 O O . GLU A 1 350 ? -41.178 48.207 -12.300 1.00 34.59 350 GLU A O 1
ATOM 2740 N N . LYS A 1 351 ? -40.109 48.539 -14.194 1.00 31.08 351 LYS A N 1
ATOM 2741 C CA . LYS A 1 351 ? -39.450 48.479 -15.550 1.00 31.08 351 LYS A CA 1
ATOM 2742 C C . LYS A 1 351 ? -38.343 49.584 -15.683 1.00 31.08 351 LYS A C 1
ATOM 2744 O O . LYS A 1 351 ? -38.381 50.504 -14.878 1.00 31.08 351 LYS A O 1
ATOM 2749 N N . GLU A 1 352 ? -37.448 49.543 -16.704 1.00 28.36 352 GLU A N 1
ATOM 2750 C CA . GLU A 1 352 ? -37.077 50.647 -17.670 1.00 28.36 352 GLU A CA 1
ATOM 2751 C C . GLU A 1 352 ? -35.802 50.374 -18.548 1.00 28.36 352 GLU A C 1
ATOM 2753 O O . GLU A 1 352 ? -35.183 49.320 -18.416 1.00 28.36 352 GLU A O 1
ATOM 2758 N N . GLU A 1 353 ? -35.470 51.265 -19.513 1.00 30.42 353 GLU A N 1
ATOM 2759 C CA . GLU A 1 353 ? -34.589 51.050 -20.703 1.00 30.42 353 GLU A CA 1
ATOM 2760 C C . GLU A 1 353 ? -33.278 51.911 -20.790 1.00 30.42 353 GLU A C 1
ATOM 2762 O O . GLU A 1 353 ? -32.958 52.689 -19.896 1.00 30.42 353 GLU A O 1
ATOM 2767 N N . ALA A 1 354 ? -32.491 51.760 -21.881 1.00 32.38 354 ALA A N 1
ATOM 2768 C CA . ALA A 1 354 ? -31.167 52.383 -22.158 1.00 32.38 354 ALA A CA 1
ATOM 2769 C C . ALA A 1 354 ? -31.200 53.535 -23.210 1.00 32.38 354 ALA A C 1
ATOM 2771 O O . ALA A 1 354 ? -32.247 53.722 -23.834 1.00 32.38 354 ALA A O 1
ATOM 2772 N N . PRO A 1 355 ? -30.094 54.302 -23.471 1.00 37.59 355 PRO A N 1
ATOM 2773 C CA . PRO A 1 355 ? -29.313 54.068 -24.724 1.00 37.59 355 PRO A CA 1
ATOM 2774 C C . PRO A 1 355 ? -27.826 54.584 -24.857 1.00 37.59 355 PRO A C 1
ATOM 2776 O O . PRO A 1 355 ? -27.472 55.649 -24.371 1.00 37.59 355 PRO A O 1
ATOM 2779 N N . LYS A 1 356 ? -27.036 53.865 -25.690 1.00 29.20 356 LYS A N 1
ATOM 2780 C CA . LYS A 1 356 ? -26.032 54.261 -26.745 1.00 29.20 356 LYS A CA 1
ATOM 2781 C C . LYS A 1 356 ? -24.813 55.234 -26.575 1.00 29.20 356 LYS A C 1
ATOM 2783 O O . LYS A 1 356 ? -24.991 56.401 -26.257 1.00 29.20 356 LYS A O 1
ATOM 2788 N N . ALA A 1 357 ? -23.684 54.766 -27.170 1.00 31.23 357 ALA A N 1
ATOM 2789 C CA . ALA A 1 357 ? -22.697 55.455 -28.064 1.00 31.23 357 ALA A CA 1
ATOM 2790 C C . ALA A 1 357 ? -21.602 56.392 -27.465 1.00 31.23 357 ALA A C 1
ATOM 2792 O O . ALA A 1 357 ? -21.769 56.860 -26.343 1.00 31.23 357 ALA A O 1
ATOM 2793 N N . ASP A 1 358 ? -20.448 56.700 -28.105 1.00 30.20 358 ASP A N 1
ATOM 2794 C CA . ASP A 1 358 ? -19.780 56.273 -29.386 1.00 30.20 358 ASP A CA 1
ATOM 2795 C C . ASP A 1 358 ? -18.444 55.487 -29.083 1.00 30.20 358 ASP A C 1
ATOM 2797 O O . ASP A 1 358 ? -18.495 54.704 -28.137 1.00 30.20 358 ASP A O 1
ATOM 2801 N N . ASP A 1 359 ? -17.242 55.494 -29.720 1.00 31.17 359 ASP A N 1
ATOM 2802 C CA . ASP A 1 359 ? -16.528 56.185 -30.844 1.00 31.17 359 ASP A CA 1
ATOM 2803 C C . ASP A 1 359 ? -15.319 55.303 -31.353 1.00 31.17 359 ASP A C 1
ATOM 2805 O O . ASP A 1 359 ? -15.097 54.219 -30.807 1.00 31.17 359 ASP A O 1
ATOM 2809 N N . GLU A 1 360 ? -14.544 55.702 -32.386 1.00 29.58 360 GLU A N 1
ATOM 2810 C CA . GLU A 1 360 ? -13.652 54.824 -33.214 1.00 29.58 360 GLU A CA 1
ATOM 2811 C C . GLU A 1 360 ? -12.210 55.411 -33.534 1.00 29.58 360 GLU A C 1
ATOM 2813 O O . GLU A 1 360 ? -11.679 56.158 -32.713 1.00 29.58 360 GLU A O 1
ATOM 2818 N N . PRO A 1 361 ? -11.471 55.110 -34.646 1.00 53.41 361 PRO A N 1
ATOM 2819 C CA . PRO A 1 361 ? -10.695 53.877 -34.929 1.00 53.41 361 PRO A CA 1
ATOM 2820 C C . PRO A 1 361 ? -9.215 54.061 -35.404 1.00 53.41 361 PRO A C 1
ATOM 2822 O O . PRO A 1 361 ? -8.815 55.161 -35.788 1.00 53.41 361 PRO A O 1
ATOM 2825 N N . LYS A 1 362 ? -8.436 52.951 -35.501 1.00 26.88 362 LYS A N 1
ATOM 2826 C CA . LYS A 1 362 ? -7.426 52.579 -36.559 1.00 26.88 362 LYS A CA 1
ATOM 2827 C C . LYS A 1 362 ? -6.464 51.446 -36.103 1.00 26.88 362 LYS A C 1
ATOM 2829 O O . LYS A 1 362 ? -6.223 51.336 -34.909 1.00 26.88 362 LYS A O 1
ATOM 2834 N N . ALA A 1 363 ? -5.748 50.684 -36.952 1.00 29.83 363 ALA A N 1
ATOM 2835 C CA . ALA A 1 363 ? -6.002 50.086 -38.286 1.00 29.83 363 ALA A CA 1
ATOM 2836 C C . ALA A 1 363 ? -4.776 49.237 -38.740 1.00 29.83 363 ALA A C 1
ATOM 2838 O O . ALA A 1 363 ? -3.671 49.755 -38.646 1.00 29.83 363 ALA A O 1
ATOM 2839 N N . GLU A 1 364 ? -5.016 48.026 -39.286 1.00 30.19 364 GLU A N 1
ATOM 2840 C CA . GLU A 1 364 ? -4.163 47.175 -40.180 1.00 30.19 364 GLU A CA 1
ATOM 2841 C C . GLU A 1 364 ? -2.713 46.814 -39.719 1.00 30.19 364 GLU A C 1
ATOM 2843 O O . GLU A 1 364 ? -2.042 47.575 -39.042 1.00 30.19 364 GLU A O 1
ATOM 2848 N N . GLU A 1 365 ? -2.184 45.594 -39.916 1.00 27.95 365 GLU A N 1
ATOM 2849 C CA . GLU A 1 365 ? -1.873 44.918 -41.199 1.00 27.95 365 GLU A CA 1
ATOM 2850 C C . GLU A 1 365 ? -2.002 43.359 -41.138 1.00 27.95 365 GLU A C 1
ATOM 2852 O O . GLU A 1 365 ? -2.290 42.772 -40.094 1.00 27.95 365 GLU A O 1
ATOM 2857 N N . LYS A 1 366 ? -1.814 42.674 -42.279 1.00 29.00 366 LYS A N 1
ATOM 2858 C CA . LYS A 1 366 ? -1.917 41.211 -42.540 1.00 29.00 366 LYS A CA 1
ATOM 2859 C C . LYS A 1 366 ? -1.133 40.877 -43.837 1.00 29.00 366 LYS A C 1
ATOM 2861 O O . LYS A 1 366 ? -0.946 41.808 -44.615 1.00 29.00 366 LYS A O 1
ATOM 2866 N N . PRO A 1 367 ? -0.856 39.603 -44.221 1.00 45.06 367 PRO A N 1
ATOM 2867 C CA . PRO A 1 367 ? -0.857 38.326 -43.480 1.00 45.06 367 PRO A CA 1
ATOM 2868 C C . PRO A 1 367 ? 0.386 37.428 -43.793 1.00 45.06 367 PRO A C 1
ATOM 2870 O O . PRO A 1 367 ? 1.255 37.804 -44.572 1.00 45.06 367 PRO A O 1
ATOM 2873 N N . ALA A 1 368 ? 0.407 36.179 -43.300 1.00 28.50 368 ALA A N 1
ATOM 2874 C CA . ALA A 1 368 ? 1.067 35.031 -43.959 1.00 28.50 368 ALA A CA 1
ATOM 2875 C C . ALA A 1 368 ? 0.398 33.701 -43.534 1.00 28.50 368 ALA A C 1
ATOM 2877 O O . ALA A 1 368 ? -0.147 33.630 -42.432 1.00 28.50 368 ALA A O 1
ATOM 2878 N N . VAL A 1 369 ? 0.407 32.669 -44.394 1.00 36.53 369 VAL A N 1
ATOM 2879 C CA . VAL A 1 369 ? -0.191 31.334 -44.147 1.00 36.53 369 VAL A CA 1
ATOM 2880 C C . VAL A 1 369 ? 0.601 30.253 -44.891 1.00 36.53 369 VAL A C 1
ATOM 2882 O O . VAL A 1 369 ? 0.711 30.360 -46.104 1.00 36.53 369 VAL A O 1
ATOM 2885 N N . GLU A 1 370 ? 1.080 29.224 -44.179 1.00 30.48 370 GLU A N 1
ATOM 2886 C CA . GLU A 1 370 ? 1.507 27.877 -44.639 1.00 30.48 370 GLU A CA 1
ATOM 2887 C C . GLU A 1 370 ? 2.019 27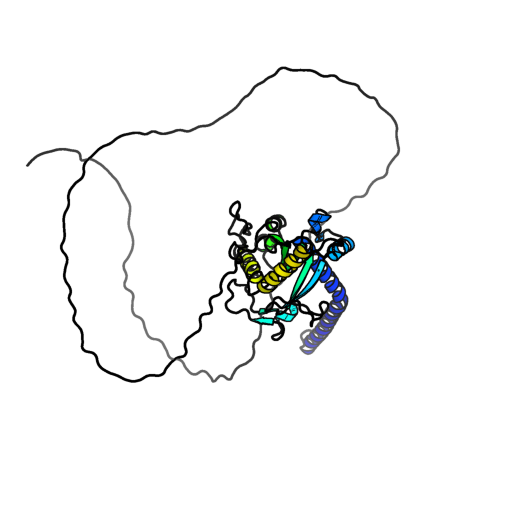.093 -43.398 1.00 30.48 370 GLU A C 1
ATOM 2889 O O . GLU A 1 370 ? 2.440 27.720 -42.429 1.00 30.48 370 GLU A O 1
ATOM 2894 N N . GLU A 1 371 ? 1.989 25.758 -43.281 1.00 30.42 371 GLU A N 1
ATOM 2895 C CA . GLU A 1 371 ? 1.352 24.699 -44.088 1.00 30.42 371 GLU A CA 1
ATOM 2896 C C . GLU A 1 371 ? 0.833 23.568 -43.147 1.00 30.42 371 GLU A C 1
ATOM 2898 O O . GLU A 1 371 ? 0.741 23.754 -41.933 1.00 30.42 371 GLU A O 1
ATOM 2903 N N . LYS A 1 372 ? 0.446 22.395 -43.674 1.00 29.00 372 LYS A N 1
ATOM 2904 C CA . LYS A 1 372 ? -0.173 21.301 -42.900 1.00 29.00 372 LYS A CA 1
ATOM 2905 C C . LYS A 1 372 ? 0.776 20.630 -41.900 1.00 29.00 372 LYS A C 1
ATOM 2907 O O . LYS A 1 372 ? 1.882 20.227 -42.250 1.00 29.00 372 LYS A O 1
ATOM 2912 N N . ALA A 1 373 ? 0.253 20.326 -40.711 1.00 30.22 373 ALA A N 1
ATOM 2913 C CA . ALA A 1 373 ? 0.804 19.264 -39.874 1.00 30.22 373 ALA A CA 1
ATOM 2914 C C . ALA A 1 373 ? 0.669 17.901 -40.581 1.00 30.22 373 ALA A C 1
ATOM 2916 O O . ALA A 1 373 ? -0.364 17.599 -41.186 1.00 30.22 373 ALA A O 1
ATOM 2917 N N . LYS A 1 374 ? 1.713 17.075 -40.488 1.00 29.83 374 LYS A N 1
ATOM 2918 C CA . LYS A 1 374 ? 1.771 15.726 -41.057 1.00 29.83 374 LYS A CA 1
ATOM 2919 C C . LYS A 1 374 ? 1.774 14.713 -39.916 1.00 29.83 374 LYS A C 1
ATOM 2921 O O . LYS A 1 374 ? 2.557 14.856 -38.984 1.00 29.83 374 LYS A O 1
ATOM 2926 N N . THR A 1 375 ? 0.904 13.712 -39.982 1.00 31.25 375 THR A N 1
ATOM 2927 C CA . THR A 1 375 ? 0.867 12.605 -39.018 1.00 31.25 375 THR A CA 1
ATOM 2928 C C . THR A 1 375 ? 2.133 11.755 -39.136 1.00 31.25 375 THR A C 1
ATOM 2930 O O . THR A 1 375 ? 2.491 11.355 -40.245 1.00 31.25 375 THR A O 1
ATOM 2933 N N . GLU A 1 376 ? 2.769 11.435 -38.009 1.00 33.88 376 GLU A N 1
ATOM 2934 C CA . GLU A 1 376 ? 3.741 10.338 -37.916 1.00 33.88 376 GLU A CA 1
ATOM 2935 C C . GLU A 1 376 ? 3.081 9.092 -37.303 1.00 33.88 376 GLU A C 1
ATOM 2937 O O . GLU A 1 376 ? 2.151 9.195 -36.500 1.00 33.88 376 GLU A O 1
ATOM 2942 N N . GLU A 1 377 ? 3.526 7.908 -37.736 1.00 32.47 377 GLU A N 1
ATOM 2943 C CA . GLU A 1 377 ? 3.078 6.615 -37.200 1.00 32.47 377 GLU A CA 1
ATOM 2944 C C . GLU A 1 377 ? 3.576 6.411 -35.761 1.00 32.47 377 GLU A C 1
ATOM 2946 O O . GLU A 1 377 ? 4.689 6.803 -35.409 1.00 32.47 377 GLU A O 1
ATOM 2951 N N . ALA A 1 378 ? 2.786 5.706 -34.948 1.00 34.38 378 ALA A N 1
ATOM 2952 C CA . ALA A 1 378 ? 3.279 5.160 -33.689 1.00 34.38 378 ALA A CA 1
ATOM 2953 C C . ALA A 1 378 ? 4.387 4.113 -33.956 1.00 34.38 378 ALA A C 1
ATOM 2955 O O . ALA A 1 378 ? 4.253 3.315 -34.893 1.00 34.38 378 ALA A O 1
ATOM 2956 N N . PRO A 1 379 ? 5.464 4.069 -33.148 1.00 31.72 379 PRO A N 1
ATOM 2957 C CA . PRO A 1 379 ? 6.492 3.044 -33.280 1.00 31.72 379 PRO A CA 1
ATOM 2958 C C . PRO A 1 379 ? 5.900 1.653 -33.023 1.00 31.72 379 PRO A C 1
ATOM 2960 O O . PRO A 1 379 ? 5.116 1.448 -32.096 1.00 31.72 379 PRO A O 1
ATOM 2963 N N . LYS A 1 380 ? 6.276 0.689 -33.868 1.00 31.66 380 LYS A N 1
ATOM 2964 C CA . LYS A 1 380 ? 5.845 -0.710 -33.752 1.00 31.66 380 LYS A CA 1
ATOM 2965 C C . LYS A 1 380 ? 6.572 -1.393 -32.592 1.00 31.66 380 LYS A C 1
ATOM 2967 O O . LYS A 1 380 ? 7.705 -1.045 -32.276 1.00 31.66 380 LYS A O 1
ATOM 2972 N N . SER A 1 381 ? 5.910 -2.379 -31.993 1.00 33.09 381 SER A N 1
ATOM 2973 C CA . SER A 1 381 ? 6.465 -3.249 -30.953 1.00 33.09 381 SER A CA 1
ATOM 2974 C C . SER A 1 381 ? 7.770 -3.914 -31.403 1.00 33.09 381 SER A C 1
ATOM 2976 O O . SER A 1 381 ? 7.772 -4.598 -32.430 1.00 33.09 381 SER A O 1
ATOM 2978 N N . GLU A 1 382 ? 8.842 -3.776 -30.620 1.00 35.31 382 GLU A N 1
ATOM 2979 C CA . GLU A 1 382 ? 10.015 -4.650 -30.743 1.00 35.31 382 GLU A CA 1
ATOM 2980 C C . GLU A 1 382 ? 9.776 -6.015 -30.078 1.00 35.31 382 GLU A C 1
ATOM 2982 O O . GLU A 1 382 ? 8.904 -6.182 -29.222 1.00 35.31 382 GLU A O 1
ATOM 2987 N N . GLU A 1 383 ? 10.525 -7.013 -30.543 1.00 35.19 383 GLU A N 1
ATOM 2988 C CA . GLU A 1 383 ? 10.338 -8.430 -30.223 1.00 35.19 383 GLU A CA 1
ATOM 2989 C C . GLU A 1 383 ? 10.970 -8.793 -28.866 1.00 35.19 383 GLU A C 1
ATOM 2991 O O . GLU A 1 383 ? 12.040 -8.298 -28.510 1.00 35.19 383 GLU A O 1
ATOM 2996 N N . ALA A 1 384 ? 10.327 -9.679 -28.099 1.00 34.44 384 ALA A N 1
ATOM 2997 C CA . ALA A 1 384 ? 10.847 -10.107 -26.802 1.00 34.44 384 ALA A CA 1
ATOM 2998 C C . ALA A 1 384 ? 12.149 -10.931 -26.953 1.00 34.44 384 ALA A C 1
ATOM 3000 O O . ALA A 1 384 ? 12.201 -11.840 -27.791 1.00 34.44 384 ALA A O 1
ATOM 3001 N N . PRO A 1 385 ? 13.194 -10.679 -26.139 1.00 33.06 385 PRO A N 1
ATOM 3002 C CA . PRO A 1 385 ? 14.438 -11.439 -26.206 1.00 33.06 385 PRO A CA 1
ATOM 3003 C C . PRO A 1 385 ? 14.230 -12.893 -25.756 1.00 33.06 385 PRO A C 1
ATOM 3005 O O . PRO A 1 385 ? 13.598 -13.166 -24.736 1.00 33.06 385 PRO A O 1
ATOM 3008 N N . LYS A 1 386 ? 14.788 -13.836 -26.523 1.00 31.22 386 LYS A N 1
ATOM 3009 C CA . LYS A 1 386 ? 14.729 -15.279 -26.235 1.00 31.22 386 LYS A CA 1
ATOM 3010 C C . LYS A 1 386 ? 15.690 -15.672 -25.111 1.00 31.22 386 LYS A C 1
ATOM 3012 O O . LYS A 1 386 ? 16.750 -15.076 -24.948 1.00 31.22 386 LYS A O 1
ATOM 3017 N N . SER A 1 387 ? 15.313 -16.709 -24.368 1.00 32.62 387 SER A N 1
ATOM 3018 C CA . SER A 1 387 ? 16.048 -17.249 -23.223 1.00 32.62 387 SER A CA 1
ATOM 3019 C C . SER A 1 387 ? 17.040 -18.357 -23.604 1.00 32.62 387 SER A C 1
ATOM 3021 O O . SER A 1 387 ? 16.619 -19.408 -24.083 1.00 32.62 387 SER A O 1
ATOM 3023 N N . GLU A 1 388 ? 18.313 -18.164 -23.264 1.00 33.66 388 GLU A N 1
ATOM 3024 C CA . GLU A 1 388 ? 19.376 -19.174 -23.095 1.00 33.66 388 GLU A CA 1
ATOM 3025 C C . GLU A 1 388 ? 20.275 -18.677 -21.935 1.00 33.66 388 GLU A C 1
ATOM 3027 O O . GLU A 1 388 ? 20.371 -17.469 -21.726 1.00 33.66 388 GLU A O 1
ATOM 3032 N N . GLU A 1 389 ? 20.924 -19.489 -21.093 1.00 33.50 389 GLU A N 1
ATOM 3033 C CA . GLU A 1 389 ? 21.073 -20.954 -21.014 1.00 33.50 389 GLU A CA 1
ATOM 3034 C C . GLU A 1 389 ? 21.166 -21.362 -19.517 1.00 33.50 389 GLU A C 1
ATOM 3036 O O . GLU A 1 389 ? 21.555 -20.547 -18.677 1.00 33.50 389 GLU A O 1
ATOM 3041 N N . ALA A 1 390 ? 20.859 -22.617 -19.166 1.00 33.72 390 ALA A N 1
ATOM 3042 C CA . ALA A 1 390 ? 21.089 -23.196 -17.831 1.00 33.72 390 ALA A CA 1
ATOM 3043 C C . ALA A 1 390 ? 22.174 -24.303 -17.901 1.00 33.72 390 ALA A C 1
ATOM 3045 O O . ALA A 1 390 ? 22.358 -24.892 -18.964 1.00 33.72 390 ALA A O 1
ATOM 3046 N N . PRO A 1 391 ? 22.941 -24.576 -16.823 1.00 34.97 391 PRO A N 1
ATOM 3047 C CA . PRO A 1 391 ? 24.274 -25.179 -16.944 1.00 34.97 391 PRO A CA 1
ATOM 3048 C C . PRO A 1 391 ? 24.330 -26.694 -17.230 1.00 34.97 391 PRO A C 1
ATOM 3050 O O . PRO A 1 391 ? 23.394 -27.453 -16.998 1.00 34.97 391 PRO A O 1
ATOM 3053 N N . LYS A 1 392 ? 25.512 -27.110 -17.705 1.00 34.47 392 LYS A N 1
ATOM 3054 C CA . LYS A 1 392 ? 25.835 -28.391 -18.362 1.00 34.47 392 LYS A CA 1
ATOM 3055 C C . LYS A 1 392 ? 25.863 -29.640 -17.466 1.00 34.47 392 LYS A C 1
ATOM 3057 O O . LYS A 1 392 ? 26.553 -29.659 -16.449 1.00 34.47 392 LYS A O 1
ATOM 3062 N N . THR A 1 393 ? 25.324 -30.726 -18.017 1.00 30.55 393 THR A N 1
ATOM 3063 C CA . THR A 1 393 ? 25.620 -32.163 -17.797 1.00 30.55 393 THR A CA 1
ATOM 3064 C C . THR A 1 393 ? 25.339 -32.883 -19.132 1.00 30.55 393 THR A C 1
ATOM 3066 O O . THR A 1 393 ? 24.579 -32.355 -19.938 1.00 30.55 393 THR A O 1
ATOM 3069 N N . GLU A 1 394 ? 25.867 -34.049 -19.516 1.00 34.59 394 GLU A N 1
ATOM 3070 C CA . GLU A 1 394 ? 27.072 -34.845 -19.196 1.00 34.59 394 GLU A CA 1
ATOM 3071 C C . GLU A 1 394 ? 27.346 -35.717 -20.469 1.00 34.59 394 GLU A C 1
ATOM 3073 O O . GLU A 1 394 ? 26.708 -35.492 -21.500 1.00 34.59 394 GLU A O 1
ATOM 3078 N N . GLU A 1 395 ? 28.308 -36.649 -20.495 1.00 34.28 395 GLU A N 1
ATOM 3079 C CA . GLU A 1 395 ? 28.687 -37.370 -21.732 1.00 34.28 395 GLU A CA 1
ATOM 3080 C C . GLU A 1 395 ? 27.611 -38.315 -22.315 1.00 34.28 395 GLU A C 1
ATOM 3082 O O . GLU A 1 395 ? 26.856 -38.968 -21.597 1.00 34.28 395 GLU A O 1
ATOM 3087 N N . ALA A 1 396 ? 27.617 -38.464 -23.648 1.00 33.03 396 ALA A N 1
ATOM 3088 C CA . ALA A 1 396 ? 26.741 -39.370 -24.396 1.00 33.03 396 ALA A CA 1
ATOM 3089 C C . ALA A 1 396 ? 27.527 -40.472 -25.145 1.00 33.03 396 ALA A C 1
ATOM 3091 O O . ALA A 1 396 ? 28.495 -40.161 -25.847 1.00 33.03 396 ALA A O 1
ATOM 3092 N N . PRO A 1 397 ? 27.083 -41.745 -25.108 1.00 34.56 397 PRO A N 1
ATOM 3093 C CA . PRO A 1 397 ? 27.584 -42.798 -25.987 1.00 34.56 397 PRO A CA 1
ATOM 3094 C C . PRO A 1 397 ? 26.615 -43.131 -27.144 1.00 34.56 397 PRO A C 1
ATOM 3096 O O . PRO A 1 397 ? 25.494 -43.571 -26.932 1.00 34.56 397 PRO A O 1
ATOM 3099 N N . LYS A 1 398 ? 27.122 -42.925 -28.368 1.00 32.03 398 LYS A N 1
ATOM 3100 C CA . LYS A 1 398 ? 26.819 -43.533 -29.690 1.00 32.03 398 LYS A CA 1
ATOM 3101 C C . LYS A 1 398 ? 25.520 -44.334 -29.938 1.00 32.03 398 LYS A C 1
ATOM 3103 O O . LYS A 1 398 ? 25.166 -45.264 -29.228 1.00 32.03 398 LYS A O 1
ATOM 3108 N N . SER A 1 399 ? 24.959 -44.078 -31.122 1.00 35.25 399 SER A N 1
ATOM 3109 C CA . SER A 1 399 ? 23.936 -44.864 -31.827 1.00 35.25 399 SER A CA 1
ATOM 3110 C C . SER A 1 399 ? 24.418 -46.231 -32.337 1.00 35.25 399 SER A C 1
ATOM 3112 O O . SER A 1 399 ? 25.535 -46.321 -32.852 1.00 35.25 399 SER A O 1
ATOM 3114 N N . GLU A 1 400 ? 23.518 -47.217 -32.374 1.00 33.91 400 GLU A N 1
ATOM 3115 C CA . GLU A 1 400 ? 23.634 -48.431 -33.199 1.00 33.91 400 GLU A CA 1
ATOM 3116 C C . GLU A 1 400 ? 22.251 -48.835 -33.775 1.00 33.91 400 GLU A C 1
ATOM 3118 O O . GLU A 1 400 ? 21.236 -48.253 -33.405 1.00 33.91 400 GLU A O 1
ATOM 3123 N N . GLU A 1 401 ? 22.265 -49.754 -34.741 1.00 33.75 401 GLU A N 1
ATOM 3124 C CA . GLU A 1 401 ? 21.288 -50.117 -35.792 1.00 33.75 401 GLU A CA 1
ATOM 3125 C C . GLU A 1 401 ? 19.765 -50.213 -35.493 1.00 33.75 401 GLU A C 1
ATOM 3127 O O . GLU A 1 401 ? 19.308 -50.338 -34.360 1.00 33.75 401 GLU A O 1
ATOM 3132 N N . ALA A 1 402 ? 18.965 -50.238 -36.571 1.00 36.34 402 ALA A N 1
ATOM 3133 C CA . ALA A 1 402 ? 17.508 -50.435 -36.566 1.00 36.34 402 ALA A CA 1
ATOM 3134 C C . ALA A 1 402 ? 17.095 -51.682 -37.379 1.00 36.34 402 ALA A C 1
ATOM 3136 O O . ALA A 1 402 ? 17.765 -51.995 -38.365 1.00 36.34 402 ALA A O 1
ATOM 3137 N N . PRO A 1 403 ? 15.958 -52.338 -37.062 1.00 36.00 403 PRO A N 1
ATOM 3138 C CA . PRO A 1 403 ? 15.312 -53.274 -37.983 1.00 36.00 403 PRO A CA 1
ATOM 3139 C C . PRO A 1 403 ? 13.859 -52.916 -38.371 1.00 36.00 403 PRO A C 1
ATOM 3141 O O . PRO A 1 403 ? 13.201 -52.068 -37.778 1.00 36.00 403 PRO A O 1
ATOM 3144 N N . GLN A 1 404 ? 13.419 -53.599 -39.429 1.00 32.06 404 GLN A N 1
ATOM 3145 C CA . GLN A 1 404 ? 12.250 -53.413 -40.305 1.00 32.06 404 GLN A CA 1
ATOM 3146 C C . GLN A 1 404 ? 10.851 -53.599 -39.667 1.00 32.06 404 GLN A C 1
ATOM 3148 O O . GLN A 1 404 ? 10.719 -53.919 -38.490 1.00 32.06 404 GLN A O 1
ATOM 3153 N N . ALA A 1 405 ? 9.800 -53.428 -40.485 1.00 37.44 405 ALA A N 1
ATOM 3154 C CA . ALA A 1 405 ? 8.387 -53.519 -40.103 1.00 37.44 405 ALA A CA 1
ATOM 3155 C C . ALA A 1 405 ? 7.590 -54.574 -40.905 1.00 37.44 405 ALA A C 1
ATOM 3157 O O . ALA A 1 405 ? 7.750 -54.674 -42.119 1.00 37.44 405 ALA A O 1
ATOM 3158 N N . GLU A 1 406 ? 6.672 -55.260 -40.212 1.00 31.61 406 GLU A N 1
ATOM 3159 C CA . GLU A 1 406 ? 5.539 -56.082 -40.688 1.00 31.61 406 GLU A CA 1
ATOM 3160 C C . GLU A 1 406 ? 4.478 -56.086 -39.555 1.00 31.61 406 GLU A C 1
ATOM 3162 O O . GLU A 1 406 ? 4.864 -56.035 -38.388 1.00 31.61 406 GLU A O 1
ATOM 3167 N N . ALA A 1 407 ? 3.155 -56.152 -39.756 1.00 33.16 407 ALA A N 1
ATOM 3168 C CA . ALA A 1 407 ? 2.297 -55.971 -40.937 1.00 33.16 407 ALA A CA 1
ATOM 3169 C C . ALA A 1 407 ? 0.844 -55.655 -40.464 1.00 33.16 407 ALA A C 1
ATOM 3171 O O . ALA A 1 407 ? 0.567 -55.683 -39.264 1.00 33.16 407 ALA A O 1
ATOM 3172 N N . GLU A 1 408 ? -0.088 -55.360 -41.381 1.00 38.62 408 GLU A N 1
ATOM 3173 C CA . GLU A 1 408 ? -1.528 -55.192 -41.074 1.00 38.62 408 GLU A CA 1
ATOM 3174 C C . GLU A 1 408 ? -2.254 -56.544 -40.861 1.00 38.62 408 GLU A C 1
ATOM 3176 O O . GLU A 1 408 ? -1.689 -57.604 -41.155 1.00 38.62 408 GLU A O 1
ATOM 3181 N N . PRO A 1 409 ? -3.526 -56.540 -40.400 1.00 40.69 409 PRO A N 1
ATOM 3182 C CA . PRO A 1 409 ? -4.589 -56.630 -41.415 1.00 40.69 409 PRO A CA 1
ATOM 3183 C C . PRO A 1 409 ? -5.902 -55.860 -41.135 1.00 40.69 409 PRO A C 1
ATOM 3185 O O . PRO A 1 409 ? -6.440 -55.900 -40.035 1.00 40.69 409 PRO A O 1
ATOM 3188 N N . ALA A 1 410 ? -6.462 -55.326 -42.229 1.00 32.47 410 ALA A N 1
ATOM 3189 C CA . ALA A 1 410 ? -7.887 -55.253 -42.605 1.00 32.47 410 ALA A CA 1
ATOM 3190 C C . ALA A 1 410 ? -8.937 -54.572 -41.688 1.00 32.47 410 ALA A C 1
ATOM 3192 O O . ALA A 1 410 ? -9.155 -54.933 -40.536 1.00 32.47 410 ALA A O 1
ATOM 3193 N N . ALA A 1 411 ? -9.718 -53.679 -42.308 1.00 40.03 411 ALA A N 1
ATOM 3194 C CA . ALA A 1 411 ? -11.022 -53.214 -41.829 1.00 40.03 411 ALA A CA 1
ATOM 3195 C C . ALA A 1 411 ? -12.177 -54.018 -42.470 1.00 40.03 411 ALA A C 1
ATOM 3197 O O . ALA A 1 411 ? -11.974 -54.703 -43.474 1.00 40.03 411 ALA A O 1
ATOM 3198 N N . GLU A 1 412 ? -13.395 -53.877 -41.939 1.00 34.25 412 GLU A N 1
ATOM 3199 C CA . GLU A 1 412 ? -14.639 -54.332 -42.582 1.00 34.25 412 GLU A CA 1
ATOM 3200 C C . GLU A 1 412 ? -15.662 -53.176 -42.634 1.00 34.25 412 GLU A C 1
ATOM 3202 O O . GLU A 1 412 ? -15.606 -52.241 -41.834 1.00 34.25 412 GLU A O 1
ATOM 3207 N N . GLU A 1 413 ? -16.549 -53.200 -43.629 1.00 38.31 413 GLU A N 1
ATOM 3208 C CA . GLU A 1 413 ? -17.258 -52.033 -44.176 1.00 38.31 413 GLU A CA 1
ATOM 3209 C C . GLU A 1 413 ? -18.786 -52.212 -44.121 1.00 38.31 413 GLU A C 1
ATOM 3211 O O . GLU A 1 413 ? -19.286 -53.296 -44.427 1.00 38.31 413 GLU A O 1
ATOM 3216 N N . LYS A 1 414 ? -19.549 -51.142 -43.832 1.00 31.73 414 LYS A N 1
ATOM 3217 C CA . LYS A 1 414 ? -20.958 -51.014 -44.260 1.00 31.73 414 LYS A CA 1
ATOM 3218 C C . LYS A 1 414 ? -21.432 -49.549 -44.378 1.00 31.73 414 LYS A C 1
ATOM 3220 O O . LYS A 1 414 ? -20.798 -48.679 -43.786 1.00 31.73 414 LYS A O 1
ATOM 3225 N N . PRO A 1 415 ? -22.499 -49.271 -45.166 1.00 41.38 415 PRO A N 1
ATOM 3226 C CA . PRO A 1 415 ? -22.568 -48.035 -45.949 1.00 41.38 415 PRO A CA 1
ATOM 3227 C C . PRO A 1 415 ? -23.805 -47.151 -45.669 1.00 41.38 415 PRO A C 1
ATOM 3229 O O . PRO A 1 415 ? -24.579 -47.391 -44.744 1.00 41.38 415 PRO A O 1
ATOM 3232 N N . GLU A 1 416 ? -23.967 -46.124 -46.504 1.00 33.53 416 GLU A N 1
ATOM 3233 C CA . GLU A 1 416 ? -24.892 -44.987 -46.388 1.00 33.53 416 GLU A CA 1
ATOM 3234 C C . GLU A 1 416 ? -26.061 -45.049 -47.421 1.00 33.53 416 GLU A C 1
ATOM 3236 O O . GLU A 1 416 ? -26.081 -45.919 -48.293 1.00 33.53 416 GLU A O 1
ATOM 3241 N N . VAL A 1 417 ? -26.949 -44.038 -47.368 1.00 35.00 417 VAL A N 1
ATOM 3242 C CA . VAL A 1 417 ? -27.811 -43.465 -48.439 1.00 35.00 417 VAL A CA 1
ATOM 3243 C C . VAL A 1 417 ? -29.319 -43.830 -48.474 1.00 35.00 417 VAL A C 1
ATOM 3245 O O . VAL A 1 417 ? -29.715 -44.992 -48.449 1.00 35.00 417 VAL A O 1
ATOM 3248 N N . SER A 1 418 ? -30.127 -42.772 -48.695 1.00 31.38 418 SER A N 1
ATOM 3249 C CA . SER A 1 418 ? -31.532 -42.662 -49.178 1.00 31.38 418 SER A CA 1
ATOM 3250 C C . SER A 1 418 ? -32.723 -42.927 -48.235 1.00 31.38 418 SER A C 1
ATOM 3252 O O . SER A 1 418 ? -32.649 -43.783 -47.363 1.00 31.38 418 SER A O 1
ATOM 3254 N N . GLU A 1 419 ? -33.895 -42.293 -48.430 1.00 34.44 419 GLU A N 1
ATOM 3255 C CA . GLU A 1 419 ? -34.207 -40.886 -48.806 1.00 34.44 419 GLU A CA 1
ATOM 3256 C C . GLU A 1 419 ? -35.708 -40.586 -48.542 1.00 34.44 419 GLU A C 1
ATOM 3258 O O . GLU A 1 419 ? -36.533 -41.484 -48.644 1.00 34.44 419 GLU A O 1
ATOM 3263 N N . GLU A 1 420 ? -36.019 -39.319 -48.243 1.00 33.34 420 GLU A N 1
ATOM 3264 C CA . GLU A 1 420 ? -37.294 -38.574 -48.391 1.00 33.34 420 GLU A CA 1
ATOM 3265 C C . GLU A 1 420 ? -38.707 -39.074 -47.953 1.00 33.34 420 GLU A C 1
ATOM 3267 O O . GLU A 1 420 ? -39.119 -40.219 -48.097 1.00 33.34 420 GLU A O 1
ATOM 3272 N N . SER A 1 421 ? -39.516 -38.047 -47.633 1.00 30.70 421 SER A N 1
ATOM 3273 C CA . SER A 1 421 ? -40.982 -37.917 -47.779 1.00 30.70 421 SER A CA 1
ATOM 3274 C C . SER A 1 421 ? -41.967 -38.354 -46.669 1.00 30.70 421 SER A C 1
ATOM 3276 O O . SER A 1 421 ? -41.798 -39.329 -45.945 1.00 30.70 421 SER A O 1
ATOM 3278 N N . SER A 1 422 ? -43.038 -37.553 -46.572 1.00 35.00 422 SER A N 1
ATOM 3279 C CA . SER A 1 422 ? -44.194 -37.596 -45.647 1.00 35.00 422 SER A CA 1
ATOM 3280 C C . SER A 1 422 ? -45.487 -37.728 -46.494 1.00 35.00 422 SER A C 1
ATOM 3282 O O . SER A 1 422 ? -45.397 -37.417 -47.688 1.00 35.00 422 SER A O 1
ATOM 3284 N N . PRO A 1 423 ? -46.675 -38.159 -45.990 1.00 46.19 423 PRO A N 1
ATOM 3285 C CA . PRO A 1 423 ? -47.511 -37.294 -45.130 1.00 46.19 423 PRO A CA 1
ATOM 3286 C C . PRO A 1 423 ? -48.501 -38.007 -44.153 1.00 46.19 423 PRO A C 1
ATOM 3288 O O . PRO A 1 423 ? -48.575 -39.229 -44.061 1.00 46.19 423 PRO A O 1
ATOM 3291 N N . GLU A 1 424 ? -49.305 -37.191 -43.457 1.00 35.72 424 GLU A N 1
ATOM 3292 C CA . GLU A 1 424 ? -50.608 -37.492 -42.807 1.00 35.72 424 GLU A CA 1
ATOM 3293 C C . GLU A 1 424 ? -51.721 -37.902 -43.837 1.00 35.72 424 GLU A C 1
ATOM 3295 O O . GLU A 1 424 ? -51.419 -37.829 -45.034 1.00 35.72 424 GLU A O 1
ATOM 3300 N N . PRO A 1 425 ? -53.002 -38.265 -43.489 1.00 50.09 425 PRO A N 1
ATOM 3301 C CA . PRO A 1 425 ? -53.724 -38.055 -42.209 1.00 50.09 425 PRO A CA 1
ATOM 3302 C C . PRO A 1 425 ? -54.779 -39.114 -41.729 1.00 50.09 425 PRO A C 1
ATOM 3304 O O . PRO A 1 425 ? -55.043 -40.113 -42.388 1.00 50.09 425 PRO A O 1
ATOM 3307 N N . SER A 1 426 ? -55.421 -38.762 -40.594 1.00 30.56 426 SER A N 1
ATOM 3308 C CA . SER A 1 426 ? -56.863 -38.870 -40.212 1.00 30.56 426 SER A CA 1
ATOM 3309 C C . SER A 1 426 ? -57.559 -40.142 -39.647 1.00 30.56 426 SER A C 1
ATOM 3311 O O . SER A 1 426 ? -57.239 -41.284 -39.954 1.00 30.56 426 SER A O 1
ATOM 3313 N N . ASP A 1 427 ? -58.607 -39.824 -38.850 1.00 35.59 427 ASP A N 1
ATOM 3314 C CA . ASP A 1 427 ? -59.835 -40.569 -38.463 1.00 35.59 427 ASP A CA 1
ATOM 3315 C C . ASP A 1 427 ? -59.815 -41.645 -37.345 1.00 35.59 427 ASP A C 1
ATOM 3317 O O . ASP A 1 427 ? -58.944 -42.509 -37.303 1.00 35.59 427 ASP A O 1
ATOM 3321 N N . GLY A 1 428 ? -60.837 -41.642 -36.451 1.00 34.09 428 GLY A N 1
ATOM 3322 C CA . GLY A 1 428 ? -61.013 -42.746 -35.476 1.00 34.09 428 GLY A CA 1
ATOM 3323 C C . GLY A 1 428 ? -61.904 -42.643 -34.207 1.00 34.09 428 GLY A C 1
ATOM 3324 O O . GLY A 1 428 ? -61.663 -43.424 -33.292 1.00 34.09 428 GLY A O 1
ATOM 3325 N N . GLU A 1 429 ? -62.919 -41.776 -34.085 1.00 36.72 429 GLU A N 1
ATOM 3326 C CA . GLU A 1 429 ? -63.980 -41.914 -33.039 1.00 36.72 429 GLU A CA 1
ATOM 3327 C C . GLU A 1 429 ? -65.223 -42.654 -33.614 1.00 36.72 429 GLU A C 1
ATOM 3329 O O . GLU A 1 429 ? -65.401 -42.611 -34.835 1.00 36.72 429 GLU A O 1
ATOM 3334 N N . PRO A 1 430 ? -66.192 -43.198 -32.826 1.00 56.22 430 PRO A N 1
ATOM 3335 C CA . PRO A 1 430 ? -66.179 -43.635 -31.412 1.00 56.22 430 PRO A CA 1
ATOM 3336 C C . PRO A 1 430 ? -66.959 -44.969 -31.127 1.00 56.22 430 PRO A C 1
ATOM 3338 O O . PRO A 1 430 ? -67.471 -45.605 -32.043 1.00 56.22 430 PRO A O 1
ATOM 3341 N N . LYS A 1 431 ? -67.178 -45.278 -29.825 1.00 38.16 431 LYS A N 1
ATOM 3342 C CA . LYS A 1 431 ? -68.300 -46.047 -29.184 1.00 38.16 431 LYS A CA 1
ATOM 3343 C C . LYS A 1 431 ? -68.212 -47.562 -28.860 1.00 38.16 431 LYS A C 1
ATOM 3345 O O . LYS A 1 431 ? -68.177 -48.401 -29.743 1.00 38.16 431 LYS A O 1
ATOM 3350 N N . GLN A 1 432 ? -68.463 -47.824 -27.562 1.00 41.38 432 GLN A N 1
ATOM 3351 C CA . GLN A 1 432 ? -69.443 -48.754 -26.933 1.00 41.38 432 GLN A CA 1
ATOM 3352 C C . GLN A 1 432 ? -69.460 -50.270 -27.244 1.00 41.38 432 GLN A C 1
ATOM 3354 O O . GLN A 1 432 ? -69.651 -50.665 -28.388 1.00 41.38 432 GLN A O 1
ATOM 3359 N N . GLY A 1 433 ? -69.567 -51.076 -26.172 1.00 36.59 433 GLY A N 1
ATOM 3360 C CA . GLY A 1 433 ? -70.419 -52.282 -26.148 1.00 36.59 433 GLY A CA 1
ATOM 3361 C C . GLY A 1 433 ? -69.869 -53.490 -25.375 1.00 36.59 433 GLY A C 1
ATOM 3362 O O . GLY A 1 433 ? -69.078 -54.221 -25.956 1.00 36.59 433 GLY A O 1
ATOM 3363 N N . ASP A 1 434 ? -70.379 -53.701 -24.148 1.00 45.00 434 ASP A N 1
ATOM 3364 C CA . ASP A 1 434 ? -70.382 -54.968 -23.370 1.00 45.00 434 ASP A CA 1
ATOM 3365 C C . ASP A 1 434 ? -68.985 -55.589 -23.043 1.00 45.00 434 ASP A C 1
ATOM 3367 O O . ASP A 1 434 ? -67.961 -55.173 -23.579 1.00 45.00 434 ASP A O 1
ATOM 3371 N N . GLU A 1 435 ? -68.804 -56.495 -22.073 1.00 45.56 435 GLU A N 1
ATOM 3372 C CA . GLU A 1 435 ? -69.721 -57.329 -21.261 1.00 45.56 435 GLU A CA 1
ATOM 3373 C C . GLU A 1 435 ? -69.321 -57.312 -19.765 1.00 45.56 435 GLU A C 1
ATOM 3375 O O . GLU A 1 435 ? -68.100 -57.273 -19.481 1.00 45.56 435 GLU A O 1
#

InterPro domains:
  IPR007329 FMN-binding [PF04205] (154-249)
  IPR007329 FMN-binding [SM00900] (154-252)
  IPR010204 Na(+)-translocating NADH-quinone reductase subunit C [MF_00427] (5-270)
  IPR010204 Na(+)-translocating NADH-quinone reductase subunit C [PTHR37838] (2-262)
  IPR010204 Na(+)-translocating NADH-quinone reductase subunit C [TIGR01938] (5-259)

Sequence (435 aa):
MQQRDSVFYTVGVAAVLCVVCSLAVSFAAVQLRPLQEENKKLDRQRNILDAAGLSMGEFGKPASELSRDQVADLYSRVSEKLVDLETGQYNTELDIEQYDPREAIDKDDESVRIENPKYDLGEQRREKVARVYFVRKPGEEKIRQVVLPVYGKGLWSTLYGYLALKSDLQTIQGLTFYEHGETPGLGGEVDNPSWKAQWPGQKLFDENGEPMAEVYKGPAPDGNPYAVDGLSGATITSRGVTNLIRYWASDEGYGPFLDQLETEIAAQEGETEAPVAKKPEAKKTVVVKPKPKQPEEKKPEPKQEVVEVEEPKAEEPKADDAEMKAEPKQEEAAAEEAEPKSDPAEEAPEKEEAPKADDEPKAEEKPAVEEKAKTEEAPKSEEAPKSEEAPKTEEAPKSEEAPQAEAEPAAEEKPEVSEESSPEPSDGEPKQGDE

Mean predicted aligned error: 18.84 Å

Nearest PDB structures (foldseek):
  4xa7-assembly1_A  TM=9.071E-01  e=5.944E-25  Vibrio harveyi CAIM 1792
  7xk5-assembly1_C  TM=8.307E-01  e=1.186E-25  Vibrio cholerae O395
  4u9s-assembly1_C  TM=9.302E-01  e=1.108E-23  Vibrio cholerae
  4xhf-assembly3_C  TM=9.110E-01  e=2.472E-22  Shewanella oneidensis MR-1
  3lwx-assembly1_A  TM=8.381E-01  e=4.318E-12  Parabacteroides distasonis ATCC 8503

Solvent-accessible surface area (backbone atoms only — not comparable to full-atom values): 28408 Å² total; per-residue (Å²): 131,85,68,71,90,34,70,68,47,49,54,50,51,50,52,52,48,52,52,53,50,53,52,51,52,49,52,50,58,63,70,44,41,69,58,51,54,49,48,52,52,52,50,51,51,27,47,51,33,42,8,62,36,49,26,45,70,77,73,71,40,61,33,87,80,48,52,74,68,57,50,51,59,60,47,70,34,49,48,81,46,42,29,29,42,86,71,24,43,76,51,84,86,71,54,81,92,77,60,54,47,75,70,23,39,82,32,80,88,45,22,45,74,62,74,88,60,97,34,66,33,82,61,67,51,41,47,39,44,46,68,36,36,36,33,36,53,91,96,44,89,58,68,51,27,43,37,36,73,42,56,24,27,39,78,75,30,56,38,34,30,28,45,14,25,30,67,77,74,36,35,27,46,15,49,38,67,83,47,68,65,42,53,76,88,23,42,35,41,67,73,34,66,77,57,34,64,50,36,50,71,26,30,42,47,49,100,88,68,49,54,52,33,36,42,30,93,38,79,40,64,90,88,50,54,32,47,28,60,25,42,65,94,15,62,55,28,24,48,14,56,22,20,18,55,27,28,44,52,24,74,86,23,42,27,48,30,49,60,49,46,53,54,52,51,52,48,70,49,53,80,74,52,87,91,78,84,85,84,84,85,82,80,83,77,85,83,81,81,83,81,89,82,86,87,87,83,90,85,86,85,87,81,89,87,87,89,86,84,84,86,90,82,89,84,89,85,93,87,85,92,83,88,83,88,84,88,85,83,88,82,90,83,88,87,89,89,85,86,84,91,82,87,90,89,88,89,89,86,92,88,91,89,88,88,88,87,91,90,91,92,90,80,92,89,85,88,88,88,86,81,84,89,76,90,77,81,80,86,76,86,80,81,83,86,84,90,82,86,81,88,90,84,79,94,83,85,82,91,79,90,86,85,89,87,87,80,87,82,87,86,87,88,86,90,86,88,89,81,89,88,85,84,86,87,87,90,90,86,86,85,89,82,89,134

Secondary structure (DSSP, 8-state):
---TTSHHHHHHHHHHHHHHHHHHHHHHHHHHHHHHHHHHHHHHHHHHHHHTTHHHHHHSS-GGGS-HHHHHHHHTTEEEEEEETTT-PEE-SS-TTT--HHHHTT-TTTEEE--S-SS--S-SEEESEEEEEEE--TT--S--EEEEEEEEE-SSSEEEEEEEEETTSSBEEEEEEEE--PPTTTGGGGG-HHHHTTSTT-BSB-TTS-B--EE-SSSPPTT-TTEEPPPTT-HHHHHHHHHHHHHHHSTTTTHHHHHHHHHHHHHHHHTTS----PPPPP------PPPP----------------------------------------------------------------------------------PPPPPPPPPPPPP------------------------------------------------

Radius of gyration: 39.93 Å; Cα contacts (8 Å, |Δi|>4): 479; chains: 1; bounding box: 109×123×83 Å